Protein AF-A0A9Q5N8F8-F1 (afdb_monomer_lite)

Secondary structure (DSSP, 8-state):
-----HHHHHHHHHHHSSSS---TT---TTPPPPEEEEE--STTSSEEEEEEESS-GGGTTS-S--SSEEEEEEEEEEEEE---S----SS----TT-------EEEEEEE-TTT-TTS-HHHHHHHHHHHHHHHHHHHT-GGG--TT-EEETTTEEEEEEEEEEEEE-SS-HHHHHHHHHHHHHHH-EEPPEEEE---------------------------------S--SS--EEEESS-TTSSEEP--SSPPPEEEEEEEETTEEESS--HHHHHH--EEEEEEEEEETTEEEEEEEEEESS----HHHHHHHHHHHHHT-HHHHHHHHHHHS-SSTTEEE----TTTHHHHHHHHTHHHHHHHHHHHHHHHHHHH---HHHHHHHHHHHHHHHHHH-HHHHHHHHHHHHHHTS-HHHHHHHHTHHHHTTT-S--EEEEEEEEEE-SSTT--EEEEEEEEEEEEHHHHTT-EEEEE--TTS--EEEEE-TT-S--EEEETTSEEEEEEE--EE-B-TTSB-HHHHHHHHHT-SSHHHHHHHHHHTTSBSB-EEEEEEETTTEEEEEEE-TT--EEEPP-TTSEEEE-SS-SS--SSEEPP-SSSHHHHHHHHHHHHHHHHHTSSSS--TTT--HHHHIIIIIT--TTTTSSSS-EE---TTT---EEEEEEEEEEE-TTS--EEEEEES--STT----EEEE--

Structure (mmCIF, N/CA/C/O backbone):
data_AF-A0A9Q5N8F8-F1
#
_entry.id   AF-A0A9Q5N8F8-F1
#
loop_
_atom_site.group_PDB
_atom_site.id
_atom_site.type_symbol
_atom_site.label_atom_id
_atom_site.label_alt_id
_atom_site.label_comp_id
_atom_site.label_asym_id
_atom_site.label_entity_id
_atom_site.label_seq_id
_atom_site.pdbx_PDB_ins_code
_atom_site.Cartn_x
_atom_site.Cartn_y
_atom_site.Cartn_z
_atom_site.occupancy
_atom_site.B_iso_or_equiv
_atom_site.auth_seq_id
_atom_site.auth_comp_id
_atom_site.auth_asym_id
_atom_site.auth_atom_id
_atom_site.pdbx_PDB_model_num
ATOM 1 N N . MET A 1 1 ? -35.566 17.660 0.938 1.00 49.88 1 MET A N 1
ATOM 2 C CA . MET A 1 1 ? -35.829 16.241 0.603 1.00 49.88 1 MET A CA 1
ATOM 3 C C . MET A 1 1 ? -36.490 16.164 -0.764 1.00 49.88 1 MET A C 1
ATOM 5 O O . MET A 1 1 ? -37.463 16.876 -0.995 1.00 49.88 1 MET A O 1
ATOM 9 N N . ALA A 1 2 ? -35.960 15.333 -1.666 1.00 50.16 2 ALA A N 1
ATOM 10 C CA . ALA A 1 2 ? -36.554 15.084 -2.979 1.00 50.16 2 ALA A CA 1
ATOM 11 C C . ALA A 1 2 ? -38.008 14.598 -2.832 1.00 50.16 2 ALA A C 1
ATOM 13 O O . ALA A 1 2 ? -38.291 13.740 -1.994 1.00 50.16 2 ALA A O 1
ATOM 14 N N . SER A 1 3 ? -38.938 15.152 -3.616 1.00 57.47 3 SER A N 1
ATOM 15 C CA . SER A 1 3 ? -40.349 14.761 -3.554 1.00 57.47 3 SER A CA 1
ATOM 16 C C . SER A 1 3 ? -40.557 13.425 -4.270 1.00 57.47 3 SER A C 1
ATOM 18 O O . SER A 1 3 ? -40.936 13.389 -5.440 1.00 57.47 3 SER A O 1
ATOM 20 N N . SER A 1 4 ? -40.282 12.320 -3.586 1.00 66.88 4 SER A N 1
ATOM 21 C CA . SER A 1 4 ? -40.706 10.999 -4.046 1.00 66.88 4 SER A CA 1
ATOM 22 C C . SER A 1 4 ? -42.210 10.835 -3.829 1.00 66.88 4 SER A C 1
ATOM 24 O O . SER A 1 4 ? -42.786 11.288 -2.833 1.00 66.88 4 SER A O 1
ATOM 26 N N . SER A 1 5 ? -42.880 10.210 -4.789 1.00 82.06 5 SER A N 1
ATOM 27 C CA . SER A 1 5 ? -44.287 9.851 -4.658 1.00 82.06 5 SER A CA 1
ATOM 28 C C . SER A 1 5 ? -44.467 8.767 -3.590 1.00 82.06 5 SER A C 1
ATOM 30 O O . SER A 1 5 ? -43.581 7.947 -3.347 1.00 82.06 5 SER A O 1
ATOM 32 N N . LYS A 1 6 ? -45.657 8.698 -2.980 1.00 82.81 6 LYS A N 1
ATOM 33 C CA . LYS A 1 6 ? -45.982 7.638 -2.006 1.00 82.81 6 LYS A CA 1
ATOM 34 C C . LYS A 1 6 ? -45.779 6.230 -2.581 1.00 82.81 6 LYS A C 1
ATOM 36 O O . LYS A 1 6 ? -45.378 5.324 -1.856 1.00 82.81 6 LYS A O 1
ATOM 41 N N . SER A 1 7 ? -46.039 6.055 -3.877 1.00 84.00 7 SER A N 1
ATOM 42 C CA . SER A 1 7 ? -45.828 4.790 -4.584 1.00 84.00 7 SER A CA 1
ATOM 43 C C . SER A 1 7 ? -44.344 4.432 -4.691 1.00 84.00 7 SER A C 1
ATOM 45 O O . SER A 1 7 ? -43.988 3.280 -4.463 1.00 84.00 7 SER A O 1
ATOM 47 N N . GLU A 1 8 ? -43.472 5.403 -4.976 1.00 83.75 8 GLU A N 1
ATOM 48 C CA . GLU A 1 8 ? -42.016 5.194 -5.015 1.00 83.75 8 GLU A CA 1
ATOM 49 C C . GLU A 1 8 ? -41.456 4.876 -3.628 1.00 83.75 8 GLU A C 1
ATOM 51 O O . GLU A 1 8 ? -40.704 3.916 -3.484 1.00 83.75 8 GLU A O 1
ATOM 56 N N . GLN A 1 9 ? -41.876 5.611 -2.594 1.00 86.38 9 GLN A N 1
ATOM 57 C CA . GLN A 1 9 ? -41.484 5.328 -1.208 1.00 86.38 9 GLN A CA 1
ATOM 58 C C . GLN A 1 9 ? -41.885 3.908 -0.792 1.00 86.38 9 GLN A C 1
ATOM 60 O O . GLN A 1 9 ? -41.069 3.166 -0.249 1.00 86.38 9 GLN A O 1
ATOM 65 N N . SER A 1 10 ? -43.117 3.503 -1.121 1.00 86.00 10 SER A N 1
ATOM 66 C CA . SER A 1 10 ? -43.616 2.151 -0.840 1.00 86.00 10 SER A CA 1
ATOM 67 C C . SER A 1 10 ? -42.830 1.079 -1.601 1.00 86.00 10 SER A C 1
ATOM 69 O O . SER A 1 10 ? -42.547 0.019 -1.049 1.00 86.00 10 SER A O 1
ATOM 71 N N . TYR A 1 11 ? -42.442 1.348 -2.852 1.00 87.50 11 TYR A N 1
ATOM 72 C CA . TYR A 1 11 ? -41.628 0.434 -3.656 1.00 87.50 11 TYR A CA 1
ATOM 73 C C . TYR A 1 11 ? -40.223 0.241 -3.067 1.00 87.50 11 TYR A C 1
ATOM 75 O O . TYR A 1 11 ? -39.734 -0.887 -2.990 1.00 87.50 11 TYR A O 1
ATOM 83 N N . ILE A 1 12 ? -39.585 1.322 -2.614 1.00 87.44 12 ILE A N 1
ATOM 84 C CA . ILE A 1 12 ? -38.262 1.274 -1.976 1.00 87.44 12 ILE A CA 1
ATOM 85 C C . ILE A 1 12 ? -38.338 0.483 -0.671 1.00 87.44 12 ILE A C 1
ATOM 87 O O . ILE A 1 12 ? -37.558 -0.445 -0.478 1.00 87.44 12 ILE A O 1
ATOM 91 N N . GLN A 1 13 ? -39.315 0.784 0.188 1.00 87.44 13 GLN A N 1
ATOM 92 C CA . GLN A 1 13 ? -39.522 0.042 1.434 1.00 87.44 13 GLN A CA 1
ATOM 93 C C . GLN A 1 13 ? -39.778 -1.447 1.176 1.00 87.44 13 GLN A C 1
ATOM 95 O O . GLN A 1 13 ? -39.171 -2.288 1.832 1.00 87.44 13 GLN A O 1
ATOM 100 N N . ALA A 1 14 ? -40.616 -1.786 0.192 1.00 86.88 14 ALA A N 1
ATOM 101 C CA . ALA A 1 14 ? -40.875 -3.175 -0.181 1.00 86.88 14 ALA A CA 1
ATOM 102 C C . ALA A 1 14 ? -39.617 -3.888 -0.707 1.00 86.88 14 ALA A C 1
ATOM 104 O O . ALA A 1 14 ? -39.409 -5.059 -0.402 1.00 86.88 14 ALA A O 1
ATOM 105 N N . SER A 1 15 ? -38.764 -3.182 -1.457 1.00 86.62 15 SER A N 1
ATOM 106 C CA . SER A 1 15 ? -37.496 -3.720 -1.975 1.00 86.62 15 SER A CA 1
ATOM 107 C C . SER A 1 15 ? -36.466 -3.954 -0.866 1.00 86.62 15 SER A C 1
ATOM 109 O O . SER A 1 15 ? -35.728 -4.937 -0.906 1.00 86.62 15 SER A O 1
ATOM 111 N N . LEU A 1 16 ? -36.437 -3.079 0.144 1.00 86.62 16 LEU A N 1
ATOM 112 C CA . LEU A 1 16 ? -35.596 -3.239 1.330 1.00 86.62 16 LEU A CA 1
ATOM 113 C C . LEU A 1 16 ? -36.097 -4.383 2.229 1.00 86.62 16 LEU A C 1
ATOM 115 O O . LEU A 1 16 ? -35.285 -5.112 2.785 1.00 86.62 16 LEU A O 1
ATOM 119 N N . LEU A 1 17 ? -37.415 -4.573 2.344 1.00 87.25 17 LEU A N 1
ATOM 120 C CA . LEU A 1 17 ? -38.047 -5.600 3.187 1.00 87.25 17 LEU A CA 1
ATOM 121 C C . LEU A 1 17 ? -38.200 -6.981 2.519 1.00 87.25 17 LEU A C 1
ATOM 123 O O . LEU A 1 17 ? -38.769 -7.886 3.128 1.00 87.25 17 LEU A O 1
ATOM 127 N N . ALA A 1 18 ? -37.738 -7.153 1.280 1.00 85.06 18 ALA A N 1
ATOM 128 C CA . ALA A 1 18 ? -37.799 -8.433 0.579 1.00 85.06 18 ALA A CA 1
ATOM 129 C C . ALA A 1 18 ? -36.902 -9.503 1.238 1.00 85.06 18 ALA A C 1
ATOM 131 O O . ALA A 1 18 ? -35.929 -9.173 1.915 1.00 85.06 18 ALA A O 1
ATOM 132 N N . ASP A 1 19 ? -37.171 -10.790 0.969 1.00 78.94 19 ASP A N 1
ATOM 133 C CA . ASP A 1 19 ? -36.372 -11.925 1.482 1.00 78.94 19 ASP A CA 1
ATOM 134 C C . ASP A 1 19 ? -34.870 -11.788 1.172 1.00 78.94 19 ASP A C 1
ATOM 136 O O . ASP A 1 19 ? -34.011 -12.264 1.912 1.00 78.94 19 ASP A O 1
ATOM 140 N N . THR A 1 20 ? -34.543 -11.127 0.061 1.00 80.94 20 THR A N 1
ATOM 141 C CA . THR A 1 20 ? -33.201 -10.632 -0.248 1.00 80.94 20 THR A CA 1
ATOM 142 C C . THR A 1 20 ? -33.310 -9.128 -0.494 1.00 80.94 20 THR A C 1
ATOM 144 O O . THR A 1 20 ? -33.816 -8.747 -1.550 1.00 80.94 20 THR A O 1
ATOM 147 N N . PRO A 1 21 ? -32.881 -8.274 0.453 1.00 82.25 21 PRO A N 1
ATOM 148 C CA . PRO A 1 21 ? -32.953 -6.826 0.302 1.00 82.25 21 PRO A CA 1
ATOM 149 C C . PRO A 1 21 ? -32.165 -6.354 -0.921 1.00 82.25 21 PRO A C 1
ATOM 151 O O . PRO A 1 21 ? -30.993 -6.699 -1.079 1.00 82.25 21 PRO A O 1
ATOM 154 N N . VAL A 1 22 ? -32.795 -5.553 -1.781 1.00 77.00 22 VAL A N 1
ATOM 155 C CA . VAL A 1 22 ? -32.151 -5.002 -2.982 1.00 77.00 22 VAL A CA 1
ATOM 156 C C . VAL A 1 22 ? -32.188 -3.482 -2.929 1.00 77.00 22 VAL A C 1
ATOM 158 O O . VAL A 1 22 ? -33.258 -2.871 -2.933 1.00 77.00 22 VAL A O 1
ATOM 161 N N . ARG A 1 23 ? -31.003 -2.866 -2.918 1.00 82.81 23 ARG A N 1
ATOM 162 C CA . ARG A 1 23 ? -30.833 -1.417 -3.083 1.00 82.81 23 ARG A CA 1
ATOM 163 C C . ARG A 1 23 ? -30.705 -1.068 -4.562 1.00 82.81 23 ARG A C 1
ATOM 165 O O . ARG A 1 23 ? -30.190 -1.858 -5.352 1.00 82.81 23 ARG A O 1
ATOM 172 N N . ALA A 1 24 ? -31.153 0.128 -4.943 1.00 74.62 24 ALA A N 1
ATOM 173 C CA . ALA A 1 24 ? -31.182 0.561 -6.345 1.00 74.62 24 ALA A CA 1
ATOM 174 C C . ALA A 1 24 ? -29.787 0.632 -6.999 1.00 74.62 24 ALA A C 1
ATOM 176 O O . ALA A 1 24 ? -29.662 0.487 -8.212 1.00 74.62 24 ALA A O 1
ATOM 177 N N . ASP A 1 25 ? -28.744 0.838 -6.196 1.00 72.38 25 ASP A N 1
ATOM 178 C CA . ASP A 1 25 ? -27.340 0.878 -6.610 1.00 72.38 25 ASP A CA 1
ATOM 179 C C . ASP A 1 25 ? -26.605 -0.467 -6.429 1.00 72.38 25 ASP A C 1
ATOM 181 O O . ASP A 1 25 ? -25.417 -0.566 -6.736 1.00 72.38 25 ASP A O 1
ATOM 185 N N . GLY A 1 26 ? -27.304 -1.512 -5.968 1.00 73.50 26 GLY A N 1
ATOM 186 C CA . GLY A 1 26 ? -26.761 -2.856 -5.765 1.00 73.50 26 GLY A CA 1
ATOM 187 C C . GLY A 1 26 ? -25.930 -3.043 -4.491 1.00 73.50 26 GLY A C 1
ATOM 188 O O . GLY A 1 26 ? -25.332 -4.108 -4.331 1.00 73.50 26 GLY A O 1
ATOM 189 N N . ARG A 1 27 ? -25.874 -2.048 -3.594 1.00 78.19 27 ARG A N 1
ATOM 190 C CA . ARG A 1 27 ? -25.161 -2.160 -2.312 1.00 78.19 27 ARG A CA 1
ATOM 191 C C . ARG A 1 27 ? -25.873 -3.080 -1.321 1.00 78.19 27 ARG A C 1
ATOM 193 O O . ARG A 1 27 ? -27.097 -3.221 -1.346 1.00 78.19 27 ARG A O 1
ATOM 200 N N . ALA A 1 28 ? -25.098 -3.655 -0.403 1.00 74.31 28 ALA A N 1
ATOM 201 C CA . ALA A 1 28 ? -25.641 -4.303 0.787 1.00 74.31 28 ALA A CA 1
ATOM 202 C C . ALA A 1 28 ? -26.212 -3.258 1.771 1.00 74.31 28 ALA A C 1
ATOM 204 O O . ALA A 1 28 ? -26.013 -2.046 1.614 1.00 74.31 28 ALA A O 1
ATOM 205 N N . LEU A 1 29 ? -26.953 -3.718 2.784 1.00 75.19 29 LEU A N 1
ATOM 206 C CA . LEU A 1 29 ? -27.569 -2.833 3.781 1.00 75.19 29 LEU A CA 1
ATOM 207 C C . LEU A 1 29 ? -26.519 -2.111 4.641 1.00 75.19 29 LEU A C 1
ATOM 209 O O . LEU A 1 29 ? -26.711 -0.962 5.014 1.00 75.19 29 LEU A O 1
ATOM 213 N N . ASP A 1 30 ? -25.395 -2.754 4.916 1.00 72.44 30 ASP A N 1
ATOM 214 C CA . ASP A 1 30 ? -24.287 -2.264 5.737 1.00 72.44 30 ASP A CA 1
ATOM 215 C C . ASP A 1 30 ? -23.189 -1.543 4.933 1.00 72.44 30 ASP A C 1
ATOM 217 O O . ASP A 1 30 ? -22.213 -1.069 5.510 1.00 72.44 30 ASP A O 1
ATOM 221 N N . ASP A 1 31 ? -23.328 -1.420 3.610 1.00 66.75 31 ASP A N 1
ATOM 222 C CA . ASP A 1 31 ? -22.264 -0.900 2.745 1.00 66.75 31 ASP A CA 1
ATOM 223 C C . ASP A 1 31 ? -22.351 0.622 2.516 1.00 66.75 31 ASP A C 1
ATOM 225 O O . ASP A 1 31 ? -23.396 1.177 2.150 1.00 66.75 31 ASP A O 1
ATOM 229 N N . PHE A 1 32 ? -21.215 1.303 2.675 1.00 70.19 32 PHE A N 1
ATOM 230 C CA . PHE A 1 32 ? -21.050 2.734 2.402 1.00 70.19 32 PHE A CA 1
ATOM 231 C C . PHE A 1 32 ? -20.583 2.972 0.962 1.00 70.19 32 PHE A C 1
ATOM 233 O O . PHE A 1 32 ? -19.755 2.235 0.423 1.00 70.19 32 PHE A O 1
ATOM 240 N N . ARG A 1 33 ? -21.035 4.069 0.347 1.00 74.69 33 ARG A N 1
ATOM 241 C CA . ARG A 1 33 ? -20.400 4.592 -0.868 1.00 74.69 33 ARG A CA 1
ATOM 242 C C . ARG A 1 33 ? -18.930 4.953 -0.589 1.00 74.69 33 ARG A C 1
ATOM 244 O O . ARG A 1 33 ? -18.580 5.251 0.553 1.00 74.69 33 ARG A O 1
ATOM 251 N N . PRO A 1 34 ? -18.059 4.978 -1.619 1.00 66.75 34 PRO A N 1
ATOM 252 C CA . PRO A 1 34 ? -16.658 5.360 -1.453 1.00 66.75 34 PRO A CA 1
ATOM 253 C C . PRO A 1 34 ? -16.506 6.703 -0.731 1.00 66.75 34 PRO A C 1
ATOM 255 O O . PRO A 1 34 ? -17.128 7.685 -1.129 1.00 66.75 34 PRO A O 1
ATOM 258 N N . ILE A 1 35 ? -15.670 6.739 0.306 1.00 70.06 35 ILE A N 1
ATOM 259 C CA . ILE A 1 35 ? -15.377 7.946 1.084 1.00 70.06 35 ILE A CA 1
ATOM 260 C C . ILE A 1 35 ? -13.988 8.443 0.685 1.00 70.06 35 ILE A C 1
ATOM 262 O O . ILE A 1 35 ? -13.009 7.706 0.808 1.00 70.06 35 ILE A O 1
ATOM 266 N N . ALA A 1 36 ? -13.902 9.683 0.216 1.00 62.06 36 ALA A N 1
ATOM 267 C CA . ALA A 1 36 ? -12.653 10.395 -0.016 1.00 62.06 36 ALA A CA 1
ATOM 268 C C . ALA A 1 36 ? -12.507 11.507 1.027 1.00 62.06 36 ALA A C 1
ATOM 270 O O . ALA A 1 36 ? -13.461 12.238 1.293 1.00 62.06 36 ALA A O 1
ATOM 271 N N . LEU A 1 37 ? -11.318 11.625 1.613 1.00 68.44 37 LEU A N 1
ATOM 272 C CA . LEU A 1 37 ? -10.995 12.620 2.627 1.00 68.44 37 LEU A CA 1
ATOM 273 C C . LEU A 1 37 ? -9.625 13.216 2.313 1.00 68.44 37 LEU A C 1
ATOM 275 O O . LEU A 1 37 ? -8.655 12.482 2.136 1.00 68.44 37 LEU A O 1
ATOM 279 N N . GLU A 1 38 ? -9.558 14.538 2.260 1.00 65.69 38 GLU A N 1
ATOM 280 C CA . GLU A 1 38 ? -8.335 15.309 2.038 1.00 65.69 38 GLU A CA 1
ATOM 281 C C . GLU A 1 38 ? -8.209 16.355 3.149 1.00 65.69 38 GLU A C 1
ATOM 283 O O . GLU A 1 38 ? -9.183 17.041 3.445 1.00 65.69 38 GLU A O 1
ATOM 288 N N . THR A 1 39 ? -7.045 16.482 3.786 1.00 73.38 39 THR A N 1
ATOM 289 C CA . THR A 1 39 ? -6.767 17.551 4.763 1.00 73.38 39 THR A CA 1
ATOM 290 C C . THR A 1 39 ? -5.880 18.631 4.147 1.00 73.38 39 THR A C 1
ATOM 292 O O . THR A 1 39 ? -5.318 18.427 3.074 1.00 73.38 39 THR A O 1
ATOM 295 N N . GLN A 1 40 ? -5.750 19.786 4.808 1.00 71.06 40 GLN A N 1
ATOM 296 C CA . GLN A 1 40 ? -4.945 20.926 4.326 1.00 71.06 40 GLN A CA 1
ATOM 297 C C . GLN A 1 40 ? -5.415 21.491 2.973 1.00 71.06 40 GLN A C 1
ATOM 299 O O . GLN A 1 40 ? -4.638 21.999 2.168 1.00 71.06 40 GLN A O 1
ATOM 304 N N . VAL A 1 41 ? -6.725 21.430 2.740 1.00 69.12 41 VAL A N 1
ATOM 305 C CA . VAL A 1 41 ? -7.393 21.918 1.525 1.00 69.12 41 VAL A CA 1
ATOM 306 C C . VAL A 1 41 ? -7.575 23.438 1.495 1.00 69.12 41 VAL A C 1
ATOM 308 O O . VAL A 1 41 ? -7.703 24.014 0.415 1.00 69.12 41 VAL A O 1
ATOM 311 N N . VAL A 1 42 ? -7.583 24.100 2.659 1.00 76.19 42 VAL A N 1
ATOM 312 C CA . VAL A 1 42 ? -7.664 25.562 2.800 1.00 76.19 42 VAL A CA 1
ATOM 313 C C . VAL A 1 42 ? -6.347 26.079 3.395 1.00 76.19 42 VAL A C 1
ATOM 315 O O . VAL A 1 42 ? -6.182 26.053 4.615 1.00 76.19 42 VAL A O 1
ATOM 318 N N . PRO A 1 43 ? -5.419 26.608 2.572 1.00 69.44 43 PRO A N 1
ATOM 319 C CA . PRO A 1 43 ? -4.073 27.003 3.004 1.00 69.44 43 PRO A CA 1
ATOM 320 C C . PRO A 1 43 ? -3.982 28.222 3.927 1.00 69.44 43 PRO A C 1
ATOM 322 O O . PRO A 1 43 ? -2.897 28.747 4.092 1.00 69.44 43 PRO A O 1
ATOM 325 N N . LEU A 1 44 ? -5.085 28.768 4.433 1.00 78.12 44 LEU A N 1
ATOM 326 C CA . LEU A 1 44 ? -5.076 29.901 5.373 1.00 78.12 44 LEU A CA 1
ATOM 327 C C . LEU A 1 44 ? -5.767 29.553 6.697 1.00 78.12 44 LEU A C 1
ATOM 329 O O . LEU A 1 44 ? -5.846 30.394 7.590 1.00 78.12 44 LEU A O 1
ATOM 333 N N . ALA A 1 45 ? -6.311 28.341 6.803 1.00 79.44 45 ALA A N 1
ATOM 334 C CA . ALA A 1 45 ? -6.990 27.859 7.993 1.00 79.44 45 ALA A CA 1
ATOM 335 C C . ALA A 1 45 ? -5.989 27.143 8.911 1.00 79.44 45 ALA A C 1
ATOM 337 O O . ALA A 1 45 ? -5.071 26.478 8.435 1.00 79.44 45 ALA A O 1
ATOM 338 N N . ASN A 1 46 ? -6.193 27.228 10.227 1.00 81.44 46 ASN A N 1
ATOM 339 C CA . ASN A 1 46 ? -5.383 26.503 11.212 1.00 81.44 46 ASN A CA 1
ATOM 340 C C . ASN A 1 46 ? -5.533 24.980 11.082 1.00 81.44 46 ASN A C 1
ATOM 342 O O . ASN A 1 46 ? -4.642 24.242 11.492 1.00 81.44 46 ASN A O 1
ATOM 346 N N . GLY A 1 47 ? -6.656 24.517 10.534 1.00 81.25 47 GLY A N 1
ATOM 347 C CA . GLY A 1 47 ? -6.876 23.148 10.079 1.00 81.25 47 GLY A CA 1
ATOM 348 C C . GLY A 1 47 ? -7.956 23.140 9.008 1.00 81.25 47 GLY A C 1
ATOM 349 O O . GLY A 1 47 ? -8.827 24.010 9.000 1.00 81.25 47 GLY A O 1
ATOM 350 N N . SER A 1 48 ? -7.920 22.189 8.084 1.00 80.06 48 SER A N 1
ATOM 351 C CA . SER A 1 48 ? -8.990 22.064 7.089 1.00 80.06 48 SER A CA 1
ATOM 352 C C . SER A 1 48 ? -9.123 20.648 6.564 1.00 80.06 48 SER A C 1
ATOM 354 O O . SER A 1 48 ? -8.146 19.900 6.500 1.00 80.06 48 SER A O 1
ATOM 356 N N . ALA A 1 49 ? -10.334 20.287 6.157 1.00 78.94 49 ALA A N 1
ATOM 357 C CA . ALA A 1 49 ? -10.607 19.011 5.526 1.00 78.94 49 ALA A CA 1
ATOM 358 C C . ALA A 1 49 ? -11.710 19.121 4.474 1.00 78.94 49 ALA A C 1
ATOM 360 O O . ALA A 1 49 ? -12.633 19.920 4.591 1.00 78.94 49 ALA A O 1
ATOM 361 N N . ARG A 1 50 ? -11.642 18.279 3.450 1.00 77.94 50 ARG A N 1
ATOM 362 C CA . ARG A 1 50 ? -12.699 18.070 2.466 1.00 77.94 50 ARG A CA 1
ATOM 363 C C . ARG A 1 50 ? -13.071 16.603 2.463 1.00 77.94 50 ARG A C 1
ATOM 365 O O . ARG A 1 50 ? -12.207 15.741 2.324 1.00 77.94 50 ARG A O 1
ATOM 372 N N . VAL A 1 51 ? -14.358 16.330 2.612 1.00 79.38 51 VAL A N 1
ATOM 373 C CA . VAL A 1 51 ? -14.924 14.983 2.637 1.00 79.38 51 VAL A CA 1
ATOM 374 C C . VAL A 1 51 ? -15.912 14.844 1.493 1.00 79.38 51 VAL A C 1
ATOM 376 O O . VAL A 1 51 ? -16.734 15.729 1.261 1.00 79.38 51 VAL A O 1
ATOM 379 N N . CYS A 1 52 ? -15.841 13.719 0.789 1.00 78.75 52 CYS A N 1
ATOM 380 C CA . CYS A 1 52 ? -16.777 13.362 -0.264 1.00 78.75 52 CYS A CA 1
ATOM 381 C C . CYS A 1 52 ? -17.223 11.905 -0.104 1.00 78.75 52 CYS A C 1
ATOM 383 O O . CYS A 1 52 ? -16.392 10.997 -0.113 1.00 78.75 52 CYS A O 1
ATOM 385 N N . ILE A 1 53 ? -18.531 11.681 0.024 1.00 78.94 53 ILE A N 1
ATOM 386 C CA . ILE A 1 53 ? -19.157 10.357 0.092 1.00 78.94 53 ILE A CA 1
ATOM 387 C C . ILE A 1 53 ? -19.872 10.083 -1.237 1.00 78.94 53 ILE A C 1
ATOM 389 O O . ILE A 1 53 ? -20.803 10.788 -1.623 1.00 78.94 53 ILE A O 1
ATOM 393 N N . GLY A 1 54 ? -19.428 9.056 -1.960 1.00 69.19 54 GLY A N 1
ATOM 394 C CA . GLY A 1 54 ? -19.998 8.612 -3.236 1.00 69.19 54 GLY A CA 1
ATOM 395 C C . GLY A 1 54 ? -19.561 9.371 -4.484 1.00 69.19 54 GLY A C 1
ATOM 396 O O . GLY A 1 54 ? -19.879 8.929 -5.586 1.00 69.19 54 GLY A O 1
ATOM 397 N N . GLY A 1 55 ? -18.795 10.454 -4.347 1.00 63.78 55 GLY A N 1
ATOM 398 C CA . GLY A 1 55 ? -18.195 11.151 -5.483 1.00 63.78 55 GLY A CA 1
ATOM 399 C C . GLY A 1 55 ? -16.866 10.529 -5.919 1.00 63.78 55 GLY A C 1
ATOM 400 O O . GLY A 1 55 ? -16.143 9.915 -5.134 1.00 63.78 55 GLY A O 1
ATOM 401 N N . ALA A 1 56 ? -16.514 10.695 -7.196 1.00 50.91 56 ALA A N 1
ATOM 402 C CA . ALA A 1 56 ? -15.194 10.313 -7.685 1.00 50.91 56 ALA A CA 1
ATOM 403 C C . ALA A 1 56 ? -14.130 11.249 -7.090 1.00 50.91 56 ALA A C 1
ATOM 405 O O . ALA A 1 56 ? -14.185 12.459 -7.310 1.00 50.91 56 ALA A O 1
ATOM 406 N N . ALA A 1 57 ? -13.116 10.690 -6.423 1.00 44.50 57 ALA A N 1
ATOM 407 C CA . ALA A 1 57 ? -11.997 11.457 -5.865 1.00 44.50 57 ALA A CA 1
ATOM 408 C C . ALA A 1 57 ? -11.284 12.363 -6.898 1.00 44.50 57 ALA A C 1
ATOM 410 O O . ALA A 1 57 ? -10.680 13.360 -6.529 1.00 44.50 57 ALA A O 1
ATOM 411 N N . SER A 1 58 ? -11.405 12.079 -8.204 1.00 39.12 58 SER A N 1
ATOM 412 C CA . SER A 1 58 ? -10.826 12.889 -9.289 1.00 39.12 58 SER A CA 1
ATOM 413 C C . SER A 1 58 ? -11.524 14.220 -9.592 1.00 39.12 58 SER A C 1
ATOM 415 O O . SER A 1 58 ? -11.030 14.954 -10.445 1.00 39.12 58 SER A O 1
ATOM 417 N N . LEU A 1 59 ? -12.689 14.508 -8.999 1.00 39.59 59 LEU A N 1
ATOM 418 C CA . LEU A 1 59 ? -13.400 15.790 -9.174 1.00 39.59 59 LEU A CA 1
ATOM 419 C C . LEU A 1 59 ? -13.163 16.759 -8.007 1.00 39.59 59 LEU A C 1
ATOM 421 O O . LEU A 1 59 ? -13.629 17.899 -8.029 1.00 39.59 59 LEU A O 1
ATOM 425 N N . ILE A 1 60 ? -12.380 16.336 -7.016 1.00 41.88 60 ILE A N 1
ATOM 426 C CA . ILE A 1 60 ? -11.934 17.171 -5.910 1.00 41.88 60 ILE A CA 1
ATOM 427 C C . ILE A 1 60 ? -11.004 18.258 -6.485 1.00 41.88 60 ILE A C 1
ATOM 429 O O . ILE A 1 60 ? -9.840 18.019 -6.777 1.00 41.88 60 ILE A O 1
ATOM 433 N N . GLY A 1 61 ? -11.561 19.449 -6.739 1.00 40.19 61 GLY A N 1
ATOM 434 C CA . GLY A 1 61 ? -10.824 20.647 -7.185 1.00 40.19 61 GLY A CA 1
ATOM 435 C C . GLY A 1 61 ? -11.166 21.149 -8.592 1.00 40.19 61 GLY A C 1
ATOM 436 O O . GLY A 1 61 ? -10.739 22.237 -8.970 1.00 40.19 61 GLY A O 1
ATOM 437 N N . VAL A 1 62 ? -11.980 20.416 -9.354 1.00 35.16 62 VAL A N 1
ATOM 438 C CA . VAL A 1 62 ? -12.495 20.873 -10.653 1.00 35.16 62 VAL A CA 1
ATOM 439 C C . VAL A 1 62 ? -13.952 21.258 -10.424 1.00 35.16 62 VAL A C 1
ATOM 441 O O . VAL A 1 62 ? -14.727 20.401 -10.026 1.00 35.16 62 VAL A O 1
ATOM 444 N N . GLY A 1 63 ? -14.320 22.531 -10.602 1.00 34.91 63 GLY A N 1
ATOM 445 C CA . GLY A 1 63 ? -15.650 23.099 -10.301 1.00 34.91 63 GLY A CA 1
ATOM 446 C C . GLY A 1 63 ? -16.819 22.564 -11.147 1.00 34.91 63 GLY A C 1
ATOM 447 O O . GLY A 1 63 ? -17.623 23.339 -11.656 1.00 34.91 63 GLY A O 1
ATOM 448 N N . VAL A 1 64 ? -16.903 21.250 -11.331 1.00 33.06 64 VAL A N 1
ATOM 449 C CA . VAL A 1 64 ? -17.927 20.523 -12.075 1.00 33.06 64 VAL A CA 1
ATOM 450 C C . VAL A 1 64 ? -18.657 19.641 -11.068 1.00 33.06 64 VAL A C 1
ATOM 452 O O . VAL A 1 64 ? -18.020 18.847 -10.382 1.00 33.06 64 VAL A O 1
ATOM 455 N N . GLY A 1 65 ? -19.978 19.825 -10.967 1.00 42.22 65 GLY A N 1
ATOM 456 C CA . GLY A 1 65 ? -20.858 19.231 -9.955 1.00 42.22 65 GLY A CA 1
ATOM 457 C C . GLY A 1 65 ? -20.482 17.804 -9.553 1.00 42.22 65 GLY A C 1
ATOM 458 O O . GLY A 1 65 ? -20.524 16.880 -10.365 1.00 42.22 65 GLY A O 1
ATOM 459 N N . SER A 1 66 ? -20.093 17.656 -8.289 1.00 46.50 66 SER A N 1
ATOM 460 C CA . SER A 1 66 ? -19.755 16.382 -7.665 1.00 46.50 66 SER A CA 1
ATOM 461 C C . SER A 1 66 ? -20.974 15.456 -7.640 1.00 46.50 66 SER A C 1
ATOM 463 O O . SER A 1 66 ? -22.082 15.878 -7.325 1.00 46.50 66 SER A O 1
ATOM 465 N N . LEU A 1 67 ? -20.771 14.179 -7.977 1.00 63.91 67 LEU A N 1
ATOM 466 C CA . LEU A 1 67 ? -21.803 13.126 -7.973 1.00 63.91 67 LEU A CA 1
ATOM 467 C C . LEU A 1 67 ? -22.055 12.531 -6.567 1.00 63.91 67 LEU A C 1
ATOM 469 O O . LEU A 1 67 ? -22.705 11.493 -6.454 1.00 63.91 67 LEU A O 1
ATOM 473 N N . GLY A 1 68 ? -21.522 13.148 -5.507 1.00 76.25 68 GLY A N 1
ATOM 474 C CA . GLY A 1 68 ? -21.610 12.660 -4.129 1.00 76.25 68 GLY A CA 1
ATOM 475 C C . GLY A 1 68 ? -21.923 13.752 -3.109 1.00 76.25 68 GLY A C 1
ATOM 476 O O . GLY A 1 68 ? -22.036 14.930 -3.452 1.00 76.25 68 GLY A O 1
ATOM 477 N N . THR A 1 69 ? -22.062 13.340 -1.851 1.00 85.25 69 THR A N 1
ATOM 478 C CA . THR A 1 69 ? -22.260 14.233 -0.703 1.00 85.25 69 THR A CA 1
ATOM 479 C C . THR A 1 69 ? -20.924 14.821 -0.301 1.00 85.25 69 THR A C 1
ATOM 481 O O . THR A 1 69 ? -20.006 14.083 0.052 1.00 85.25 69 THR A O 1
ATOM 484 N N . GLU A 1 70 ? -20.801 16.139 -0.376 1.00 86.25 70 GLU A N 1
ATOM 485 C CA . GLU A 1 70 ? -19.525 16.826 -0.277 1.00 86.25 70 GLU A CA 1
ATOM 486 C C . GLU A 1 70 ? -19.564 17.962 0.742 1.00 86.25 70 GLU A C 1
ATOM 488 O O . GLU A 1 70 ? -20.395 18.872 0.658 1.00 86.25 70 GLU A O 1
ATOM 493 N N . VAL A 1 71 ? -18.612 17.915 1.671 1.00 87.44 71 VAL A N 1
ATOM 494 C CA . VAL A 1 71 ? -18.446 18.882 2.753 1.00 87.44 71 VAL A CA 1
ATOM 495 C C . VAL A 1 71 ? -17.008 19.384 2.755 1.00 87.44 71 VAL A C 1
ATOM 497 O O . VAL A 1 71 ? -16.062 18.597 2.807 1.00 87.44 71 VAL A O 1
ATOM 500 N N . LEU A 1 72 ? -16.844 20.702 2.730 1.00 85.31 72 LEU A N 1
ATOM 501 C CA . LEU A 1 72 ? -15.580 21.379 2.991 1.00 85.31 72 LEU A CA 1
ATOM 502 C C . LEU A 1 72 ? -15.619 21.957 4.406 1.00 85.31 72 LEU A C 1
ATOM 504 O O . LEU A 1 72 ? -16.610 22.560 4.792 1.00 85.31 72 LEU A O 1
ATOM 508 N N . ALA A 1 73 ? -14.554 21.788 5.169 1.00 88.06 73 ALA A N 1
ATOM 509 C CA . ALA A 1 73 ? -14.460 22.208 6.553 1.00 88.06 73 ALA A CA 1
ATOM 510 C C . ALA A 1 73 ? -13.152 22.970 6.792 1.00 88.06 73 ALA A C 1
ATOM 512 O O . ALA A 1 73 ? -12.095 22.595 6.274 1.00 88.06 73 ALA A O 1
ATOM 513 N N . ALA A 1 74 ? -13.222 24.046 7.569 1.00 87.19 74 ALA A N 1
ATOM 514 C CA . ALA A 1 74 ? -12.074 24.859 7.943 1.00 87.19 74 ALA A CA 1
ATOM 515 C C . ALA A 1 74 ? -12.172 25.267 9.413 1.00 87.19 74 ALA A C 1
ATOM 517 O O . ALA A 1 74 ? -13.240 25.616 9.903 1.00 87.19 74 ALA A O 1
ATOM 518 N N . ALA A 1 75 ? -11.045 25.227 10.113 1.00 89.00 75 ALA A N 1
ATOM 519 C CA . ALA A 1 75 ? -10.913 25.671 11.486 1.00 89.00 75 ALA A CA 1
ATOM 520 C C . ALA A 1 75 ? -10.022 26.906 11.563 1.00 89.00 75 ALA A C 1
ATOM 522 O O . ALA A 1 75 ? -8.935 26.946 10.976 1.00 89.00 75 ALA A O 1
ATOM 523 N N . LYS A 1 76 ? -10.457 27.893 12.340 1.00 88.06 76 LYS A N 1
ATOM 524 C CA . LYS A 1 76 ? -9.708 29.117 12.608 1.00 88.06 76 LYS A CA 1
ATOM 525 C C . LYS A 1 76 ? -9.676 29.402 14.103 1.00 88.06 76 LYS A C 1
ATOM 527 O O . LYS A 1 76 ? -10.677 29.244 14.798 1.00 88.06 76 LYS A O 1
ATOM 532 N N . LEU A 1 77 ? -8.513 29.822 14.584 1.00 85.31 77 LEU A N 1
ATOM 533 C CA . LEU A 1 77 ? -8.302 30.192 15.978 1.00 85.31 77 LEU A CA 1
ATOM 534 C C . LEU A 1 77 ? -8.323 31.714 16.132 1.00 85.31 77 LEU A C 1
ATOM 536 O O . LEU A 1 77 ? -7.598 32.427 15.436 1.00 85.31 77 LEU A O 1
ATOM 540 N N . GLU A 1 78 ? -9.127 32.202 17.070 1.00 84.44 78 GLU A N 1
ATOM 541 C CA . GLU A 1 78 ? -9.185 33.611 17.467 1.00 84.44 78 GLU A CA 1
ATOM 542 C C . GLU A 1 78 ? -8.911 33.751 18.969 1.00 84.44 78 GLU A C 1
ATOM 544 O O . GLU A 1 78 ? -8.981 32.785 19.725 1.00 84.44 78 GLU A O 1
ATOM 549 N N . VAL A 1 79 ? -8.515 34.941 19.414 1.00 83.06 79 VAL A N 1
ATOM 550 C CA . VAL A 1 79 ? -8.151 35.185 20.817 1.00 83.06 79 VAL A CA 1
ATOM 551 C C . VAL A 1 79 ? -9.356 35.781 21.528 1.00 83.06 79 VAL A C 1
ATOM 553 O O . VAL A 1 79 ? -9.822 36.851 21.146 1.00 83.06 79 VAL A O 1
ATOM 556 N N . GLU A 1 80 ? -9.820 35.124 22.586 1.00 79.94 80 GLU A N 1
ATOM 557 C CA . GLU A 1 80 ? -10.926 35.599 23.417 1.00 79.94 80 GLU A CA 1
ATOM 558 C C . GLU A 1 80 ? -10.439 35.946 24.831 1.00 79.94 80 GLU A C 1
ATOM 560 O O . GLU A 1 80 ? -9.608 35.244 25.423 1.00 79.94 80 GLU A O 1
ATOM 565 N N . ASP A 1 81 ? -10.969 37.040 25.381 1.00 76.56 81 ASP A N 1
ATOM 566 C CA . ASP A 1 81 ? -10.759 37.428 26.773 1.00 76.56 81 ASP A CA 1
ATOM 567 C C . ASP A 1 81 ? -11.723 36.665 27.690 1.00 76.56 81 ASP A C 1
ATOM 569 O O . ASP A 1 81 ? -12.937 36.682 27.496 1.00 76.56 81 ASP A O 1
ATOM 573 N N . ILE A 1 82 ? -11.189 36.025 28.732 1.00 69.12 82 ILE A N 1
ATOM 574 C CA . ILE A 1 82 ? -11.989 35.324 29.742 1.00 69.12 82 ILE A CA 1
ATOM 575 C C . ILE A 1 82 ? -12.531 36.381 30.720 1.00 69.12 82 ILE A C 1
ATOM 577 O O . ILE A 1 82 ? -11.737 36.998 31.441 1.00 69.12 82 ILE A O 1
ATOM 581 N N . PRO A 1 83 ? -13.854 36.630 30.777 1.00 60.09 83 PRO A N 1
ATOM 582 C CA . PRO A 1 83 ? -14.398 37.683 31.622 1.00 60.09 83 PRO A CA 1
ATOM 583 C C . PRO A 1 83 ? -14.232 37.345 33.107 1.00 60.09 83 PRO A C 1
ATOM 585 O O . PRO A 1 83 ? -14.656 36.294 33.586 1.00 60.09 83 PRO A O 1
ATOM 588 N N . ASN A 1 84 ? -13.648 38.280 33.857 1.00 47.66 84 ASN A N 1
ATOM 589 C CA . ASN A 1 84 ? -13.581 38.227 35.313 1.00 47.66 84 ASN A CA 1
ATOM 590 C C . ASN A 1 84 ? -14.865 38.831 35.915 1.00 47.66 84 ASN A C 1
ATOM 592 O O . ASN A 1 84 ? -14.899 40.022 36.214 1.00 47.66 84 ASN A O 1
ATOM 596 N N . GLY A 1 85 ? -15.899 38.008 36.124 1.00 40.47 85 GLY A N 1
ATOM 597 C CA . GLY A 1 85 ? -16.974 38.283 37.092 1.00 40.47 85 GLY A CA 1
ATOM 598 C C . GLY A 1 85 ? -18.410 38.441 36.560 1.00 40.47 85 GLY A C 1
ATOM 599 O O . GLY A 1 85 ? -18.679 39.235 35.666 1.00 40.47 85 GLY A O 1
ATOM 600 N N . ASN A 1 86 ? -19.322 37.706 37.213 1.00 36.75 86 ASN A N 1
ATOM 601 C CA . ASN A 1 86 ? -20.731 37.978 37.559 1.00 36.75 86 ASN A CA 1
ATOM 602 C C . ASN A 1 86 ? -21.658 38.675 36.536 1.00 36.75 86 ASN A C 1
ATOM 604 O O . ASN A 1 86 ? -22.483 39.506 36.924 1.00 36.75 86 ASN A O 1
ATOM 608 N N . GLY A 1 87 ? -21.590 38.314 35.256 1.00 34.94 87 GLY A N 1
ATOM 609 C CA . GLY A 1 87 ? -22.586 38.705 34.252 1.00 34.94 87 GLY A CA 1
ATOM 610 C C . GLY A 1 87 ? -23.328 37.488 33.707 1.00 34.94 87 GLY A C 1
ATOM 611 O O . GLY A 1 87 ? -22.735 36.678 32.999 1.00 34.94 87 GLY A O 1
ATOM 612 N N . VAL A 1 88 ? -24.616 37.350 34.032 1.00 43.16 88 VAL A N 1
ATOM 613 C CA . VAL A 1 88 ? -25.497 36.325 33.451 1.00 43.16 88 VAL A CA 1
ATOM 614 C C . VAL A 1 88 ? -26.044 36.848 32.125 1.00 43.16 88 VAL A C 1
ATOM 616 O O . VAL A 1 88 ? -27.078 37.505 32.099 1.00 43.16 88 VAL A O 1
ATOM 619 N N . GLU A 1 89 ? -25.370 36.526 31.025 1.00 30.25 89 GLU A N 1
ATOM 620 C CA . GLU A 1 89 ? -25.963 36.527 29.685 1.00 30.25 89 GLU A CA 1
ATOM 621 C C . GLU A 1 89 ? -25.516 35.263 28.937 1.00 30.25 89 GLU A C 1
ATOM 623 O O . GLU A 1 89 ? -24.331 34.935 28.890 1.00 30.25 89 GLU A O 1
ATOM 628 N N . GLY A 1 90 ? -26.483 34.526 28.378 1.00 36.59 90 GLY A N 1
ATOM 629 C CA . GLY A 1 90 ? -26.225 33.489 27.371 1.00 36.59 90 GLY A CA 1
ATOM 630 C C . GLY A 1 90 ? -25.883 32.073 27.856 1.00 36.59 90 GLY A C 1
ATOM 631 O O . GLY A 1 90 ? -25.074 31.409 27.223 1.00 36.59 90 GLY A O 1
ATOM 632 N N . GLY A 1 91 ? -26.484 31.571 28.943 1.00 32.28 91 GLY A N 1
ATOM 633 C CA . GLY A 1 91 ? -26.451 30.124 29.250 1.00 32.28 91 GLY A CA 1
ATOM 634 C C . GLY A 1 91 ? -25.180 29.596 29.931 1.00 32.28 91 GLY A C 1
ATOM 635 O O . GLY A 1 91 ? -24.965 28.387 29.995 1.00 32.28 91 GLY A O 1
ATOM 636 N N . ARG A 1 92 ? -24.350 30.479 30.493 1.00 38.16 92 ARG A N 1
ATOM 637 C CA . ARG A 1 92 ? -23.198 30.111 31.329 1.00 38.16 92 ARG A CA 1
ATOM 638 C C . ARG A 1 92 ? -23.675 29.706 32.730 1.00 38.16 92 ARG A C 1
ATOM 640 O O . ARG A 1 92 ? -24.095 30.558 33.508 1.00 38.16 92 ARG A O 1
ATOM 647 N N . MET A 1 93 ? -23.627 28.413 33.059 1.00 29.45 93 MET A N 1
ATOM 648 C CA . MET A 1 93 ? -23.861 27.944 34.431 1.00 29.45 93 MET A CA 1
ATOM 649 C C . MET A 1 93 ? -22.579 28.055 35.265 1.00 29.45 93 MET A C 1
ATOM 651 O O . MET A 1 93 ? -21.655 27.256 35.129 1.00 29.45 93 MET A O 1
ATOM 655 N N . GLU A 1 94 ? -22.555 29.022 36.181 1.00 34.00 94 GLU A N 1
ATOM 656 C CA . GLU A 1 94 ? -21.675 28.995 37.346 1.00 34.00 94 GLU A CA 1
ATOM 657 C C . GLU A 1 94 ? -22.266 28.044 38.398 1.00 34.00 94 GLU A C 1
ATOM 659 O O . GLU A 1 94 ? -23.204 28.386 39.117 1.00 34.00 94 GLU A O 1
ATOM 664 N N . THR A 1 95 ? -21.689 26.853 38.548 1.00 31.16 95 THR A N 1
ATOM 665 C CA . THR A 1 95 ? -21.738 26.138 39.831 1.00 31.16 95 THR A CA 1
ATOM 666 C C . THR A 1 95 ? -20.352 26.171 40.447 1.00 31.16 95 THR A C 1
ATOM 668 O O . THR A 1 95 ? -19.382 25.694 39.861 1.00 31.16 95 THR A O 1
ATOM 671 N N . GLY A 1 96 ? -20.268 26.809 41.614 1.00 30.84 96 GLY A N 1
ATOM 672 C CA . GLY A 1 96 ? -19.028 27.170 42.284 1.00 30.84 96 GLY A CA 1
ATOM 673 C C . GLY A 1 96 ? -18.021 26.028 42.462 1.00 30.84 96 GLY A C 1
ATOM 674 O O . GLY A 1 96 ? -18.373 24.861 42.614 1.00 30.84 96 GLY A O 1
ATOM 675 N N . LYS A 1 97 ? -16.750 26.441 42.539 1.00 28.44 97 LYS A N 1
ATOM 676 C CA . LYS A 1 97 ? -15.531 25.668 42.852 1.00 28.44 97 LYS A CA 1
ATOM 677 C C . LYS A 1 97 ? -14.799 24.912 41.741 1.00 28.44 97 LYS A C 1
ATOM 679 O O . LYS A 1 97 ? -13.757 24.337 42.040 1.00 28.44 97 LYS A O 1
ATOM 684 N N . PHE A 1 98 ? -15.189 25.043 40.481 1.00 29.61 98 PHE A N 1
ATOM 685 C CA . PHE A 1 98 ? -14.297 24.736 39.362 1.00 29.61 98 PHE A CA 1
ATOM 686 C C . PHE A 1 98 ? -14.356 25.897 38.377 1.00 29.61 98 PHE A C 1
ATOM 688 O O . PHE A 1 98 ? -15.423 26.208 37.860 1.00 29.61 98 PHE A O 1
ATOM 695 N N . ILE A 1 99 ? -13.222 26.557 38.128 1.00 33.84 99 ILE A N 1
ATOM 696 C CA . ILE A 1 99 ? -13.062 27.359 36.912 1.00 33.84 99 ILE A CA 1
ATOM 697 C C . ILE A 1 99 ? -13.079 26.322 35.786 1.00 33.84 99 ILE A C 1
ATOM 699 O O . ILE A 1 99 ? -12.052 25.729 35.462 1.00 33.84 99 ILE A O 1
ATOM 703 N N . LEU A 1 100 ? -14.277 25.981 35.308 1.00 36.72 100 LEU A N 1
ATOM 704 C CA . LEU A 1 100 ? -14.465 25.161 34.123 1.00 36.72 100 LEU A CA 1
ATOM 705 C C . LEU A 1 100 ? -13.804 25.938 32.989 1.00 36.72 100 LEU A C 1
ATOM 707 O O . LEU A 1 100 ? -14.228 27.047 32.673 1.00 36.72 100 LEU A O 1
ATOM 711 N N . PHE A 1 101 ? -12.724 25.390 32.435 1.00 40.22 101 PHE A N 1
ATOM 712 C CA . PHE A 1 101 ? -12.166 25.855 31.174 1.00 40.22 101 PHE A CA 1
ATOM 713 C C . PHE A 1 101 ? -13.315 25.840 30.162 1.00 40.22 101 PHE A C 1
ATOM 715 O O . PHE A 1 101 ? -13.769 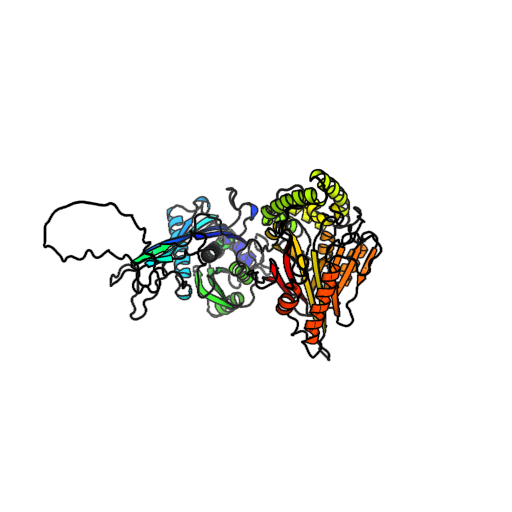24.767 29.762 1.00 40.22 101 PHE A O 1
ATOM 722 N N . ALA A 1 102 ? -13.854 27.017 29.842 1.00 41.62 102 ALA A N 1
ATOM 723 C CA . ALA A 1 102 ? -14.892 27.157 28.840 1.00 41.62 102 ALA A CA 1
ATOM 724 C C . ALA A 1 102 ? -14.254 26.785 27.500 1.00 41.62 102 ALA A C 1
ATOM 726 O O . ALA A 1 102 ? -13.429 27.519 26.962 1.00 41.62 102 ALA A O 1
ATOM 727 N N . PHE A 1 103 ? -14.547 25.580 27.023 1.00 51.12 103 PHE A N 1
ATOM 728 C CA . PHE A 1 103 ? -14.233 25.199 25.661 1.00 51.12 103 PHE A CA 1
ATOM 729 C C . PHE A 1 103 ? -15.210 25.937 24.759 1.00 51.12 103 PHE A C 1
ATOM 731 O O . PHE A 1 103 ? -16.388 25.592 24.685 1.00 51.12 103 PHE A O 1
ATOM 738 N N . ASN A 1 104 ? -14.710 26.979 24.108 1.00 60.06 104 ASN A N 1
ATOM 739 C CA . ASN A 1 104 ? -15.488 27.765 23.173 1.00 60.06 104 ASN A CA 1
ATOM 740 C C . ASN A 1 104 ? -15.138 27.263 21.767 1.00 60.06 104 ASN A C 1
ATOM 742 O O . ASN A 1 104 ? -14.175 27.703 21.140 1.00 60.06 104 ASN A O 1
ATOM 746 N N . LEU A 1 105 ? -15.886 26.257 21.318 1.00 65.06 105 LEU A N 1
ATOM 747 C CA . LEU A 1 105 ? -15.974 25.888 19.910 1.00 65.06 105 LEU A CA 1
ATOM 748 C C . LEU A 1 105 ? -17.237 26.539 19.357 1.00 65.06 105 LEU A C 1
ATOM 750 O O . LEU A 1 105 ? -18.301 26.408 19.959 1.00 65.06 105 LEU A O 1
ATOM 754 N N . HIS A 1 106 ? -17.127 27.219 18.225 1.00 75.56 106 HIS A N 1
ATOM 755 C CA . HIS A 1 106 ? -18.268 27.749 17.496 1.00 75.56 106 HIS A CA 1
ATOM 756 C C . HIS A 1 106 ? -18.295 27.131 16.101 1.00 75.56 106 HIS A C 1
ATOM 758 O O . HIS A 1 106 ? -17.529 27.530 15.221 1.00 75.56 106 HIS A O 1
ATOM 764 N N . ALA A 1 107 ? -19.168 26.149 15.908 1.00 68.94 107 ALA A N 1
ATOM 765 C CA . ALA A 1 107 ? -19.455 25.583 14.606 1.00 68.94 107 ALA A CA 1
ATOM 766 C C . ALA A 1 107 ? -20.432 26.492 13.850 1.00 68.94 107 ALA A C 1
ATOM 768 O O . ALA A 1 107 ? -21.452 26.910 14.396 1.00 68.94 107 ALA A O 1
ATOM 769 N N . SER A 1 108 ? -20.132 26.788 12.591 1.00 80.00 108 SER A N 1
ATOM 770 C CA . SER A 1 108 ? -21.056 27.434 11.666 1.00 80.00 108 SER A CA 1
ATOM 771 C C . SER A 1 108 ? -21.223 26.542 10.439 1.00 80.00 108 SER A C 1
ATOM 773 O O . SER A 1 108 ? -20.247 25.979 9.940 1.00 80.00 108 SER A O 1
ATOM 775 N N . LEU A 1 109 ? -22.458 26.356 9.972 1.00 80.69 109 LEU A N 1
ATOM 776 C CA . LEU A 1 109 ? -22.725 25.598 8.757 1.00 80.69 109 LEU A CA 1
ATOM 777 C C . LEU A 1 109 ? -23.342 26.502 7.700 1.00 80.69 109 LEU A C 1
ATOM 779 O O . LEU A 1 109 ? -24.380 27.113 7.924 1.00 80.69 109 LEU A O 1
ATOM 783 N N . THR A 1 110 ? -22.717 26.540 6.529 1.00 83.56 110 THR A N 1
ATOM 784 C CA . THR A 1 110 ? -23.246 27.196 5.335 1.00 83.56 110 THR A CA 1
ATOM 785 C C . THR A 1 110 ? -23.525 26.138 4.278 1.00 83.56 110 THR A C 1
ATOM 787 O O . THR A 1 110 ? -22.734 25.220 4.076 1.00 83.56 110 THR A O 1
ATOM 790 N N . SER A 1 111 ? -24.645 26.240 3.571 1.00 80.94 111 SER A N 1
ATOM 791 C CA . SER A 1 111 ? -24.939 25.349 2.444 1.00 80.94 111 SER A CA 1
ATOM 792 C C . SER A 1 111 ? -24.948 26.120 1.134 1.00 80.94 111 SER A C 1
ATOM 794 O O . SER A 1 111 ? -25.560 27.182 1.024 1.00 80.94 111 SER A O 1
ATOM 796 N N . SER A 1 112 ? -24.293 25.571 0.113 1.00 79.00 112 SER A N 1
ATOM 797 C CA . SER A 1 112 ? -24.388 26.105 -1.241 1.00 79.00 112 SER A CA 1
ATOM 798 C C . SER A 1 112 ? -25.832 25.981 -1.749 1.00 79.00 112 SER A C 1
ATOM 800 O O . SER A 1 112 ? -26.406 24.893 -1.652 1.00 79.00 112 SER A O 1
ATOM 802 N N . PRO A 1 113 ? -26.426 27.020 -2.371 1.00 73.81 113 PRO A N 1
ATOM 803 C CA . PRO A 1 113 ? -27.753 26.908 -2.988 1.00 73.81 113 PRO A CA 1
ATOM 804 C C . PRO A 1 113 ? -27.839 25.798 -4.046 1.00 73.81 113 PRO A C 1
ATOM 806 O O . PRO A 1 113 ? -28.911 25.259 -4.300 1.00 73.81 113 PRO A O 1
ATOM 809 N N . SER A 1 114 ? -26.698 25.425 -4.641 1.00 74.31 114 SER A N 1
ATOM 810 C CA . SER A 1 114 ? -26.604 24.301 -5.582 1.00 74.31 114 SER A CA 1
ATOM 811 C C . SER A 1 114 ? -26.687 22.916 -4.928 1.00 74.31 114 SER A C 1
ATOM 813 O O . SER A 1 114 ? -27.046 21.966 -5.618 1.00 74.31 114 SER A O 1
ATOM 815 N N . ALA A 1 115 ? -26.418 22.798 -3.621 1.00 76.25 115 ALA A N 1
ATOM 816 C CA . ALA A 1 115 ? -26.580 21.548 -2.875 1.00 76.25 115 ALA A CA 1
ATOM 817 C C . ALA A 1 115 ? -28.063 21.220 -2.641 1.00 76.25 115 ALA A C 1
ATOM 819 O O . ALA A 1 115 ? -28.464 20.061 -2.687 1.00 76.25 115 ALA A O 1
ATOM 820 N N . TYR A 1 116 ? -28.895 22.252 -2.467 1.00 81.44 116 TYR A N 1
ATOM 821 C CA . TYR A 1 116 ? -30.328 22.120 -2.204 1.00 81.44 116 TYR A CA 1
ATOM 822 C C . TYR A 1 116 ? -31.173 22.928 -3.199 1.00 81.44 116 TYR A C 1
ATOM 824 O O . TYR A 1 116 ? -31.933 23.808 -2.794 1.00 81.44 116 TYR A O 1
ATOM 832 N N . PRO A 1 117 ? -31.129 22.611 -4.508 1.00 77.44 117 PRO A N 1
ATOM 833 C CA . PRO A 1 117 ? -31.810 23.404 -5.538 1.00 77.44 117 PRO A CA 1
ATOM 834 C C . PRO A 1 117 ? -33.344 23.375 -5.421 1.00 77.44 117 PRO A C 1
ATOM 836 O O . PRO A 1 117 ? -34.038 24.150 -6.070 1.00 77.44 117 PRO A O 1
ATOM 839 N N . HIS A 1 118 ? -33.879 22.450 -4.622 1.00 77.75 118 HIS A N 1
ATOM 840 C CA . HIS A 1 118 ? -35.306 22.231 -4.406 1.00 77.75 118 HIS A CA 1
ATOM 841 C C . HIS A 1 118 ? -35.851 22.933 -3.151 1.00 77.75 118 HIS A C 1
ATOM 843 O O . HIS A 1 118 ? -37.061 22.907 -2.927 1.00 77.75 118 HIS A O 1
ATOM 849 N N . LEU A 1 119 ? -34.987 23.523 -2.319 1.00 82.25 119 LEU A N 1
ATOM 850 C CA . LEU A 1 119 ? -35.391 24.272 -1.129 1.00 82.25 119 LEU A CA 1
ATOM 851 C C . LEU A 1 119 ? -35.444 25.770 -1.440 1.00 82.25 119 LEU A C 1
ATOM 853 O O . LEU A 1 119 ? -34.658 26.289 -2.229 1.00 82.25 119 LEU A O 1
ATOM 857 N N . ASN A 1 120 ? -36.388 26.471 -0.813 1.00 86.44 120 ASN A N 1
ATOM 858 C CA . ASN A 1 120 ? -36.374 27.932 -0.797 1.00 86.44 120 ASN A CA 1
ATOM 859 C C . ASN A 1 120 ? -35.371 28.436 0.259 1.00 86.44 120 ASN A C 1
ATOM 861 O O . ASN A 1 120 ? -34.928 27.666 1.108 1.00 86.44 120 ASN A O 1
ATOM 865 N N . THR A 1 121 ? -35.024 29.724 0.215 1.00 84.56 121 THR A N 1
ATOM 866 C CA . THR A 1 121 ? -34.019 30.315 1.115 1.00 84.56 121 THR A CA 1
ATOM 867 C C . THR A 1 121 ? -34.362 30.117 2.592 1.00 84.56 121 THR A C 1
ATOM 869 O O . THR A 1 121 ? -33.520 29.638 3.332 1.00 84.56 121 THR A O 1
ATOM 872 N N . ASN A 1 122 ? -35.610 30.361 3.003 1.00 86.62 122 ASN A N 1
ATOM 873 C CA . ASN A 1 122 ? -36.006 30.218 4.410 1.00 86.62 122 ASN A CA 1
ATOM 874 C C . ASN A 1 122 ? -35.874 28.770 4.912 1.00 86.62 122 ASN A C 1
ATOM 876 O O . ASN A 1 122 ? -35.329 28.533 5.979 1.00 86.62 122 ASN A O 1
ATOM 880 N N . ALA A 1 123 ? -36.332 27.789 4.129 1.00 83.81 123 ALA A N 1
ATOM 881 C CA . ALA A 1 123 ? -36.223 26.376 4.490 1.00 83.81 123 ALA A CA 1
ATOM 882 C C . ALA A 1 123 ? -34.767 25.887 4.482 1.00 83.81 123 ALA A C 1
ATOM 884 O O . ALA A 1 123 ? -34.424 24.946 5.194 1.00 83.81 123 ALA A O 1
ATOM 885 N N . LEU A 1 124 ? -33.920 26.500 3.652 1.00 84.25 124 LEU A N 1
ATOM 886 C CA . LEU A 1 124 ? -32.489 26.243 3.655 1.00 84.25 124 LEU A CA 1
ATOM 887 C C . LEU A 1 124 ? -31.829 26.826 4.914 1.00 84.25 124 LEU A C 1
ATOM 889 O O . LEU A 1 124 ? -30.996 26.146 5.502 1.00 84.25 124 LEU A O 1
ATOM 893 N N . ASP A 1 125 ? -32.219 28.026 5.343 1.00 85.19 125 ASP A N 1
ATOM 894 C CA . ASP A 1 125 ? -31.730 28.645 6.580 1.00 85.19 125 ASP A CA 1
ATOM 895 C C . ASP A 1 125 ? -32.144 27.822 7.813 1.00 85.19 125 ASP A C 1
ATOM 897 O O . ASP A 1 125 ? -31.305 27.542 8.669 1.00 85.19 125 ASP A O 1
ATOM 901 N N . ASP A 1 126 ? -33.393 27.344 7.856 1.00 86.94 126 ASP A N 1
ATOM 902 C CA . ASP A 1 126 ? -33.884 26.447 8.912 1.00 86.94 126 ASP A CA 1
ATOM 903 C C . ASP A 1 126 ? -33.066 25.140 8.962 1.00 86.94 126 ASP A C 1
ATOM 905 O O . ASP A 1 126 ? -32.617 24.713 10.026 1.00 86.94 126 ASP A O 1
ATOM 909 N N . LEU A 1 127 ? -32.795 24.527 7.802 1.00 84.62 127 LEU A N 1
ATOM 910 C CA . LEU A 1 127 ? -31.972 23.316 7.717 1.00 84.62 127 LEU A CA 1
ATOM 911 C C . LEU A 1 127 ? -30.525 23.568 8.168 1.00 84.62 127 LEU A C 1
ATOM 913 O O . LEU A 1 127 ? -29.946 22.746 8.881 1.00 84.62 127 LEU A O 1
ATOM 917 N N . GLN A 1 128 ? -29.929 24.689 7.753 1.00 86.81 128 GLN A N 1
ATOM 918 C CA . GLN A 1 128 ? -28.578 25.067 8.172 1.00 86.81 128 GLN A CA 1
ATOM 919 C C . GLN A 1 128 ? -28.510 25.272 9.684 1.00 86.81 128 GLN A C 1
ATOM 921 O O . GLN A 1 128 ? -27.557 24.811 10.317 1.00 86.81 128 GLN A O 1
ATOM 926 N N . TYR A 1 129 ? -29.527 25.906 10.269 1.00 87.38 129 TYR A N 1
ATOM 927 C CA . TYR A 1 129 ? -29.638 26.091 11.710 1.00 87.38 129 TYR A CA 1
ATOM 928 C C . TYR A 1 129 ? -29.718 24.747 12.447 1.00 87.38 129 TYR A C 1
ATOM 930 O O . TYR A 1 129 ? -28.923 24.499 13.355 1.00 87.38 129 TYR A O 1
ATOM 938 N N . ASP A 1 130 ? -30.593 23.840 12.009 1.00 85.69 130 ASP A N 1
ATOM 939 C CA . ASP A 1 130 ? -30.762 22.519 12.626 1.00 85.69 130 ASP A CA 1
ATOM 940 C C . ASP A 1 130 ? -29.478 21.672 12.571 1.00 85.69 130 ASP A C 1
ATOM 942 O O . ASP A 1 130 ? -29.096 21.028 13.560 1.00 85.69 130 ASP A O 1
ATOM 946 N N . LEU A 1 131 ? -28.787 21.679 11.426 1.00 86.31 131 LEU A N 1
ATOM 947 C CA . LEU A 1 131 ? -27.514 20.978 11.247 1.00 86.31 131 LEU A CA 1
ATOM 948 C C . LEU A 1 131 ? -26.401 21.607 12.094 1.00 86.31 131 LEU A C 1
ATOM 950 O O . LEU A 1 131 ? -25.653 20.874 12.746 1.00 86.31 131 LEU A O 1
ATOM 954 N N . THR A 1 132 ? -26.322 22.942 12.131 1.00 86.69 132 THR A N 1
ATOM 955 C CA . THR A 1 132 ? -25.356 23.675 12.967 1.00 86.69 132 THR A CA 1
ATOM 956 C C . THR A 1 132 ? -25.545 23.315 14.432 1.00 86.69 132 THR A C 1
ATOM 958 O O . THR A 1 132 ? -24.592 22.882 15.074 1.00 86.69 132 THR A O 1
ATOM 961 N N . THR A 1 133 ? -26.773 23.413 14.948 1.00 86.81 133 THR A N 1
ATOM 962 C CA . THR A 1 133 ? -27.090 23.073 16.340 1.00 86.81 133 THR A CA 1
ATOM 963 C C . THR A 1 133 ? -26.728 21.623 16.647 1.00 86.81 133 THR A C 1
ATOM 965 O O . THR A 1 133 ? -26.104 21.349 17.668 1.00 86.81 133 THR A O 1
ATOM 968 N N . SER A 1 134 ? -27.024 20.692 15.736 1.00 84.19 134 SER A N 1
ATOM 969 C CA . SER A 1 134 ? -26.709 19.271 15.929 1.00 84.19 134 SER A CA 1
ATOM 970 C C . SER A 1 134 ? -25.204 18.994 16.035 1.00 84.19 134 SER A C 1
ATOM 972 O O . SER A 1 134 ? -24.783 18.207 16.883 1.00 84.19 134 SER A O 1
ATOM 974 N N . VAL A 1 135 ? -24.387 19.633 15.192 1.00 85.44 135 VAL A N 1
ATOM 975 C CA . VAL A 1 135 ? -22.921 19.503 15.238 1.00 85.44 135 VAL A CA 1
ATOM 976 C C . VAL A 1 135 ? -22.347 20.220 16.463 1.00 85.44 135 VAL A C 1
ATOM 978 O O . VAL A 1 135 ? -21.507 19.657 17.167 1.00 85.44 135 VAL A O 1
ATOM 981 N N . GLN A 1 136 ? -22.832 21.429 16.749 1.00 85.62 136 GLN A N 1
ATOM 982 C CA . GLN A 1 136 ? -22.410 22.254 17.880 1.00 85.62 136 GLN A CA 1
ATOM 983 C C . GLN A 1 136 ? -22.643 21.541 19.219 1.00 85.62 136 GLN A C 1
ATOM 985 O O . GLN A 1 136 ? -21.712 21.398 20.009 1.00 85.62 136 GLN A O 1
ATOM 990 N N . GLU A 1 137 ? -23.858 21.045 19.466 1.00 82.62 137 GLU A N 1
ATOM 991 C CA . GLU A 1 137 ? -24.211 20.334 20.705 1.00 82.62 137 GLU A CA 1
ATOM 992 C C . GLU A 1 137 ? -23.337 19.095 20.928 1.00 82.62 137 GLU A C 1
ATOM 994 O O . GLU A 1 137 ? -22.923 18.810 22.053 1.00 82.62 137 GLU A O 1
ATOM 999 N N . ALA A 1 138 ? -23.030 18.369 19.853 1.00 80.50 138 ALA A N 1
ATOM 1000 C CA . ALA A 1 138 ? -22.228 17.158 19.911 1.00 80.50 138 ALA A CA 1
ATOM 1001 C C . ALA A 1 138 ? -20.740 17.434 20.181 1.00 80.50 138 ALA A C 1
ATOM 1003 O O . ALA A 1 138 ? -20.121 16.733 20.984 1.00 80.50 138 ALA A O 1
ATOM 1004 N N . LEU A 1 139 ? -20.153 18.435 19.517 1.00 80.62 139 LEU A N 1
ATOM 1005 C CA . LEU A 1 139 ? -18.721 18.727 19.624 1.00 80.62 139 LEU A CA 1
ATOM 1006 C C . LEU A 1 139 ? -18.365 19.541 20.873 1.00 80.62 139 LEU A C 1
ATOM 1008 O O . LEU A 1 139 ? -17.267 19.373 21.401 1.00 80.62 139 LEU A O 1
ATOM 1012 N N . CYS A 1 140 ? -19.284 20.359 21.392 1.00 79.19 140 CYS A N 1
ATOM 1013 C CA . CYS A 1 140 ? -19.101 21.115 22.638 1.00 79.19 140 CYS A CA 1
ATOM 1014 C C . CYS A 1 140 ? -19.285 20.279 23.912 1.00 79.19 140 CYS A C 1
ATOM 1016 O O . CYS A 1 140 ? -19.342 20.831 25.012 1.00 79.19 140 CYS A O 1
ATOM 1018 N N . HIS A 1 141 ? -19.394 18.955 23.797 1.00 75.69 141 HIS A N 1
ATOM 1019 C CA . HIS A 1 141 ? -19.549 18.105 24.965 1.00 75.69 141 HIS A CA 1
ATOM 1020 C C . HIS A 1 141 ? -18.288 18.153 25.866 1.00 75.69 141 HIS A C 1
ATOM 1022 O O . HIS A 1 141 ? -17.171 18.002 25.359 1.00 75.69 141 HIS A O 1
ATOM 1028 N N . PRO A 1 142 ? -18.426 18.263 27.207 1.00 70.44 142 PRO A N 1
ATOM 1029 C CA . PRO A 1 142 ? -17.298 18.386 28.141 1.00 70.44 142 PRO A CA 1
ATOM 1030 C C . PRO A 1 142 ? -16.208 17.312 28.045 1.00 70.44 142 PRO A C 1
ATOM 1032 O O . PRO A 1 142 ? -15.056 17.569 28.389 1.00 70.44 142 PRO A O 1
ATOM 1035 N N . SER A 1 143 ? -16.545 16.107 27.577 1.00 68.38 143 SER A N 1
ATOM 1036 C CA . SER A 1 143 ? -15.570 15.020 27.380 1.00 68.38 143 SER A CA 1
ATOM 1037 C C . SER A 1 143 ? -14.570 15.278 26.246 1.00 68.38 143 SER A C 1
ATOM 1039 O O . SER A 1 143 ? -13.534 14.615 26.200 1.00 68.38 143 SER A O 1
ATOM 1041 N N . LEU A 1 144 ? -14.867 16.214 25.341 1.00 70.50 144 LEU A N 1
ATOM 1042 C CA . LEU A 1 144 ? -14.078 16.499 24.140 1.00 70.50 144 LEU A CA 1
ATOM 1043 C C . LEU A 1 144 ? -13.208 17.755 24.280 1.00 70.50 144 LEU A C 1
ATOM 1045 O O . LEU A 1 144 ? -12.493 18.108 23.345 1.00 70.50 144 LEU A O 1
ATOM 1049 N N . HIS A 1 145 ? -13.229 18.415 25.443 1.00 73.56 145 HIS A N 1
ATOM 1050 C CA . HIS A 1 145 ? -12.487 19.651 25.688 1.00 73.56 145 HIS A CA 1
ATOM 1051 C C . HIS A 1 145 ? -10.963 19.433 25.551 1.00 73.56 145 HIS A C 1
ATOM 1053 O O . HIS A 1 145 ? -10.383 18.626 26.286 1.00 73.56 145 HIS A O 1
ATOM 1059 N N . PRO A 1 146 ? -10.282 20.151 24.640 1.00 73.75 146 PRO A N 1
ATOM 1060 C CA . PRO A 1 146 ? -8.835 20.090 24.496 1.00 73.75 146 PRO A CA 1
ATOM 1061 C C . PRO A 1 146 ? -8.108 20.770 25.656 1.00 73.75 146 PRO A C 1
ATOM 1063 O O . PRO A 1 146 ? -8.495 21.837 26.132 1.00 73.75 146 PRO A O 1
ATOM 1066 N N . ASN A 1 147 ? -6.985 20.187 26.063 1.00 73.50 147 ASN A N 1
ATOM 1067 C CA . ASN A 1 147 ? -6.220 20.643 27.224 1.00 73.50 147 ASN A CA 1
ATOM 1068 C C . ASN A 1 147 ? -5.258 21.807 26.913 1.00 73.50 147 ASN A C 1
ATOM 1070 O O . ASN A 1 147 ? -4.645 22.348 27.831 1.00 73.50 147 ASN A O 1
ATOM 1074 N N . ASN A 1 148 ? -5.084 22.184 25.641 1.00 78.81 148 ASN A N 1
ATOM 1075 C CA . ASN A 1 148 ? -4.079 23.155 25.185 1.00 78.81 148 ASN A CA 1
ATOM 1076 C C . ASN A 1 148 ? -4.654 24.431 24.543 1.00 78.81 148 ASN A C 1
ATOM 1078 O O . ASN A 1 148 ? -3.959 25.086 23.776 1.00 78.81 148 ASN A O 1
ATOM 1082 N N . LEU A 1 149 ? -5.892 24.810 24.875 1.00 76.12 149 LEU A N 1
ATOM 1083 C CA . LEU A 1 149 ? -6.528 26.039 24.368 1.00 76.12 149 LEU A CA 1
ATOM 1084 C C . LEU A 1 149 ? -6.307 27.280 25.252 1.00 76.12 149 LEU A C 1
ATOM 1086 O O . LEU A 1 149 ? -6.697 28.383 24.878 1.00 76.12 149 LEU A O 1
ATOM 1090 N N . SER A 1 150 ? -5.690 27.141 26.428 1.00 73.75 150 SER A N 1
ATOM 1091 C CA . SER A 1 150 ? -5.416 28.285 27.309 1.00 73.75 150 SER A CA 1
ATOM 1092 C C . SER A 1 150 ? -4.125 29.003 26.902 1.00 73.75 150 SER A C 1
ATOM 1094 O O . SER A 1 150 ? -3.076 28.368 26.830 1.00 73.75 150 SER A O 1
ATOM 1096 N N . ILE A 1 151 ? -4.203 30.323 26.681 1.00 74.19 151 ILE A N 1
ATOM 1097 C CA . ILE A 1 151 ? -3.053 31.187 26.354 1.00 74.19 151 ILE A CA 1
ATOM 1098 C C . ILE A 1 151 ? -2.482 31.793 27.640 1.00 74.19 151 ILE A C 1
ATOM 1100 O O . ILE A 1 151 ? -1.325 31.586 28.000 1.00 74.19 151 ILE A O 1
ATOM 1104 N N . LEU A 1 152 ? -3.327 32.523 28.373 1.00 72.69 152 LEU A N 1
ATOM 1105 C CA . LEU A 1 152 ? -3.024 33.086 29.684 1.00 72.69 152 LEU A CA 1
ATOM 1106 C C . LEU A 1 152 ? -4.086 32.596 30.662 1.00 72.69 152 LEU A C 1
ATOM 1108 O O . LEU A 1 152 ? -5.257 32.961 30.548 1.00 72.69 152 LEU A O 1
ATOM 1112 N N . SER A 1 153 ? -3.668 31.791 31.638 1.00 65.44 153 SER A N 1
ATOM 1113 C CA . SER A 1 153 ? -4.571 31.196 32.627 1.00 65.44 153 SER A CA 1
ATOM 1114 C C . SER A 1 153 ? -5.463 32.256 33.288 1.00 65.44 153 SER A C 1
ATOM 1116 O O . SER A 1 153 ? -4.968 33.213 33.888 1.00 65.44 153 SER A O 1
ATOM 1118 N N . GLY A 1 154 ? -6.782 32.103 33.127 1.00 65.00 154 GLY A N 1
ATOM 1119 C CA . GLY A 1 154 ? -7.800 33.009 33.671 1.00 65.00 154 GLY A CA 1
ATOM 1120 C C . GLY A 1 154 ? -7.875 34.401 33.028 1.00 65.00 154 GLY A C 1
ATOM 1121 O O . GLY A 1 154 ? -8.517 35.278 33.599 1.00 65.00 154 GLY A O 1
ATOM 1122 N N . LYS A 1 155 ? -7.212 34.639 31.886 1.00 71.00 155 LYS A N 1
ATOM 1123 C CA . LYS A 1 155 ? -7.253 35.928 31.170 1.00 71.00 155 LYS A CA 1
ATOM 1124 C C . LYS A 1 155 ? -7.560 35.800 29.681 1.00 71.00 155 LYS A C 1
ATOM 1126 O O . LYS A 1 155 ? -8.406 36.538 29.199 1.00 71.00 155 LYS A O 1
ATOM 1131 N N . LYS A 1 156 ? -6.868 34.911 28.961 1.00 74.38 156 LYS A N 1
ATOM 1132 C CA . LYS A 1 156 ? -7.004 34.752 27.504 1.00 74.38 156 LYS A CA 1
ATOM 1133 C C . LYS A 1 156 ? -7.013 33.278 27.107 1.00 74.38 156 LYS A C 1
ATOM 1135 O O . LYS A 1 156 ? -6.194 32.496 27.607 1.00 74.38 156 LYS A O 1
ATOM 1140 N N . SER A 1 157 ? -7.889 32.914 26.183 1.00 81.00 157 SER A N 1
ATOM 1141 C CA . SER A 1 157 ? -7.979 31.574 25.593 1.00 81.00 157 SER A CA 1
ATOM 1142 C C . SER A 1 157 ? -8.170 31.648 24.085 1.00 81.00 157 SER A C 1
ATOM 1144 O O . SER A 1 157 ? -8.628 32.656 23.553 1.00 81.00 157 SER A O 1
ATOM 1146 N N . TRP A 1 158 ? -7.819 30.563 23.407 1.00 80.94 158 TRP A N 1
ATOM 1147 C CA . TRP A 1 158 ? -8.158 30.361 22.011 1.00 80.94 158 TRP A CA 1
ATOM 1148 C C . TRP A 1 158 ? -9.646 30.012 21.871 1.00 80.94 158 TRP A C 1
ATOM 1150 O O . TRP A 1 158 ? -10.121 29.057 22.488 1.00 80.94 158 TRP A O 1
ATOM 1160 N N . LEU A 1 159 ? -10.352 30.778 21.046 1.00 82.81 159 LEU A N 1
ATOM 1161 C CA . LEU A 1 159 ? -11.693 30.512 20.538 1.00 82.81 159 LEU A CA 1
ATOM 1162 C C . LEU A 1 159 ? -11.557 29.781 19.200 1.00 82.81 159 LEU A C 1
ATOM 1164 O O . LEU A 1 159 ? -10.883 30.267 18.290 1.00 82.81 159 LEU A O 1
ATOM 1168 N N . LEU A 1 160 ? -12.161 28.599 19.089 1.00 83.94 160 LEU A N 1
ATOM 1169 C CA . LEU A 1 160 ? -12.066 27.762 17.895 1.00 83.94 160 LEU A CA 1
ATOM 1170 C C . LEU A 1 160 ? -13.334 27.913 17.052 1.00 83.94 160 LEU A C 1
ATOM 1172 O O . LEU A 1 160 ? -14.404 27.451 17.442 1.00 83.94 160 LEU A O 1
ATOM 1176 N N . HIS A 1 161 ? -13.208 28.529 15.883 1.00 88.06 161 HIS A N 1
ATOM 1177 C CA . HIS A 1 161 ? -14.271 28.589 14.886 1.00 88.06 161 HIS A CA 1
ATOM 1178 C C . HIS A 1 161 ? -14.128 27.420 13.920 1.00 88.06 161 HIS A C 1
ATOM 1180 O O . HIS A 1 161 ? -13.056 27.231 13.347 1.00 88.06 161 HIS A O 1
ATOM 1186 N N . LEU A 1 162 ? -15.192 26.639 13.753 1.00 89.50 162 LEU A N 1
ATOM 1187 C CA . LEU A 1 162 ? -15.268 25.550 12.786 1.00 89.50 162 LEU A CA 1
ATOM 1188 C C . LEU A 1 162 ? -16.333 25.892 11.745 1.00 89.50 162 LEU A C 1
ATOM 1190 O O . LEU A 1 162 ? -17.524 25.843 12.034 1.00 89.50 162 LEU A O 1
ATOM 1194 N N . ASP A 1 163 ? -15.908 26.187 10.527 1.00 90.38 163 ASP A N 1
ATOM 1195 C CA . ASP A 1 163 ? -16.802 26.495 9.419 1.00 90.38 163 ASP A CA 1
ATOM 1196 C C . ASP A 1 163 ? -16.977 25.255 8.540 1.00 90.38 163 ASP A C 1
ATOM 1198 O O . ASP A 1 163 ? -16.005 24.696 8.026 1.00 90.38 163 ASP A O 1
ATOM 1202 N N . LEU A 1 164 ? -18.224 24.819 8.369 1.00 89.75 164 LEU A N 1
ATOM 1203 C CA . LEU A 1 164 ? -18.623 23.684 7.543 1.00 89.75 164 LEU A CA 1
ATOM 1204 C C . LEU A 1 164 ? -19.428 24.191 6.344 1.00 89.75 164 LEU A C 1
ATOM 1206 O O . LEU A 1 164 ? -20.465 24.829 6.493 1.00 89.75 164 LEU A O 1
ATOM 1210 N N . LEU A 1 165 ? -18.974 23.878 5.137 1.00 89.75 165 LEU A N 1
ATOM 1211 C CA . LEU A 1 165 ? -19.612 24.243 3.881 1.00 89.75 165 LEU A CA 1
ATOM 1212 C C . LEU A 1 165 ? -20.104 22.991 3.155 1.00 89.75 165 LEU A C 1
ATOM 1214 O O . LEU A 1 165 ? -19.303 22.188 2.672 1.00 89.75 165 LEU A O 1
ATOM 1218 N N . VAL A 1 166 ? -21.422 22.849 3.020 1.00 89.31 166 VAL A N 1
ATOM 1219 C CA . VAL A 1 166 ? -22.035 21.785 2.211 1.00 89.31 166 VAL A CA 1
ATOM 1220 C C . VAL A 1 166 ? -22.041 22.217 0.748 1.00 89.31 166 VAL A C 1
ATOM 1222 O O . VAL A 1 166 ? -22.731 23.167 0.366 1.00 89.31 166 VAL A O 1
ATOM 1225 N N . LEU A 1 167 ? -21.262 21.522 -0.078 1.00 85.06 167 LEU A N 1
ATOM 1226 C CA . LEU A 1 167 ? -21.134 21.799 -1.510 1.00 85.06 167 LEU A CA 1
ATOM 1227 C C . LEU A 1 167 ? -22.148 21.008 -2.339 1.00 85.06 167 LEU A C 1
ATOM 1229 O O . LEU A 1 167 ? -22.645 21.513 -3.343 1.00 85.06 167 LEU A O 1
ATOM 1233 N N . SER A 1 168 ? -22.470 19.792 -1.902 1.00 86.19 168 SER A N 1
ATOM 1234 C CA . SER A 1 168 ? -23.427 18.896 -2.550 1.00 86.19 168 SER A CA 1
ATOM 1235 C C . SER A 1 168 ? -24.031 17.957 -1.509 1.00 86.19 168 SER A C 1
ATOM 1237 O O . SER A 1 168 ? -23.303 17.450 -0.656 1.00 86.19 168 SER A O 1
ATOM 1239 N N . ASP A 1 169 ? -25.338 17.709 -1.583 1.00 87.62 169 ASP A N 1
ATOM 1240 C CA . ASP A 1 169 ? -26.022 16.720 -0.749 1.00 87.62 169 ASP A CA 1
ATOM 1241 C C . ASP A 1 169 ? -26.668 15.639 -1.622 1.00 87.62 169 ASP A C 1
ATOM 1243 O O . ASP A 1 169 ? -27.656 15.867 -2.324 1.00 87.62 169 ASP A O 1
ATOM 1247 N N . VAL A 1 170 ? -26.088 14.440 -1.572 1.00 86.19 170 VAL A N 1
ATOM 1248 C CA . VAL A 1 170 ? -26.613 13.228 -2.209 1.00 86.19 170 VAL A CA 1
ATOM 1249 C C . VAL A 1 170 ? -26.892 12.180 -1.121 1.00 86.19 170 VAL A C 1
ATOM 1251 O O . VAL A 1 170 ? -26.679 10.985 -1.328 1.00 86.19 170 VAL A O 1
ATOM 1254 N N . GLY A 1 171 ? -27.362 12.616 0.050 1.00 87.31 171 GLY A N 1
ATOM 1255 C CA . GLY A 1 171 ? -27.752 11.773 1.180 1.00 87.31 171 GLY A CA 1
ATOM 1256 C C . GLY A 1 171 ? -26.598 11.458 2.133 1.00 87.31 171 GLY A C 1
ATOM 1257 O O . GLY A 1 171 ? -25.421 11.563 1.778 1.00 87.31 171 GLY A O 1
ATOM 1258 N N . ASN A 1 172 ? -26.939 11.052 3.352 1.00 87.50 172 ASN A N 1
ATOM 1259 C CA . ASN A 1 172 ? -26.023 10.786 4.460 1.00 87.50 172 ASN A CA 1
ATOM 1260 C C . ASN A 1 172 ? -25.183 12.000 4.908 1.00 87.50 172 ASN A C 1
ATOM 1262 O O . ASN A 1 172 ? -24.000 11.888 5.238 1.00 87.50 172 ASN A O 1
ATOM 1266 N N . ILE A 1 173 ? -25.800 13.184 4.909 1.00 90.38 173 ILE A N 1
ATOM 1267 C CA . ILE A 1 173 ? -25.121 14.455 5.189 1.00 90.38 173 ILE A CA 1
ATOM 1268 C C . ILE A 1 173 ? -24.534 14.543 6.606 1.00 90.38 173 ILE A C 1
ATOM 1270 O O . ILE A 1 173 ? -23.435 15.064 6.773 1.00 90.38 173 ILE A O 1
ATOM 1274 N N . LEU A 1 174 ? -25.213 14.009 7.628 1.00 88.38 174 LEU A N 1
ATOM 1275 C CA . LEU A 1 174 ? -24.735 14.076 9.017 1.00 88.38 174 LEU A CA 1
ATOM 1276 C C . LEU A 1 174 ? -23.402 13.342 9.192 1.00 88.38 174 LEU A C 1
ATOM 1278 O O . LEU A 1 174 ? -22.469 13.891 9.776 1.00 88.38 174 LEU A O 1
ATOM 1282 N N . ASP A 1 175 ? -23.277 12.144 8.626 1.00 87.75 175 ASP A N 1
ATOM 1283 C CA . ASP A 1 175 ? -22.039 11.365 8.672 1.00 87.75 175 ASP A CA 1
ATOM 1284 C C . ASP A 1 175 ? -20.892 12.126 7.988 1.00 87.75 175 ASP A C 1
ATOM 1286 O O . ASP A 1 175 ? -19.796 12.223 8.544 1.00 87.75 175 ASP A O 1
ATOM 1290 N N . ALA A 1 176 ? -21.158 12.745 6.830 1.00 86.12 176 ALA A N 1
ATOM 1291 C CA . ALA A 1 176 ? -20.181 13.570 6.119 1.00 86.12 176 ALA A CA 1
ATOM 1292 C C . ALA A 1 176 ? -19.744 14.803 6.933 1.00 86.12 176 ALA A C 1
ATOM 1294 O O . ALA A 1 176 ? -18.552 15.110 6.986 1.00 86.12 176 ALA A O 1
ATOM 1295 N N . LEU A 1 177 ? -20.685 15.487 7.596 1.00 88.88 177 LEU A N 1
ATOM 1296 C CA . LEU A 1 177 ? -20.415 16.665 8.426 1.00 88.88 177 LEU A CA 1
ATOM 1297 C C . LEU A 1 177 ? -19.541 16.331 9.632 1.00 88.88 177 LEU A C 1
ATOM 1299 O O . LEU A 1 177 ? -18.529 16.993 9.859 1.00 88.88 177 LEU A O 1
ATOM 1303 N N . PHE A 1 178 ? -19.897 15.289 10.384 1.00 87.31 178 PHE A N 1
ATOM 1304 C CA . PHE A 1 178 ? -19.117 14.871 11.548 1.00 87.31 178 PHE A CA 1
ATOM 1305 C C . PHE A 1 178 ? -17.744 14.328 11.153 1.00 87.31 178 PHE A C 1
ATOM 1307 O O . PHE A 1 178 ? -16.766 14.595 11.850 1.00 87.31 178 PHE A O 1
ATOM 1314 N N . LEU A 1 179 ? -17.636 13.630 10.019 1.00 83.00 179 LEU A N 1
ATOM 1315 C CA . LEU A 1 179 ? -16.346 13.181 9.502 1.00 83.00 179 LEU A CA 1
ATOM 1316 C C . LEU A 1 179 ? -1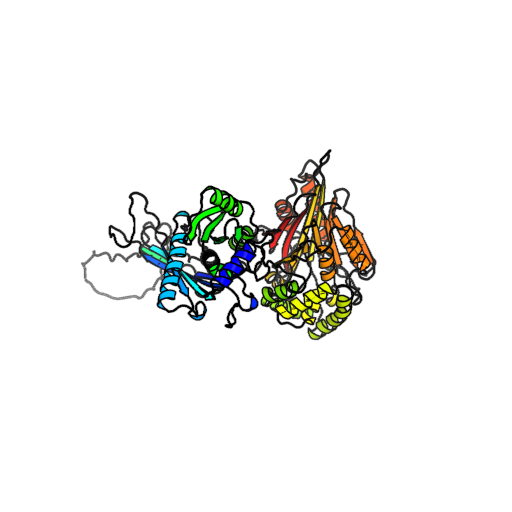5.455 14.367 9.093 1.00 83.00 179 LEU A C 1
ATOM 1318 O O . LEU A 1 179 ? -14.278 14.394 9.452 1.00 83.00 179 LEU A O 1
ATOM 1322 N N . ALA A 1 180 ? -16.008 15.368 8.400 1.00 83.44 180 ALA A N 1
ATOM 1323 C CA . ALA A 1 180 ? -15.274 16.570 7.997 1.00 83.44 180 ALA A CA 1
ATOM 1324 C C . ALA A 1 180 ? -14.852 17.425 9.203 1.00 83.44 180 ALA A C 1
ATOM 1326 O O . ALA A 1 180 ? -13.718 17.914 9.250 1.00 83.44 180 ALA A O 1
ATOM 1327 N N . ALA A 1 181 ? -15.730 17.553 10.202 1.00 87.44 181 ALA A N 1
ATOM 1328 C CA . ALA A 1 181 ? -15.442 18.230 11.460 1.00 87.44 181 ALA A CA 1
ATOM 1329 C C . ALA A 1 181 ? -14.317 17.525 12.230 1.00 87.44 181 ALA A C 1
ATOM 1331 O O . ALA A 1 181 ? -13.320 18.157 12.576 1.00 87.44 181 ALA A O 1
ATOM 1332 N N . ALA A 1 182 ? -14.429 16.210 12.441 1.00 84.56 182 ALA A N 1
ATOM 1333 C CA . ALA A 1 182 ? -13.418 15.425 13.145 1.00 84.56 182 ALA A CA 1
ATOM 1334 C C . ALA A 1 182 ? -12.046 15.496 12.456 1.00 84.56 182 ALA A C 1
ATOM 1336 O O . ALA A 1 182 ? -11.029 15.694 13.124 1.00 84.56 182 ALA A O 1
ATOM 1337 N N . ALA A 1 183 ? -12.015 15.394 11.124 1.00 78.50 183 ALA A N 1
ATOM 1338 C CA . ALA A 1 183 ? -10.791 15.499 10.334 1.00 78.50 183 ALA A CA 1
ATOM 1339 C C . ALA A 1 183 ? -10.147 16.888 10.437 1.00 78.50 183 ALA A C 1
ATOM 1341 O O . ALA A 1 183 ? -8.946 16.998 10.674 1.00 78.50 183 ALA A O 1
ATOM 1342 N N . THR A 1 184 ? -10.952 17.948 10.337 1.00 84.00 184 THR A N 1
ATOM 1343 C CA . THR A 1 184 ? -10.490 19.338 10.477 1.00 84.00 184 THR A CA 1
ATOM 1344 C C . THR A 1 184 ? -9.921 19.609 11.866 1.00 84.00 184 THR A C 1
ATOM 1346 O O . THR A 1 184 ? -8.841 20.184 11.996 1.00 84.00 184 THR A O 1
ATOM 1349 N N . LEU A 1 185 ? -10.608 19.159 12.918 1.00 85.44 185 LEU A N 1
ATOM 1350 C CA . LEU A 1 185 ? -10.159 19.328 14.301 1.00 85.44 185 LEU A CA 1
ATOM 1351 C C . LEU A 1 185 ? -8.877 18.536 14.596 1.00 85.44 185 LEU A C 1
ATOM 1353 O O . LEU A 1 185 ? -8.048 18.979 15.389 1.00 85.44 185 LEU A O 1
ATOM 1357 N N . HIS A 1 186 ? -8.679 17.394 13.933 1.00 80.19 186 HIS A N 1
ATOM 1358 C CA . HIS A 1 186 ? -7.431 16.635 14.005 1.00 80.19 186 HIS A CA 1
ATOM 1359 C C . HIS A 1 186 ? -6.280 17.312 13.226 1.00 80.19 186 HIS A C 1
ATOM 1361 O O . HIS A 1 186 ? -5.115 17.278 13.641 1.00 80.19 186 HIS A O 1
ATOM 1367 N N . ASP A 1 187 ? -6.582 17.940 12.091 1.00 77.69 187 ASP A N 1
ATOM 1368 C CA . ASP A 1 187 ? -5.615 18.708 11.299 1.00 77.69 187 ASP A CA 1
ATOM 1369 C C . ASP A 1 187 ? -5.243 20.050 11.960 1.00 77.69 187 ASP A C 1
ATOM 1371 O O . ASP A 1 187 ? -4.142 20.550 11.753 1.00 77.69 187 ASP A O 1
ATOM 1375 N N . THR A 1 188 ? -6.102 20.586 12.834 1.00 83.50 188 THR A N 1
ATOM 1376 C CA . THR A 1 188 ? -5.923 21.904 13.465 1.00 83.50 188 THR A CA 1
ATOM 1377 C C . THR A 1 188 ? -4.609 22.018 14.250 1.00 83.50 188 THR A C 1
ATOM 1379 O O . THR A 1 188 ? -4.290 21.184 15.110 1.00 83.50 188 THR A O 1
ATOM 1382 N N . ARG A 1 189 ? -3.847 23.082 13.972 1.00 81.38 189 ARG A N 1
ATOM 1383 C CA . ARG A 1 189 ? -2.614 23.474 14.672 1.00 81.38 189 ARG A CA 1
ATOM 1384 C C . ARG A 1 189 ? -2.833 24.744 15.490 1.00 81.38 189 ARG A C 1
ATOM 1386 O O . ARG A 1 189 ? -3.288 25.762 14.973 1.00 81.38 189 ARG A O 1
ATOM 1393 N N . ILE A 1 190 ? -2.491 24.675 16.774 1.00 82.12 190 ILE A N 1
ATOM 1394 C CA . ILE A 1 190 ? -2.523 25.793 17.717 1.00 82.12 190 ILE A CA 1
ATOM 1395 C C . ILE A 1 190 ? -1.136 26.443 17.777 1.00 82.12 190 ILE A C 1
ATOM 1397 O O . ILE A 1 190 ? -0.178 25.765 18.160 1.00 82.12 190 ILE A O 1
ATOM 1401 N N . PRO A 1 191 ? -1.006 27.742 17.465 1.00 80.50 191 PRO A N 1
ATOM 1402 C CA . PRO A 1 191 ? 0.258 28.462 17.587 1.00 80.50 191 PRO A CA 1
ATOM 1403 C C . PRO A 1 191 ? 0.823 28.427 19.012 1.00 80.50 191 PRO A C 1
ATOM 1405 O O . PRO A 1 191 ? 0.078 28.568 19.989 1.00 80.50 191 PRO A O 1
ATOM 1408 N N . ARG A 1 192 ? 2.147 28.299 19.151 1.00 77.50 192 ARG A N 1
ATOM 1409 C CA . ARG A 1 192 ? 2.797 28.438 20.459 1.00 77.50 192 ARG A CA 1
ATOM 1410 C C . ARG A 1 192 ? 2.829 29.896 20.897 1.00 77.50 192 ARG A C 1
ATOM 1412 O O . ARG A 1 192 ? 3.082 30.800 20.101 1.00 77.50 192 ARG A O 1
ATOM 1419 N N . THR A 1 193 ? 2.585 30.115 22.185 1.00 76.69 193 THR A N 1
ATOM 1420 C CA . THR A 1 193 ? 2.507 31.449 22.787 1.00 76.69 193 THR A CA 1
ATOM 1421 C C . THR A 1 193 ? 3.557 31.616 23.879 1.00 76.69 193 THR A C 1
ATOM 1423 O O . THR A 1 193 ? 3.643 30.775 24.777 1.00 76.69 193 THR A O 1
ATOM 1426 N N . ARG A 1 194 ? 4.287 32.736 23.869 1.00 72.31 194 ARG A N 1
ATOM 1427 C CA . ARG A 1 194 ? 5.197 33.157 24.944 1.00 72.31 194 ARG A CA 1
ATOM 1428 C C . ARG A 1 194 ? 4.595 34.293 25.761 1.00 72.31 194 ARG A C 1
ATOM 1430 O O . ARG A 1 194 ? 4.044 35.232 25.202 1.00 72.31 194 ARG A O 1
ATOM 1437 N N . SER A 1 195 ? 4.709 34.239 27.085 1.00 70.62 195 SER A N 1
ATOM 1438 C CA . SER A 1 195 ? 4.207 35.301 27.967 1.00 70.62 195 SER A CA 1
ATOM 1439 C C . SER A 1 195 ? 5.168 36.490 28.055 1.00 70.62 195 SER A C 1
ATOM 1441 O O . SER A 1 195 ? 6.360 36.286 28.297 1.00 70.62 195 SER A O 1
ATOM 1443 N N . VAL A 1 196 ? 4.643 37.715 27.983 1.00 68.69 196 VAL A N 1
ATOM 1444 C CA . VAL A 1 196 ? 5.399 38.975 28.078 1.00 68.69 196 VAL A CA 1
ATOM 1445 C C . VAL A 1 196 ? 4.947 39.787 29.303 1.00 68.69 196 VAL A C 1
ATOM 1447 O O . VAL A 1 196 ? 3.766 39.812 29.666 1.00 68.69 196 VAL A O 1
ATOM 1450 N N . GLU A 1 197 ? 5.892 40.452 29.975 1.00 68.50 197 GLU A N 1
ATOM 1451 C CA . GLU A 1 197 ? 5.630 41.408 31.061 1.00 68.50 197 GLU A CA 1
ATOM 1452 C C . GLU A 1 197 ? 6.094 42.808 30.640 1.00 68.50 197 GLU A C 1
ATOM 1454 O O . GLU A 1 197 ? 7.240 42.994 30.231 1.00 68.50 197 GLU A O 1
ATOM 1459 N N . TYR A 1 198 ? 5.223 43.811 30.776 1.00 52.81 198 TYR A N 1
ATOM 1460 C CA . TYR A 1 198 ? 5.587 45.205 30.528 1.00 52.81 198 TYR A CA 1
ATOM 1461 C C . TYR A 1 198 ? 6.201 45.805 31.801 1.00 52.81 198 TYR A C 1
ATOM 1463 O O . TYR A 1 198 ? 5.489 46.135 32.752 1.00 52.81 198 TYR A O 1
ATOM 1471 N N . ARG A 1 199 ? 7.530 45.954 31.852 1.00 50.06 199 ARG A N 1
ATOM 1472 C CA . ARG A 1 199 ? 8.190 46.727 32.918 1.00 50.06 199 ARG A CA 1
ATOM 1473 C C . ARG A 1 199 ? 8.246 48.197 32.518 1.00 50.06 199 ARG A C 1
ATOM 1475 O O . ARG A 1 199 ? 9.092 48.594 31.724 1.00 50.06 199 ARG A O 1
ATOM 1482 N N . ALA A 1 200 ? 7.373 49.016 33.099 1.00 41.59 200 ALA A N 1
ATOM 1483 C CA . ALA A 1 200 ? 7.533 50.465 33.035 1.00 41.59 200 ALA A CA 1
ATOM 1484 C C . ALA A 1 200 ? 8.848 50.867 33.728 1.00 41.59 200 ALA A C 1
ATOM 1486 O O . ALA A 1 200 ? 9.122 50.437 34.854 1.00 41.59 200 ALA A O 1
ATOM 1487 N N . ARG A 1 201 ? 9.672 51.682 33.060 1.00 41.84 201 ARG A N 1
ATOM 1488 C CA . ARG A 1 201 ? 10.875 52.277 33.656 1.00 41.84 201 ARG A CA 1
ATOM 1489 C C . ARG A 1 201 ? 10.403 53.211 34.776 1.00 41.84 201 ARG A C 1
ATOM 1491 O O . ARG A 1 201 ? 9.701 54.178 34.503 1.00 41.84 201 ARG A O 1
ATOM 1498 N N . LYS A 1 202 ? 10.722 52.902 36.036 1.00 39.72 202 LYS A N 1
ATOM 1499 C CA . LYS A 1 202 ? 10.522 53.853 37.138 1.00 39.72 202 LYS A CA 1
ATOM 1500 C C . LYS A 1 202 ? 11.491 55.015 36.924 1.00 39.72 202 LYS A C 1
ATOM 1502 O O . LYS A 1 202 ? 12.694 54.824 37.065 1.00 39.72 202 LYS A O 1
ATOM 1507 N N . GLU A 1 203 ? 10.981 56.185 36.561 1.00 38.78 203 GLU A N 1
ATOM 1508 C CA . GLU A 1 203 ? 11.703 57.437 36.777 1.00 38.78 203 GLU A CA 1
ATOM 1509 C C . GLU A 1 203 ? 11.597 57.769 38.268 1.00 38.78 203 GLU A C 1
ATOM 1511 O O . GLU A 1 203 ? 10.504 57.990 38.795 1.00 38.78 203 GLU A O 1
ATOM 1516 N N . ASP A 1 204 ? 12.730 57.714 38.969 1.00 36.28 204 ASP A N 1
ATOM 1517 C CA . ASP A 1 204 ? 12.816 58.056 40.385 1.00 36.28 204 ASP A CA 1
ATOM 1518 C C . ASP A 1 204 ? 12.582 59.562 40.569 1.00 36.28 204 ASP A C 1
ATOM 1520 O O . ASP A 1 204 ? 13.443 60.403 40.312 1.00 36.28 204 ASP A O 1
ATOM 1524 N N . ALA A 1 205 ? 11.391 59.904 41.055 1.00 43.12 205 ALA A N 1
ATOM 1525 C CA . ALA A 1 205 ? 11.053 61.233 41.539 1.00 43.12 205 ALA A CA 1
ATOM 1526 C C . ALA A 1 205 ? 11.705 61.487 42.910 1.00 43.12 205 ALA A C 1
ATOM 1528 O O . ALA A 1 205 ? 11.036 61.491 43.941 1.00 43.12 205 ALA A O 1
ATOM 1529 N N . SER A 1 206 ? 13.018 61.710 42.927 1.00 36.50 206 SER A N 1
ATOM 1530 C CA . SER A 1 206 ? 13.700 62.397 44.028 1.00 36.50 206 SER A CA 1
ATOM 1531 C C . SER A 1 206 ? 15.099 62.826 43.596 1.00 36.50 206 SER A C 1
ATOM 1533 O O . SER A 1 206 ? 16.025 62.027 43.667 1.00 36.50 206 SER A O 1
ATOM 1535 N N . THR A 1 207 ? 15.245 64.068 43.129 1.00 35.44 207 THR A N 1
ATOM 1536 C CA . THR A 1 207 ? 16.265 65.057 43.549 1.00 35.44 207 THR A CA 1
ATOM 1537 C C . THR A 1 207 ? 16.031 66.329 42.725 1.00 35.44 207 THR A C 1
ATOM 1539 O O . THR A 1 207 ? 16.697 66.588 41.730 1.00 35.44 207 THR A O 1
ATOM 1542 N N . ILE A 1 208 ? 15.038 67.127 43.126 1.00 39.28 208 ILE A N 1
ATOM 1543 C CA . ILE A 1 208 ? 15.056 68.568 42.854 1.00 39.28 208 ILE A CA 1
ATOM 1544 C C . ILE A 1 208 ? 15.912 69.157 43.972 1.00 39.28 208 ILE A C 1
ATOM 1546 O O . ILE A 1 208 ? 15.389 69.351 45.062 1.00 39.28 208 ILE A O 1
ATOM 1550 N N . ASP A 1 209 ? 17.211 69.347 43.739 1.00 33.78 209 ASP A N 1
ATOM 1551 C CA . ASP A 1 209 ? 17.921 70.562 44.154 1.00 33.78 209 ASP A CA 1
ATOM 1552 C C . ASP A 1 209 ? 19.356 70.589 43.591 1.00 33.78 209 ASP A C 1
ATOM 1554 O O . ASP A 1 209 ? 20.043 69.568 43.601 1.00 33.78 209 ASP A O 1
ATOM 1558 N N . ARG A 1 210 ? 19.809 71.798 43.230 1.00 34.38 210 ARG A N 1
ATOM 1559 C CA . ARG A 1 210 ? 21.155 72.239 42.783 1.00 34.38 210 ARG A CA 1
ATOM 1560 C C . ARG A 1 210 ? 21.375 72.440 41.279 1.00 34.38 210 ARG A C 1
ATOM 1562 O O . ARG A 1 210 ? 21.826 71.573 40.542 1.00 34.38 210 ARG A O 1
ATOM 1569 N N . MET A 1 211 ? 21.154 73.696 40.889 1.00 34.84 211 MET A N 1
ATOM 1570 C CA . MET A 1 211 ? 21.755 74.372 39.738 1.00 34.84 211 MET A CA 1
ATOM 1571 C C . MET A 1 211 ? 23.280 74.522 39.913 1.00 34.84 211 MET A C 1
ATOM 1573 O O . MET A 1 211 ? 23.698 75.015 40.959 1.00 34.84 211 MET A O 1
ATOM 1577 N N . ALA A 1 212 ? 24.076 74.202 38.882 1.00 31.83 212 ALA A N 1
ATOM 1578 C CA . ALA A 1 212 ? 25.190 75.026 38.374 1.00 31.83 212 ALA A CA 1
ATOM 1579 C C . ALA A 1 212 ? 25.927 74.340 37.196 1.00 31.83 212 ALA A C 1
ATOM 1581 O O . ALA A 1 212 ? 26.532 73.295 37.381 1.00 31.83 212 ALA A O 1
ATOM 1582 N N . VAL A 1 213 ? 25.813 74.971 36.020 1.00 34.81 213 VAL A N 1
ATOM 1583 C CA . VAL A 1 213 ? 26.817 75.298 34.976 1.00 34.81 213 VAL A CA 1
ATOM 1584 C C . VAL A 1 213 ? 27.950 74.305 34.600 1.00 34.81 213 VAL A C 1
ATOM 1586 O O . VAL A 1 213 ? 28.677 73.817 35.453 1.00 34.81 213 VAL A O 1
ATOM 1589 N N . ASP A 1 214 ? 28.147 74.214 33.274 1.00 29.23 214 ASP A N 1
ATOM 1590 C CA . ASP A 1 214 ? 29.321 73.800 32.472 1.00 29.23 214 ASP A CA 1
ATOM 1591 C C . ASP A 1 214 ? 29.435 72.346 31.961 1.00 29.23 214 ASP A C 1
ATOM 1593 O O . ASP A 1 214 ? 29.781 71.418 32.678 1.00 29.23 214 ASP A O 1
ATOM 1597 N N . ASP A 1 215 ? 29.140 72.237 30.657 1.00 29.58 215 ASP A N 1
ATOM 1598 C CA . ASP A 1 215 ? 29.938 71.684 29.546 1.00 29.58 215 ASP A CA 1
ATOM 1599 C C . ASP A 1 215 ? 30.576 70.269 29.610 1.00 29.58 215 ASP A C 1
ATOM 1601 O O . ASP A 1 215 ? 31.141 69.819 30.601 1.00 29.58 215 ASP A O 1
ATOM 1605 N N . VAL A 1 216 ? 30.620 69.676 28.409 1.00 29.62 216 VAL A N 1
ATOM 1606 C CA . VAL A 1 216 ? 31.467 68.573 27.911 1.00 29.62 216 VAL A CA 1
ATOM 1607 C C . VAL A 1 216 ? 30.931 67.119 27.922 1.00 29.62 216 VAL A C 1
ATOM 1609 O O . VAL A 1 216 ? 30.642 66.505 28.943 1.00 29.62 216 VAL A O 1
ATOM 1612 N N . SER A 1 217 ? 31.018 66.546 26.709 1.00 27.70 217 SER A N 1
ATOM 1613 C CA . SER A 1 217 ? 31.239 65.145 26.277 1.00 27.70 217 SER A CA 1
ATOM 1614 C C . SER A 1 217 ? 30.062 64.217 25.940 1.00 27.70 217 SER A C 1
ATOM 1616 O O . SER A 1 217 ? 29.264 63.809 26.774 1.00 27.70 217 SER A O 1
ATOM 1618 N N . MET A 1 218 ? 30.050 63.830 24.656 1.00 37.94 218 MET A N 1
ATOM 1619 C CA . MET A 1 218 ? 29.403 62.642 24.101 1.00 37.94 218 MET A CA 1
ATOM 1620 C C . MET A 1 218 ? 30.112 61.379 24.601 1.00 37.94 218 MET A C 1
ATOM 1622 O O . MET A 1 218 ? 31.309 61.272 24.353 1.00 37.94 218 MET A O 1
ATOM 1626 N N . GLU A 1 219 ? 29.383 60.400 25.146 1.00 30.09 219 GLU A N 1
ATOM 1627 C CA . GLU A 1 219 ? 29.797 58.987 25.142 1.00 30.09 219 GLU A CA 1
ATOM 1628 C C . GLU A 1 219 ? 28.589 58.038 24.961 1.00 30.09 219 GLU A C 1
ATOM 1630 O O . GLU A 1 219 ? 27.614 58.065 25.708 1.00 30.09 219 GLU A O 1
ATOM 1635 N N . GLU A 1 220 ? 28.690 57.266 23.876 1.00 29.88 220 GLU A N 1
ATOM 1636 C CA . GLU A 1 220 ? 28.144 55.947 23.513 1.00 29.88 220 GLU A CA 1
ATOM 1637 C C . GLU A 1 220 ? 26.792 55.433 24.066 1.00 29.88 220 GLU A C 1
ATOM 1639 O O . GLU A 1 220 ? 26.643 54.997 25.207 1.00 29.88 220 GLU A O 1
ATOM 1644 N N . GLU A 1 221 ? 25.828 55.292 23.142 1.00 29.11 221 GLU A N 1
ATOM 1645 C CA . GLU A 1 221 ? 24.641 54.440 23.274 1.00 29.11 221 GLU A CA 1
ATOM 1646 C C . GLU A 1 221 ? 25.017 52.947 23.379 1.00 29.11 221 GLU A C 1
ATOM 1648 O O . GLU A 1 221 ? 25.140 52.222 22.387 1.00 29.11 221 GLU A O 1
ATOM 1653 N N . GLY A 1 222 ? 25.122 52.447 24.608 1.00 28.64 222 GLY A N 1
ATOM 1654 C CA . GLY A 1 222 ? 25.115 51.016 24.901 1.00 28.64 222 GLY A CA 1
ATOM 1655 C C . GLY A 1 222 ? 23.703 50.424 24.816 1.00 28.64 222 GLY A C 1
ATOM 1656 O O . GLY A 1 222 ? 22.917 50.530 25.760 1.00 28.64 222 GLY A O 1
ATOM 1657 N N . LYS A 1 223 ? 23.390 49.738 23.707 1.00 33.09 223 LYS A N 1
ATOM 1658 C CA . LYS A 1 223 ? 22.247 48.812 23.587 1.00 33.09 223 LYS A CA 1
ATOM 1659 C C . LYS A 1 223 ? 22.327 47.736 24.676 1.00 33.09 223 LYS A C 1
ATOM 1661 O O . LYS A 1 223 ? 23.032 46.743 24.527 1.00 33.09 223 LYS A O 1
ATOM 1666 N N . THR A 1 224 ? 21.556 47.895 25.744 1.00 30.73 224 THR A N 1
ATOM 1667 C CA . THR A 1 224 ? 21.264 46.817 26.695 1.00 30.73 224 THR A CA 1
ATOM 1668 C C . THR A 1 224 ? 19.922 46.193 26.317 1.00 30.73 224 THR A C 1
ATOM 1670 O O . THR A 1 224 ? 18.858 46.768 26.529 1.00 30.73 224 THR A O 1
ATOM 1673 N N . SER A 1 225 ? 19.966 45.015 25.687 1.00 34.41 225 SER A N 1
ATOM 1674 C CA . SER A 1 225 ? 18.781 44.201 25.412 1.00 34.41 225 SER A CA 1
ATOM 1675 C C . SER A 1 225 ? 18.198 43.694 26.734 1.00 34.41 225 SER A C 1
ATOM 1677 O O . SER A 1 225 ? 18.785 42.828 27.383 1.00 34.41 225 SER A O 1
ATOM 1679 N N . GLY A 1 226 ? 17.050 44.231 27.142 1.00 34.97 226 GLY A N 1
ATOM 1680 C CA . GLY A 1 226 ? 16.303 43.803 28.327 1.00 34.97 226 GLY A CA 1
ATOM 1681 C C . GLY A 1 226 ? 15.582 42.467 28.130 1.00 34.97 226 GLY A C 1
ATOM 1682 O O . GLY A 1 226 ? 14.358 42.423 28.170 1.00 34.97 226 GLY A O 1
ATOM 1683 N N . LEU A 1 227 ? 16.331 41.387 27.909 1.00 43.41 227 LEU A N 1
ATOM 1684 C CA . LEU A 1 227 ? 15.829 40.016 27.797 1.00 43.41 227 LEU A CA 1
ATOM 1685 C C . LEU A 1 227 ? 16.528 39.149 28.847 1.00 43.41 227 LEU A C 1
ATOM 1687 O O . LEU A 1 227 ? 17.528 38.498 28.563 1.00 43.41 227 LEU A O 1
ATOM 1691 N N . ASP A 1 228 ? 15.994 39.144 30.068 1.00 34.91 228 ASP A N 1
ATOM 1692 C CA . ASP A 1 228 ? 16.290 38.090 31.039 1.00 34.91 228 ASP A CA 1
ATOM 1693 C C . ASP A 1 228 ? 14.967 37.525 31.579 1.00 34.91 228 ASP A C 1
ATOM 1695 O O . ASP A 1 228 ? 14.207 38.196 32.282 1.00 34.91 228 ASP A O 1
ATOM 1699 N N . THR A 1 229 ? 14.650 36.306 31.139 1.00 49.28 229 THR A N 1
ATOM 1700 C CA . THR A 1 229 ? 13.326 35.656 31.169 1.00 49.28 229 THR A CA 1
ATOM 1701 C C . THR A 1 229 ? 13.283 34.425 32.075 1.00 49.28 229 THR A C 1
ATOM 1703 O O . THR A 1 229 ? 12.501 33.499 31.859 1.00 49.28 229 THR A O 1
ATOM 1706 N N . ARG A 1 230 ? 14.090 34.374 33.137 1.00 42.84 230 ARG A N 1
ATOM 1707 C CA . ARG A 1 230 ? 13.993 33.284 34.121 1.00 42.84 230 ARG A CA 1
ATOM 1708 C C . ARG A 1 230 ? 13.180 33.723 35.340 1.00 42.84 230 ARG A C 1
ATOM 1710 O O . ARG A 1 230 ? 13.676 34.413 36.222 1.00 42.84 230 ARG A O 1
ATOM 1717 N N . SER A 1 231 ? 11.932 33.235 35.387 1.00 44.78 231 SER A N 1
ATOM 1718 C CA . SER A 1 231 ? 10.921 33.312 36.467 1.00 44.78 231 SER A CA 1
ATOM 1719 C C . SER A 1 231 ? 9.973 34.531 36.477 1.00 44.78 231 SER A C 1
ATOM 1721 O O . SER A 1 231 ? 10.041 35.408 37.333 1.00 44.78 231 SER A O 1
ATOM 1723 N N . ILE A 1 232 ? 9.003 34.546 35.556 1.00 45.62 232 ILE A N 1
ATOM 1724 C CA . ILE A 1 232 ? 7.923 35.552 35.520 1.00 45.62 232 ILE A CA 1
ATOM 1725 C C . ILE A 1 232 ? 6.700 35.023 36.297 1.00 45.62 232 ILE A C 1
ATOM 1727 O O . ILE A 1 232 ? 6.172 33.962 35.975 1.00 45.62 232 ILE A O 1
ATOM 1731 N N . LYS A 1 233 ? 6.238 35.749 37.332 1.00 47.53 233 LYS A N 1
ATOM 1732 C CA . LYS A 1 233 ? 5.076 35.367 38.179 1.00 47.53 233 LYS A CA 1
ATOM 1733 C C . LYS A 1 233 ? 3.743 36.037 37.795 1.00 47.53 233 LYS A C 1
ATOM 1735 O O . LYS A 1 233 ? 2.706 35.615 38.301 1.00 47.53 233 LYS A O 1
ATOM 1740 N N . LYS A 1 234 ? 3.732 37.056 36.926 1.00 48.59 234 LYS A N 1
ATOM 1741 C CA . LYS A 1 234 ? 2.508 37.708 36.414 1.00 48.59 234 LYS A CA 1
ATOM 1742 C C . LYS A 1 234 ? 2.700 38.142 34.957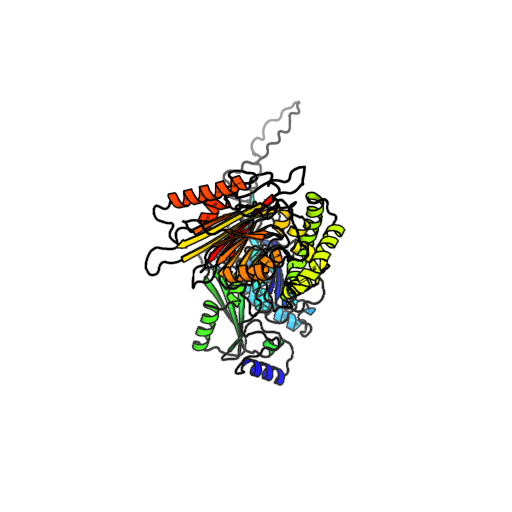 1.00 48.59 234 LYS A C 1
ATOM 1744 O O . LYS A 1 234 ? 3.200 39.226 34.696 1.00 48.59 234 LYS A O 1
ATOM 1749 N N . ALA A 1 235 ? 2.275 37.303 34.015 1.00 53.91 235 ALA A N 1
ATOM 1750 C CA . ALA A 1 235 ? 2.212 37.667 32.601 1.00 53.91 235 ALA A CA 1
ATOM 1751 C C . ALA A 1 235 ? 1.153 38.764 32.359 1.00 53.91 235 ALA A C 1
ATOM 1753 O O . ALA A 1 235 ? 0.023 38.674 32.874 1.00 53.91 235 ALA A O 1
ATOM 1754 N N . ALA A 1 236 ? 1.529 39.799 31.605 1.00 58.25 236 ALA A N 1
ATOM 1755 C CA . ALA A 1 236 ? 0.653 40.906 31.221 1.00 58.25 236 ALA A CA 1
ATOM 1756 C C . ALA A 1 236 ? 0.052 40.690 29.825 1.00 58.25 236 ALA A C 1
ATOM 1758 O O . ALA A 1 236 ? -1.126 40.988 29.646 1.00 58.25 236 ALA A O 1
ATOM 1759 N N . ASP A 1 237 ? 0.829 40.119 28.899 1.00 63.09 237 ASP A N 1
ATOM 1760 C CA . ASP A 1 237 ? 0.433 39.862 27.510 1.00 63.09 237 ASP A CA 1
ATOM 1761 C C . ASP A 1 237 ? 1.129 38.605 26.941 1.00 63.09 237 ASP A C 1
ATOM 1763 O O . ASP A 1 237 ? 1.860 37.925 27.674 1.00 63.09 237 ASP A O 1
ATOM 1767 N N . PHE A 1 238 ? 0.906 38.271 25.668 1.00 72.69 238 PHE A N 1
ATOM 1768 C CA . PHE A 1 238 ? 1.556 37.146 24.987 1.00 72.69 238 PHE A CA 1
ATOM 1769 C C . PHE A 1 238 ? 2.010 37.491 23.559 1.00 72.69 238 PHE A C 1
ATOM 1771 O O . PHE A 1 238 ? 1.460 38.373 22.911 1.00 72.69 238 PHE A O 1
ATOM 1778 N N . GLU A 1 239 ? 3.004 36.764 23.057 1.00 72.25 239 GLU A N 1
ATOM 1779 C CA . GLU A 1 239 ? 3.471 36.830 21.669 1.00 72.25 239 GLU A CA 1
ATOM 1780 C C . GLU A 1 239 ? 3.446 35.429 21.046 1.00 72.25 239 GLU A C 1
ATOM 1782 O O . GLU A 1 239 ? 3.576 34.428 21.753 1.00 72.25 239 GLU A O 1
ATOM 1787 N N . LEU A 1 240 ? 3.269 35.353 19.728 1.00 75.00 240 LEU A N 1
ATOM 1788 C CA . LEU A 1 240 ? 3.305 34.095 18.980 1.00 75.00 240 LEU A CA 1
ATOM 1789 C C . LEU A 1 240 ? 4.757 33.744 18.643 1.00 75.00 240 LEU A C 1
ATOM 1791 O O . LEU A 1 240 ? 5.504 34.602 18.174 1.00 75.00 240 LEU A O 1
ATOM 1795 N N . GLU A 1 241 ? 5.164 32.504 18.909 1.00 60.06 241 GLU A N 1
ATOM 1796 C CA . GLU A 1 241 ? 6.503 32.009 18.547 1.00 60.06 241 GLU A CA 1
ATOM 1797 C C . GLU A 1 241 ? 6.559 31.486 17.106 1.00 60.06 241 GLU A C 1
ATOM 1799 O O . GLU A 1 241 ? 7.608 31.568 16.471 1.00 60.06 241 GLU A O 1
ATOM 1804 N N . ASP A 1 242 ? 5.419 31.017 16.597 1.00 62.81 242 ASP A N 1
ATOM 1805 C CA . ASP A 1 242 ? 5.286 30.252 15.359 1.00 62.81 242 ASP A CA 1
ATOM 1806 C C . ASP A 1 242 ? 4.289 30.936 14.395 1.00 62.81 242 ASP A C 1
ATOM 1808 O O . ASP A 1 242 ? 3.394 31.678 14.826 1.00 62.81 242 ASP A O 1
ATOM 1812 N N . TYR A 1 243 ? 4.405 30.663 13.089 1.00 55.75 243 TYR A N 1
ATOM 1813 C CA . TYR A 1 243 ? 3.342 30.970 12.118 1.00 55.75 243 TYR A CA 1
ATOM 1814 C C . TYR A 1 243 ? 2.168 29.975 12.254 1.00 55.75 243 TYR A C 1
ATOM 1816 O O . TYR A 1 243 ? 2.245 28.975 12.968 1.00 55.75 243 TYR A O 1
ATOM 1824 N N . TRP A 1 244 ? 1.030 30.276 11.618 1.00 54.31 244 TRP A N 1
ATOM 1825 C CA . TRP A 1 244 ? -0.254 29.585 11.828 1.00 54.31 244 TRP A CA 1
ATOM 1826 C C . TRP A 1 244 ? -0.249 28.072 11.498 1.00 54.31 244 TRP A C 1
ATOM 1828 O O . TRP A 1 244 ? -1.126 27.361 11.991 1.00 54.31 244 TRP A O 1
ATOM 1838 N N . ASP A 1 245 ? 0.730 27.575 10.734 1.00 54.72 245 ASP A N 1
ATOM 1839 C CA . ASP A 1 245 ? 0.924 26.178 10.308 1.00 54.72 245 ASP A CA 1
ATOM 1840 C C . ASP A 1 245 ? 1.998 25.400 11.105 1.00 54.72 245 ASP A C 1
ATOM 1842 O O . ASP A 1 245 ? 2.033 24.168 11.061 1.00 54.72 245 ASP A O 1
ATOM 1846 N N . GLU A 1 246 ? 2.838 26.086 11.887 1.00 62.03 246 GLU A N 1
ATOM 1847 C CA . GLU A 1 246 ? 3.954 25.502 12.659 1.00 62.03 246 GLU A CA 1
ATOM 1848 C C . GLU A 1 246 ? 3.578 25.130 14.113 1.00 62.03 246 GLU A C 1
ATOM 1850 O O . GLU A 1 246 ? 4.407 24.643 14.888 1.00 62.03 246 GLU A O 1
ATOM 1855 N N . GLY A 1 247 ? 2.308 25.326 14.478 1.00 65.69 247 GLY A N 1
ATOM 1856 C CA . GLY A 1 247 ? 1.778 25.114 15.823 1.00 65.69 247 GLY A CA 1
ATOM 1857 C C . GLY A 1 247 ? 1.677 23.651 16.286 1.00 65.69 247 GLY A C 1
ATOM 1858 O O . GLY A 1 247 ? 1.905 22.689 15.552 1.00 65.69 247 GLY A O 1
ATOM 1859 N N . GLU A 1 248 ? 1.281 23.458 17.543 1.00 77.62 248 GLU A N 1
ATOM 1860 C CA . GLU A 1 248 ? 1.042 22.131 18.117 1.00 77.62 248 GLU A CA 1
ATOM 1861 C C . GLU A 1 248 ? -0.349 21.595 17.754 1.00 77.62 248 GLU A C 1
ATOM 1863 O O . GLU A 1 248 ? -1.310 22.361 17.715 1.00 77.62 248 GLU A O 1
ATOM 1868 N N . PRO A 1 249 ? -0.518 20.278 17.542 1.00 78.75 249 PRO A N 1
ATOM 1869 C CA . PRO A 1 249 ? -1.840 19.703 17.322 1.00 78.75 249 PRO A CA 1
ATOM 1870 C C . PRO A 1 249 ? -2.756 19.909 18.538 1.00 78.75 249 PRO A C 1
ATOM 1872 O O . PRO A 1 249 ? -2.303 19.981 19.687 1.00 78.75 249 PRO A O 1
ATOM 1875 N N . LEU A 1 250 ? -4.062 19.966 18.287 1.00 77.06 250 LEU A N 1
ATOM 1876 C CA . LEU A 1 250 ? -5.090 20.051 19.322 1.00 77.06 250 LEU A CA 1
ATOM 1877 C C . LEU A 1 250 ? -5.032 18.814 20.244 1.00 77.06 250 LEU A C 1
ATOM 1879 O O . LEU A 1 250 ? -5.227 17.682 19.806 1.00 77.06 250 LEU A O 1
ATOM 1883 N N . LYS A 1 251 ? -4.723 19.013 21.532 1.00 66.25 251 LYS A N 1
ATOM 1884 C CA . LYS A 1 251 ? -4.530 17.941 22.526 1.00 66.25 251 LYS A CA 1
ATOM 1885 C C . LYS A 1 251 ? -5.864 17.610 23.195 1.00 66.25 251 LYS A C 1
ATOM 1887 O O . LYS A 1 251 ? -6.147 18.095 24.291 1.00 66.25 251 LYS A O 1
ATOM 1892 N N . CYS A 1 252 ? -6.686 16.795 22.545 1.00 63.00 252 CYS A N 1
ATOM 1893 C CA . CYS A 1 252 ? -7.911 16.236 23.122 1.00 63.00 252 CYS A CA 1
ATOM 1894 C C . CYS A 1 252 ? -7.615 14.977 23.965 1.00 63.00 252 CYS A C 1
ATOM 1896 O O . CYS A 1 252 ? -6.705 14.207 23.665 1.00 63.00 252 CYS A O 1
ATOM 1898 N N . GLY A 1 253 ? -8.375 14.766 25.048 1.00 51.06 253 GLY A N 1
ATOM 1899 C CA . GLY A 1 253 ? -8.231 13.599 25.938 1.00 51.06 253 GLY A CA 1
ATOM 1900 C C . GLY A 1 253 ? -8.698 12.258 25.338 1.00 51.06 253 GLY A C 1
ATOM 1901 O O . GLY A 1 253 ? -8.482 11.215 25.952 1.00 51.06 253 GLY A O 1
ATOM 1902 N N . GLY A 1 254 ? -9.310 12.285 24.147 1.00 58.88 254 GLY A N 1
ATOM 1903 C CA . GLY A 1 254 ? -9.775 11.144 23.345 1.00 58.88 254 GLY A CA 1
ATOM 1904 C C . GLY A 1 254 ? -9.854 11.525 21.857 1.00 58.88 254 GLY A C 1
ATOM 1905 O O . GLY A 1 254 ? -9.468 12.631 21.506 1.00 58.88 254 GLY A O 1
ATOM 1906 N N . SER A 1 255 ? -10.323 10.646 20.965 1.00 66.88 255 SER A N 1
ATOM 1907 C CA . SER A 1 255 ? -10.524 10.995 19.542 1.00 66.88 255 SER A CA 1
ATOM 1908 C C . SER A 1 255 ? -11.797 11.821 19.317 1.00 66.88 255 SER A C 1
ATOM 1910 O O . SER A 1 255 ? -12.767 11.689 20.065 1.00 66.88 255 SER A O 1
ATOM 1912 N N . TRP A 1 256 ? -11.794 12.667 18.281 1.00 79.00 256 TRP A N 1
ATOM 1913 C CA . TRP A 1 256 ? -12.982 13.410 17.850 1.00 79.00 256 TRP A CA 1
ATOM 1914 C C . TRP A 1 256 ? -14.085 12.447 17.394 1.00 79.00 256 TRP A C 1
ATOM 1916 O O . TRP A 1 256 ? -13.775 11.452 16.729 1.00 79.00 256 TRP A O 1
ATOM 1926 N N . PRO A 1 257 ? -15.355 12.690 17.766 1.00 77.44 257 PRO A N 1
ATOM 1927 C CA . PRO A 1 257 ? -16.429 11.768 17.454 1.00 77.44 257 PRO A CA 1
ATOM 1928 C C . PRO A 1 257 ? -16.763 11.800 15.960 1.00 77.44 257 PRO A C 1
ATOM 1930 O O . PRO A 1 257 ? -16.798 12.861 15.341 1.00 77.44 257 PRO A O 1
ATOM 1933 N N . VAL A 1 258 ? -17.075 10.635 15.406 1.00 80.56 258 VAL A N 1
ATOM 1934 C CA . VAL A 1 258 ? -17.690 10.484 14.086 1.00 80.56 258 VAL A CA 1
ATOM 1935 C C . VAL A 1 258 ? -19.135 10.027 14.243 1.00 80.56 258 VAL A C 1
ATOM 1937 O O . VAL A 1 258 ? -19.500 9.371 15.224 1.00 80.56 258 VAL A O 1
ATOM 1940 N N . CYS A 1 259 ? -19.959 10.389 13.268 1.00 83.81 259 CYS A N 1
ATOM 1941 C CA . CYS A 1 259 ? -21.367 10.030 13.223 1.00 83.81 259 CYS A CA 1
ATOM 1942 C C . CYS A 1 259 ? -21.577 8.782 12.366 1.00 83.81 259 CYS A C 1
ATOM 1944 O O . CYS A 1 259 ? -20.942 8.627 11.324 1.00 83.81 259 CYS A O 1
ATOM 1946 N N . VAL A 1 260 ? -22.475 7.912 12.823 1.00 83.00 260 VAL A N 1
ATOM 1947 C CA . VAL A 1 260 ? -23.004 6.779 12.064 1.00 83.00 260 VAL A CA 1
ATOM 1948 C C . VAL A 1 260 ? -24.524 6.875 12.077 1.00 83.00 260 VAL A C 1
ATOM 1950 O O . VAL A 1 260 ? -25.149 6.779 13.140 1.00 83.00 260 VAL A O 1
ATOM 1953 N N . THR A 1 261 ? -25.119 7.048 10.900 1.00 85.19 261 THR A N 1
ATOM 1954 C CA . THR A 1 261 ? -26.575 7.122 10.745 1.00 85.19 261 THR A CA 1
ATOM 1955 C C . THR A 1 261 ? -27.150 5.763 10.349 1.00 85.19 261 THR A C 1
ATOM 1957 O O . THR A 1 261 ? -26.949 5.280 9.235 1.00 85.19 261 THR A O 1
ATOM 1960 N N . LEU A 1 262 ? -27.929 5.156 11.249 1.00 84.50 262 LEU A N 1
ATOM 1961 C CA . LEU A 1 262 ? -28.717 3.956 10.961 1.00 84.50 262 LEU A CA 1
ATOM 1962 C C . LEU A 1 262 ? -30.092 4.361 10.426 1.00 84.50 262 LEU A C 1
ATOM 1964 O O . LEU A 1 262 ? -30.907 4.933 11.153 1.00 84.50 262 LEU A O 1
ATOM 1968 N N . ASN A 1 263 ? -30.377 4.036 9.171 1.00 86.88 263 ASN A N 1
ATOM 1969 C CA . ASN A 1 263 ? -31.685 4.247 8.558 1.00 86.88 263 ASN A CA 1
ATOM 1970 C C . ASN A 1 263 ? -32.572 3.044 8.883 1.00 86.88 263 ASN A C 1
ATOM 1972 O O . ASN A 1 263 ? -32.230 1.915 8.533 1.00 86.88 263 ASN A O 1
ATOM 1976 N N . LEU A 1 264 ? -33.677 3.265 9.596 1.00 84.94 264 LEU A N 1
ATOM 1977 C CA . LEU A 1 264 ? -34.478 2.197 10.188 1.00 84.94 264 LEU A CA 1
ATOM 1978 C C . LEU A 1 264 ? -35.759 1.953 9.391 1.00 84.94 264 LEU A C 1
ATOM 1980 O O . LEU A 1 264 ? -36.633 2.818 9.305 1.00 84.94 264 LEU A O 1
ATOM 1984 N N . VAL A 1 265 ? -35.898 0.725 8.895 1.00 84.50 265 VAL A N 1
ATOM 1985 C CA . VAL A 1 265 ? -37.133 0.189 8.310 1.00 84.50 265 VAL A CA 1
ATOM 1986 C C . VAL A 1 265 ? -37.405 -1.138 9.023 1.00 84.50 265 VAL A C 1
ATOM 1988 O O . VAL A 1 265 ? -36.983 -2.186 8.544 1.00 84.50 265 VAL A O 1
ATOM 1991 N N . PRO A 1 266 ? -38.020 -1.120 10.222 1.00 76.00 266 PRO A N 1
ATOM 1992 C CA . PRO A 1 266 ? -38.132 -2.307 11.067 1.00 76.00 266 PRO A CA 1
ATOM 1993 C C . PRO A 1 266 ? -38.636 -3.551 10.310 1.00 76.00 266 PRO A C 1
ATOM 1995 O O . PRO A 1 266 ? -39.626 -3.446 9.585 1.00 76.00 266 PRO A O 1
ATOM 1998 N N . PRO A 1 267 ? -37.993 -4.727 10.482 1.00 74.81 267 PRO A N 1
ATOM 1999 C CA . PRO A 1 267 ? -36.944 -5.044 11.463 1.00 74.81 267 PRO A CA 1
ATOM 2000 C C . PRO A 1 267 ? -35.502 -4.751 11.003 1.00 74.81 267 PRO A C 1
ATOM 2002 O O . PRO A 1 267 ? -34.567 -5.058 11.743 1.00 74.81 267 PRO A O 1
ATOM 2005 N N . ILE A 1 268 ? -35.297 -4.198 9.807 1.00 80.12 268 ILE A N 1
ATOM 2006 C CA . ILE A 1 268 ? -33.965 -3.988 9.226 1.00 80.12 268 ILE A CA 1
ATOM 2007 C C . ILE A 1 268 ? -33.445 -2.564 9.454 1.00 80.12 268 ILE A C 1
ATOM 2009 O O . ILE A 1 268 ? -34.196 -1.626 9.737 1.00 80.12 268 ILE A O 1
ATOM 2013 N N . HIS A 1 269 ? -32.133 -2.407 9.305 1.00 82.25 269 HIS A N 1
ATOM 2014 C CA . HIS A 1 269 ? -31.464 -1.114 9.242 1.00 82.25 269 HIS A CA 1
ATOM 2015 C C . HIS A 1 269 ? -30.444 -1.111 8.106 1.00 82.25 269 HIS A C 1
ATOM 2017 O O . HIS A 1 269 ? -29.987 -2.176 7.691 1.00 82.25 269 HIS A O 1
ATOM 2023 N N . TYR A 1 270 ? -30.101 0.075 7.611 1.00 79.56 270 TYR A N 1
ATOM 2024 C CA . TYR A 1 270 ? -29.086 0.234 6.577 1.00 79.56 270 TYR A CA 1
ATOM 2025 C C . TYR A 1 270 ? -28.321 1.559 6.694 1.00 79.56 270 TYR A C 1
ATOM 2027 O O . TYR A 1 270 ? -28.782 2.522 7.318 1.00 79.56 270 TYR A O 1
ATOM 2035 N N . LEU A 1 271 ? -27.136 1.589 6.095 1.00 83.62 271 LEU A N 1
ATOM 2036 C CA . LEU A 1 271 ? -26.168 2.677 6.152 1.00 83.62 271 LEU A CA 1
ATOM 2037 C C . LEU A 1 271 ? -26.127 3.467 4.838 1.00 83.62 271 LEU A C 1
ATOM 2039 O O . LEU A 1 271 ? -26.473 2.956 3.767 1.00 83.62 271 LEU A O 1
ATOM 2043 N N . ASP A 1 272 ? -25.675 4.720 4.938 1.00 81.56 272 ASP A N 1
ATOM 2044 C CA . ASP A 1 272 ? -25.408 5.609 3.803 1.00 81.56 272 ASP A CA 1
ATOM 2045 C C . ASP A 1 272 ? -26.547 5.649 2.772 1.00 81.56 272 ASP A C 1
ATOM 2047 O O . ASP A 1 272 ? -26.426 5.206 1.619 1.00 81.56 272 ASP A O 1
ATOM 2051 N N . ALA A 1 273 ? -27.697 6.133 3.239 1.00 87.19 273 ALA A N 1
ATOM 2052 C CA . ALA A 1 273 ? -28.890 6.286 2.429 1.00 87.19 273 ALA A CA 1
ATOM 2053 C C . ALA A 1 273 ? -28.693 7.357 1.346 1.00 87.19 273 ALA A C 1
ATOM 2055 O O . ALA A 1 273 ? -28.209 8.456 1.601 1.00 87.19 273 ALA A O 1
ATOM 2056 N N . THR A 1 274 ? -29.116 7.039 0.126 1.00 87.44 274 THR A N 1
ATOM 2057 C CA . THR A 1 274 ? -29.285 8.014 -0.960 1.00 87.44 274 THR A CA 1
ATOM 2058 C C . THR A 1 274 ? -30.471 8.948 -0.667 1.00 87.44 274 THR A C 1
ATOM 2060 O O . THR A 1 274 ? -31.333 8.590 0.135 1.00 87.44 274 THR A O 1
ATOM 2063 N N . PRO A 1 275 ? -30.628 10.100 -1.350 1.00 86.62 275 PRO A N 1
ATOM 2064 C CA . PRO A 1 275 ? -31.726 11.035 -1.067 1.00 86.62 275 PRO A CA 1
ATOM 2065 C C . PRO A 1 275 ? -33.113 10.407 -1.260 1.00 86.62 275 PRO A C 1
ATOM 2067 O O . PRO A 1 275 ? -34.086 10.759 -0.595 1.00 86.62 275 PRO A O 1
ATOM 2070 N N . ILE A 1 276 ? -33.202 9.454 -2.191 1.00 84.62 276 ILE A N 1
ATOM 2071 C CA . ILE A 1 276 ? -34.422 8.706 -2.486 1.00 84.62 276 ILE A CA 1
ATOM 2072 C C . ILE A 1 276 ? -34.722 7.720 -1.349 1.00 84.62 276 ILE A C 1
ATOM 2074 O O . ILE A 1 276 ? -35.849 7.674 -0.859 1.00 84.62 276 ILE A O 1
ATOM 2078 N N . GLU A 1 277 ? -33.717 6.990 -0.868 1.00 88.44 277 GLU A N 1
ATOM 2079 C CA . GLU A 1 277 ? -33.850 6.107 0.296 1.00 88.44 277 GLU A CA 1
ATOM 2080 C C . GLU A 1 277 ? -34.167 6.895 1.576 1.00 88.44 277 GLU A C 1
ATOM 2082 O O . GLU A 1 277 ? -35.021 6.489 2.357 1.00 88.44 277 GLU A O 1
ATOM 2087 N N . GLU A 1 278 ? -33.551 8.060 1.769 1.00 87.94 278 GLU A N 1
ATOM 2088 C CA . GLU A 1 278 ? -33.858 8.970 2.872 1.00 87.94 278 GLU A CA 1
ATOM 2089 C C . GLU A 1 278 ? -35.317 9.435 2.839 1.00 87.94 278 GLU A C 1
ATOM 2091 O O . GLU A 1 278 ? -35.983 9.471 3.873 1.00 87.94 278 GLU A O 1
ATOM 2096 N N . SER A 1 279 ? -35.848 9.751 1.659 1.00 85.19 279 SER A N 1
ATOM 2097 C CA . SER A 1 279 ? -37.259 10.123 1.528 1.00 85.19 279 SER A CA 1
ATOM 2098 C C . SER A 1 279 ? -38.217 8.966 1.850 1.00 85.19 279 SER A C 1
ATOM 2100 O O . SER A 1 279 ? -39.347 9.206 2.270 1.00 85.19 279 SER A O 1
ATOM 2102 N N . ALA A 1 280 ? -37.769 7.719 1.672 1.00 86.00 280 ALA A N 1
ATOM 2103 C CA . ALA A 1 280 ? -38.538 6.514 1.966 1.00 86.00 280 ALA A CA 1
ATOM 2104 C C . ALA A 1 280 ? -38.380 6.037 3.420 1.00 86.00 280 ALA A C 1
ATOM 2106 O O . ALA A 1 280 ? -39.179 5.221 3.878 1.00 86.00 280 ALA A O 1
ATOM 2107 N N . THR A 1 281 ? -37.399 6.553 4.163 1.00 86.06 281 THR A N 1
ATOM 2108 C CA . THR A 1 281 ? -37.129 6.144 5.544 1.00 86.06 281 THR A CA 1
ATOM 2109 C C . THR A 1 281 ? -37.515 7.235 6.530 1.00 86.06 281 THR A C 1
ATOM 2111 O O . THR A 1 281 ? -36.898 8.299 6.624 1.00 86.06 281 THR A O 1
ATOM 2114 N N . SER A 1 282 ? -38.556 6.950 7.309 1.00 79.88 282 SER A N 1
ATOM 2115 C CA . SER A 1 282 ? -39.109 7.893 8.277 1.00 79.88 282 SER A CA 1
ATOM 2116 C C . SER A 1 282 ? -38.310 7.969 9.574 1.00 79.88 282 SER A C 1
ATOM 2118 O O . SER A 1 282 ? -38.396 8.991 10.241 1.00 79.88 282 SER A O 1
ATOM 2120 N N . LEU A 1 283 ? -37.556 6.928 9.940 1.00 86.25 283 LEU A N 1
ATOM 2121 C CA . LEU A 1 283 ? -36.882 6.816 11.234 1.00 86.25 283 LEU A CA 1
ATOM 2122 C C . LEU A 1 283 ? -35.372 6.613 11.055 1.00 86.25 283 LEU A C 1
ATOM 2124 O O . LEU A 1 283 ? -34.947 5.728 10.316 1.00 86.25 283 LEU A O 1
ATOM 2128 N N . ARG A 1 284 ? -34.552 7.416 11.737 1.00 87.62 284 ARG A N 1
ATOM 2129 C CA . ARG A 1 284 ? -33.085 7.316 11.708 1.00 87.62 284 ARG A CA 1
ATOM 2130 C C . ARG A 1 284 ? -32.515 7.392 13.111 1.00 87.62 284 ARG A C 1
ATOM 2132 O O . ARG A 1 284 ? -32.886 8.278 13.878 1.00 87.62 284 ARG A O 1
ATOM 2139 N N . LEU A 1 285 ? -31.582 6.505 13.422 1.00 83.00 285 LEU A N 1
ATOM 2140 C CA . LEU A 1 285 ? -30.820 6.546 14.660 1.00 83.00 285 LEU A CA 1
ATOM 2141 C C . LEU A 1 285 ? -29.410 7.050 14.363 1.00 83.00 285 LEU A C 1
ATOM 2143 O O . LEU A 1 285 ? -28.628 6.377 13.699 1.00 83.00 285 LEU A O 1
ATOM 2147 N N . VAL A 1 286 ? -29.105 8.238 14.863 1.00 84.75 286 VAL A N 1
ATOM 2148 C CA . VAL A 1 286 ? -27.801 8.884 14.759 1.00 84.75 286 VAL A CA 1
ATOM 2149 C C . VAL A 1 286 ? -26.981 8.510 15.985 1.00 84.75 286 VAL A C 1
ATOM 2151 O O . VAL A 1 286 ? -27.415 8.742 17.116 1.00 84.75 286 VAL A O 1
ATOM 2154 N N . LEU A 1 287 ? -25.807 7.928 15.769 1.00 81.56 287 LEU A N 1
ATOM 2155 C CA . LEU A 1 287 ? -24.902 7.486 16.825 1.00 81.56 287 LEU A CA 1
ATOM 2156 C C . LEU A 1 287 ? -23.561 8.205 16.696 1.00 81.56 287 LEU A C 1
ATOM 2158 O O . LEU A 1 287 ? -22.962 8.220 15.624 1.00 81.56 287 LEU A O 1
ATOM 2162 N N . LEU A 1 288 ? -23.083 8.781 17.796 1.00 79.44 288 LEU A N 1
ATOM 2163 C CA . LEU A 1 288 ? -21.817 9.506 17.856 1.00 79.44 288 LEU A CA 1
ATOM 2164 C C . LEU A 1 288 ? -20.788 8.670 18.601 1.00 79.44 288 LEU A C 1
ATOM 2166 O O . LEU A 1 288 ? -20.909 8.468 19.811 1.00 79.44 288 LEU A O 1
ATOM 2170 N N . PHE A 1 289 ? -19.763 8.215 17.894 1.00 76.00 289 PHE A N 1
ATOM 2171 C CA . PHE A 1 289 ? -18.712 7.377 18.456 1.00 76.00 289 PHE A CA 1
ATOM 2172 C C . PHE A 1 289 ? -17.367 8.081 18.415 1.00 76.00 289 PHE A C 1
ATOM 2174 O O . PHE A 1 289 ? -17.008 8.657 17.396 1.00 76.00 289 PHE A O 1
ATOM 2181 N N . SER A 1 290 ? -16.576 7.952 19.476 1.00 71.19 290 SER A N 1
ATOM 2182 C CA . SER A 1 290 ? -15.125 8.072 19.360 1.00 71.19 290 SER A CA 1
ATOM 2183 C C . SER A 1 290 ? -14.468 6.713 19.535 1.00 71.19 290 SER A C 1
ATOM 2185 O O . SER A 1 290 ? -15.059 5.766 20.057 1.00 71.19 290 SER A O 1
ATOM 2187 N N . PHE A 1 291 ? -13.227 6.604 19.085 1.00 66.31 291 PHE A N 1
ATOM 2188 C CA . PHE A 1 291 ? -12.477 5.360 19.120 1.00 66.31 291 PHE A CA 1
ATOM 2189 C C . PHE A 1 291 ? -11.150 5.560 19.843 1.00 66.31 291 PHE A C 1
ATOM 2191 O O . PHE A 1 291 ? -10.269 6.268 19.352 1.00 66.31 291 PHE A O 1
ATOM 2198 N N . GLN A 1 292 ? -10.970 4.884 20.973 1.00 58.66 292 GLN A N 1
ATOM 2199 C CA . GLN A 1 292 ? -9.749 4.936 21.778 1.00 58.66 292 GLN A CA 1
ATOM 2200 C C . GLN A 1 292 ? -9.234 3.511 21.993 1.00 58.66 292 GLN A C 1
ATOM 2202 O O . GLN A 1 292 ? -10.012 2.634 22.351 1.00 58.66 292 GLN A O 1
ATOM 2207 N N . ASP A 1 293 ? -7.954 3.246 21.708 1.00 51.97 293 ASP A N 1
ATOM 2208 C CA . ASP A 1 293 ? -7.287 1.959 21.997 1.00 51.97 293 ASP A CA 1
ATOM 2209 C C . ASP A 1 293 ? -8.079 0.706 21.562 1.00 51.97 293 ASP A C 1
ATOM 2211 O O . ASP A 1 293 ? -8.184 -0.290 22.274 1.00 51.97 293 ASP A O 1
ATOM 2215 N N . SER A 1 294 ? -8.660 0.768 20.358 1.00 49.03 294 SER A N 1
ATOM 2216 C CA . SER A 1 294 ? -9.500 -0.286 19.745 1.00 49.03 294 SER A CA 1
ATOM 2217 C C . SER A 1 294 ? -10.860 -0.540 20.416 1.00 49.03 294 SER A C 1
ATOM 2219 O O . SER A 1 294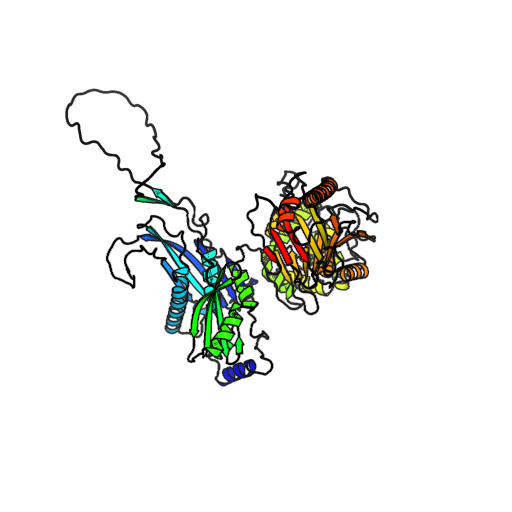 ? -11.510 -1.539 20.120 1.00 49.03 294 SER A O 1
ATOM 2221 N N . ARG A 1 295 ? -11.324 0.372 21.276 1.00 55.09 295 ARG A N 1
ATOM 2222 C CA . ARG A 1 295 ? -12.684 0.398 21.833 1.00 55.09 295 ARG A CA 1
ATOM 2223 C C . ARG A 1 295 ? -13.483 1.553 21.230 1.00 55.09 295 ARG A C 1
ATOM 2225 O O . ARG A 1 295 ? -12.952 2.655 21.081 1.00 55.09 295 ARG A O 1
ATOM 2232 N N . SER A 1 296 ? -14.745 1.300 20.897 1.00 64.00 296 SER A N 1
ATOM 2233 C CA . SER A 1 296 ? -15.727 2.324 20.535 1.00 64.00 296 SER A CA 1
ATOM 2234 C C . SER A 1 296 ? -16.372 2.892 21.803 1.00 64.00 296 SER A C 1
ATOM 2236 O O . SER A 1 296 ? -16.766 2.160 22.712 1.00 64.00 296 SER A O 1
ATOM 2238 N N . LEU A 1 297 ? -16.442 4.215 21.888 1.00 70.00 297 LEU A N 1
ATOM 2239 C CA . LEU A 1 297 ? -17.082 4.963 22.963 1.00 70.00 297 LEU A CA 1
ATOM 2240 C C . LEU A 1 297 ? -18.234 5.756 22.357 1.00 70.00 297 LEU A C 1
ATOM 2242 O O . LEU A 1 297 ? -18.004 6.672 21.576 1.00 70.00 297 LEU A O 1
ATOM 2246 N N . LEU A 1 298 ? -19.467 5.396 22.705 1.00 74.56 298 LEU A N 1
ATOM 2247 C CA . LEU A 1 298 ? -20.652 6.158 22.328 1.00 74.56 298 LEU A CA 1
ATOM 2248 C C . LEU A 1 298 ? -20.734 7.421 23.200 1.00 74.56 298 LEU A C 1
ATOM 2250 O O . LEU A 1 298 ? -20.900 7.315 24.415 1.00 74.56 298 LEU A O 1
ATOM 2254 N N . HIS A 1 299 ? -20.622 8.598 22.587 1.00 72.75 299 HIS A N 1
ATOM 2255 C CA . HIS A 1 299 ? -20.775 9.902 23.256 1.00 72.75 299 HIS A CA 1
ATOM 2256 C C . HIS A 1 299 ? -22.213 10.393 23.245 1.00 72.75 299 HIS A C 1
ATOM 2258 O O . HIS A 1 299 ? -22.626 11.114 24.147 1.00 72.75 299 HIS A O 1
ATOM 2264 N N . GLY A 1 300 ? -22.979 10.006 22.229 1.00 76.06 300 GLY A N 1
ATOM 2265 C CA . GLY A 1 300 ? -24.332 10.497 22.053 1.00 76.06 300 GLY A CA 1
ATOM 2266 C C . GLY A 1 300 ? -25.134 9.645 21.090 1.00 76.06 300 GLY A C 1
ATOM 2267 O O . GLY A 1 300 ? -24.594 8.939 20.239 1.00 76.06 300 GLY A O 1
ATOM 2268 N N . MET A 1 301 ? -26.447 9.719 21.246 1.00 82.31 301 MET A N 1
ATOM 2269 C CA . MET A 1 301 ? -27.412 9.044 20.398 1.00 82.31 301 MET A CA 1
ATOM 2270 C C . MET A 1 301 ? -28.610 9.966 20.212 1.00 82.31 301 MET A C 1
ATOM 2272 O O . MET A 1 301 ? -29.116 10.524 21.187 1.00 82.31 301 MET A O 1
ATOM 2276 N N . ARG A 1 302 ? -29.081 10.102 18.974 1.00 82.56 302 ARG A N 1
ATOM 2277 C CA . ARG A 1 302 ? -30.245 10.919 18.632 1.00 82.56 302 ARG A CA 1
ATOM 2278 C C . ARG A 1 302 ? -31.161 10.157 17.689 1.00 82.56 302 ARG A C 1
ATOM 2280 O O . ARG A 1 302 ? -30.718 9.604 16.690 1.00 82.56 302 ARG A O 1
ATOM 2287 N N . LEU A 1 303 ? -32.448 10.139 18.011 1.00 83.00 303 LEU A N 1
ATOM 2288 C CA . LEU A 1 303 ? -33.482 9.588 17.145 1.00 83.00 303 LEU A CA 1
ATOM 2289 C C . LEU A 1 303 ? -34.089 10.720 16.315 1.00 83.00 303 LEU A C 1
ATOM 2291 O O . LEU A 1 303 ? -34.487 11.745 16.867 1.00 83.00 303 LEU A O 1
ATOM 2295 N N . LEU A 1 304 ? -34.151 10.537 15.001 1.00 83.88 304 LEU A N 1
ATOM 2296 C CA . LEU A 1 304 ? -34.788 11.458 14.065 1.00 83.88 304 LEU A CA 1
ATOM 2297 C C . LEU A 1 304 ? -35.975 10.753 13.405 1.00 83.88 304 LEU A C 1
ATOM 2299 O O . LEU A 1 304 ? -35.825 9.641 12.900 1.00 83.88 304 LEU A O 1
ATOM 2303 N N . GLY A 1 305 ? -37.137 11.406 13.376 1.00 82.56 305 GLY A N 1
ATOM 2304 C CA . GLY A 1 305 ? -38.345 10.875 12.743 1.00 82.56 305 GLY A CA 1
ATOM 2305 C C . GLY A 1 305 ? -39.546 10.713 13.681 1.00 82.56 305 GLY A C 1
ATOM 2306 O O . GLY A 1 305 ? -39.390 10.783 14.897 1.00 82.56 305 GLY A O 1
ATOM 2307 N N . PRO A 1 306 ? -40.757 10.487 13.136 1.00 71.94 306 PRO A N 1
ATOM 2308 C CA . PRO A 1 306 ? -42.010 10.469 13.899 1.00 71.94 306 PRO A CA 1
ATOM 2309 C C . PRO A 1 306 ? -42.324 9.120 14.588 1.00 71.94 306 PRO A C 1
ATOM 2311 O O . PRO A 1 306 ? -43.492 8.770 14.728 1.00 71.94 306 PRO A O 1
ATOM 2314 N N . GLY A 1 307 ? -41.318 8.338 14.992 1.00 67.81 307 GLY A N 1
ATOM 2315 C CA . GLY A 1 307 ? -41.507 7.000 15.573 1.00 67.81 307 GLY A CA 1
ATOM 2316 C C . GLY A 1 307 ? -40.766 6.799 16.894 1.00 67.81 307 GLY A C 1
ATOM 2317 O O . GLY A 1 307 ? -39.799 7.498 17.182 1.00 67.81 307 GLY A O 1
ATOM 2318 N N . GLU A 1 308 ? -41.207 5.816 17.677 1.00 66.25 308 GLU A N 1
ATOM 2319 C CA . GLU A 1 308 ? -40.539 5.375 18.906 1.00 66.25 308 GLU A CA 1
ATOM 2320 C C . GLU A 1 308 ? -39.762 4.074 18.646 1.00 66.25 308 GLU A C 1
ATOM 2322 O O . GLU A 1 308 ? -40.183 3.235 17.848 1.00 66.25 308 GLU A O 1
ATOM 2327 N N . ILE A 1 309 ? -38.610 3.909 19.303 1.00 67.88 309 ILE A N 1
ATOM 2328 C CA . ILE A 1 309 ? -37.840 2.657 19.291 1.00 67.88 309 ILE A CA 1
ATOM 2329 C C . ILE A 1 309 ? -37.984 1.996 20.657 1.00 67.88 309 ILE A C 1
ATOM 2331 O O . ILE A 1 309 ? -37.554 2.555 21.667 1.00 67.88 309 ILE A O 1
ATOM 2335 N N . ASP A 1 310 ? -38.500 0.769 20.682 1.00 65.88 310 ASP A N 1
ATOM 2336 C CA . ASP A 1 310 ? -38.570 -0.010 21.914 1.00 65.88 310 ASP A CA 1
ATOM 2337 C C . ASP A 1 310 ? -37.171 -0.464 22.378 1.00 65.88 310 ASP A C 1
ATOM 2339 O O . ASP A 1 310 ? -36.315 -0.881 21.589 1.00 65.88 310 ASP A O 1
ATOM 2343 N N . ALA A 1 311 ? -36.941 -0.472 23.696 1.00 58.78 311 ALA A N 1
ATOM 2344 C CA . ALA A 1 311 ? -35.668 -0.882 24.303 1.00 58.78 311 ALA A CA 1
ATOM 2345 C C . ALA A 1 311 ? -35.134 -2.276 23.864 1.00 58.78 311 ALA A C 1
ATOM 2347 O O . ALA A 1 311 ? -33.910 -2.434 23.774 1.00 58.78 311 ALA A O 1
ATOM 2348 N N . PRO A 1 312 ? -35.977 -3.293 23.570 1.00 61.59 312 PRO A N 1
ATOM 2349 C CA . PRO A 1 312 ? -35.534 -4.571 23.006 1.00 61.59 312 PRO A CA 1
ATOM 2350 C C . PRO A 1 312 ? -34.972 -4.473 21.583 1.00 61.59 312 PRO A C 1
ATOM 2352 O O . PRO A 1 312 ? -34.109 -5.276 21.245 1.00 61.59 312 PRO A O 1
ATOM 2355 N N . MET A 1 313 ? -35.413 -3.506 20.768 1.00 61.47 313 MET A N 1
ATOM 2356 C CA . MET A 1 313 ? -34.870 -3.265 19.422 1.00 61.47 313 MET A CA 1
ATOM 2357 C C . MET A 1 313 ? -33.575 -2.450 19.463 1.00 61.47 313 MET A C 1
ATOM 2359 O O . MET A 1 313 ? -32.682 -2.657 18.645 1.00 61.47 313 MET A O 1
ATOM 2363 N N . LEU A 1 314 ? -33.437 -1.563 20.451 1.00 65.75 314 LEU A N 1
ATOM 2364 C CA . LEU A 1 314 ? -32.260 -0.711 20.594 1.00 65.75 314 LEU A CA 1
ATOM 2365 C C . LEU A 1 314 ? -30.997 -1.497 20.985 1.00 65.75 314 LEU A C 1
ATOM 2367 O O . LEU A 1 314 ? -29.910 -1.217 20.486 1.00 65.75 314 LEU A O 1
ATOM 2371 N N . LYS A 1 315 ? -31.121 -2.502 21.862 1.00 66.31 315 LYS A N 1
ATOM 2372 C CA . LYS A 1 315 ? -29.970 -3.289 22.347 1.00 66.31 315 LYS A CA 1
ATOM 2373 C C . LYS A 1 315 ? -29.218 -4.032 21.227 1.00 66.31 315 LYS A C 1
ATOM 2375 O O . LYS A 1 315 ? -27.996 -3.909 21.196 1.00 66.31 315 LYS A O 1
ATOM 2380 N N . PRO A 1 316 ? -29.882 -4.767 20.312 1.00 63.34 316 PRO A N 1
ATOM 2381 C CA . PRO A 1 316 ? -29.224 -5.379 19.160 1.00 63.34 316 PRO A CA 1
ATOM 2382 C C . PRO A 1 316 ? -28.573 -4.364 18.219 1.00 63.34 316 PRO A C 1
ATOM 2384 O O . PRO A 1 316 ? -27.467 -4.626 17.767 1.00 63.34 316 PRO A O 1
ATOM 2387 N N . LEU A 1 317 ? -29.215 -3.215 17.970 1.00 63.78 317 LEU A N 1
ATOM 2388 C CA . LEU A 1 317 ? -28.688 -2.155 17.095 1.00 63.78 317 LEU A CA 1
ATOM 2389 C C . LEU A 1 317 ? -27.435 -1.491 17.679 1.00 63.78 317 LEU A C 1
ATOM 2391 O O . LEU A 1 317 ? -26.456 -1.252 16.979 1.00 63.78 317 LEU A O 1
ATOM 2395 N N . LEU A 1 318 ? -27.436 -1.233 18.987 1.00 63.47 318 LEU A N 1
ATOM 2396 C CA . LEU A 1 318 ? -26.244 -0.752 19.676 1.00 63.47 318 LEU A CA 1
ATOM 2397 C C . LEU A 1 318 ? -25.163 -1.833 19.686 1.00 63.47 318 LEU A C 1
ATOM 2399 O O . LEU A 1 318 ? -24.007 -1.524 19.448 1.00 63.47 318 LEU A O 1
ATOM 2403 N N . HIS A 1 319 ? -25.516 -3.101 19.902 1.00 62.19 319 HIS A N 1
ATOM 2404 C CA . HIS A 1 319 ? -24.555 -4.201 19.879 1.00 62.19 319 HIS A CA 1
ATOM 2405 C C . HIS A 1 319 ? -23.952 -4.437 18.480 1.00 62.19 319 HIS A C 1
ATOM 2407 O O . HIS A 1 319 ? -22.754 -4.702 18.392 1.00 62.19 319 HIS A O 1
ATOM 2413 N N . SER A 1 320 ? -24.724 -4.319 17.392 1.00 55.22 320 SER A N 1
ATOM 2414 C CA . SER A 1 320 ? -24.198 -4.397 16.019 1.00 55.22 320 SER A CA 1
ATOM 2415 C C . SER A 1 320 ? -23.251 -3.232 15.725 1.00 55.22 320 SER A C 1
ATOM 2417 O O . SER A 1 320 ? -22.132 -3.475 15.274 1.00 55.22 320 SER A O 1
ATOM 2419 N N . ALA A 1 321 ? -23.626 -2.009 16.113 1.00 53.72 321 ALA A N 1
ATOM 2420 C CA . ALA A 1 321 ? -22.768 -0.829 16.006 1.00 53.72 321 ALA A CA 1
ATOM 2421 C C . ALA A 1 321 ? -21.500 -0.914 16.887 1.00 53.72 321 ALA A C 1
ATOM 2423 O O . ALA A 1 321 ? -20.448 -0.399 16.513 1.00 53.72 321 ALA A O 1
ATOM 2424 N N . TYR A 1 322 ? -21.571 -1.577 18.049 1.00 51.84 322 TYR A N 1
ATOM 2425 C CA . TYR A 1 322 ? -20.455 -1.690 18.995 1.00 51.84 322 TYR A CA 1
ATOM 2426 C C . TYR A 1 322 ? -19.443 -2.788 18.655 1.00 51.84 322 TYR A C 1
ATOM 2428 O O . TYR A 1 322 ? -18.262 -2.608 18.951 1.00 51.84 322 TYR A O 1
ATOM 2436 N N . LEU A 1 323 ? -19.879 -3.947 18.141 1.00 41.62 323 LEU A N 1
ATOM 2437 C CA . LEU A 1 323 ? -19.081 -5.174 18.264 1.00 41.62 323 LEU A CA 1
ATOM 2438 C C . LEU A 1 323 ? -18.604 -5.844 16.984 1.00 41.62 323 LEU A C 1
ATOM 2440 O O . LEU A 1 323 ? -17.879 -6.830 17.141 1.00 41.62 323 LEU A O 1
ATOM 2444 N N . ARG A 1 324 ? -18.974 -5.416 15.768 1.00 43.59 324 ARG A N 1
ATOM 2445 C CA . ARG A 1 324 ? -18.516 -6.143 14.564 1.00 43.59 324 ARG A CA 1
ATOM 2446 C C . ARG A 1 324 ? -18.852 -5.541 13.199 1.00 43.59 324 ARG A C 1
ATOM 2448 O O . ARG A 1 324 ? -18.753 -6.274 12.225 1.00 43.59 324 ARG A O 1
ATOM 2455 N N . ASP A 1 325 ? -19.243 -4.274 13.098 1.00 44.75 325 ASP A N 1
ATOM 2456 C CA . ASP A 1 325 ? -19.590 -3.708 11.792 1.00 44.75 325 ASP A CA 1
ATOM 2457 C C . ASP A 1 325 ? -18.326 -3.227 11.029 1.00 44.75 325 ASP A C 1
ATOM 2459 O O . ASP A 1 325 ? -17.651 -2.294 11.492 1.00 44.75 325 ASP A O 1
ATOM 2463 N N . PRO A 1 326 ? -17.966 -3.843 9.882 1.00 38.97 326 PRO A N 1
ATOM 2464 C CA . PRO A 1 326 ? -16.797 -3.466 9.078 1.00 38.97 326 PRO A CA 1
ATOM 2465 C C . PRO A 1 326 ? -16.835 -2.009 8.592 1.00 38.97 326 PRO A C 1
ATOM 2467 O O . PRO A 1 326 ? -15.789 -1.423 8.299 1.00 38.97 326 PRO A O 1
ATOM 2470 N N . SER A 1 327 ? -18.022 -1.405 8.522 1.00 41.62 327 SER A N 1
ATOM 2471 C CA . SER A 1 327 ? -18.228 -0.027 8.067 1.00 41.62 327 SER A CA 1
ATOM 2472 C C . SER A 1 327 ? -17.941 1.002 9.167 1.00 41.62 327 SER A C 1
ATOM 2474 O O . SER A 1 327 ? -17.378 2.066 8.900 1.00 41.62 327 SER A O 1
ATOM 2476 N N . VAL A 1 328 ? -18.195 0.652 10.433 1.00 41.00 328 VAL A N 1
ATOM 2477 C CA . VAL A 1 328 ? -17.768 1.447 11.602 1.00 41.00 328 VAL A CA 1
ATOM 2478 C C . VAL A 1 328 ? -16.247 1.346 11.790 1.00 41.00 328 VAL A C 1
ATOM 2480 O O . VAL A 1 328 ? -15.595 2.336 12.124 1.00 41.00 328 VAL A O 1
ATOM 2483 N N . GLN A 1 329 ? -15.651 0.189 11.475 1.00 43.56 329 GLN A N 1
ATOM 2484 C CA . GLN A 1 329 ? -14.192 0.035 11.395 1.00 43.56 329 GLN A CA 1
ATOM 2485 C C . GLN A 1 329 ? -13.575 0.863 10.255 1.00 43.56 329 GLN A C 1
ATOM 2487 O O . GLN A 1 329 ? -12.502 1.432 10.428 1.00 43.56 329 GLN A O 1
ATOM 2492 N N . GLN A 1 330 ? -14.259 1.013 9.117 1.00 41.59 330 GLN A N 1
ATOM 2493 C CA . GLN A 1 330 ? -13.804 1.868 8.015 1.00 41.59 330 GLN A CA 1
ATOM 2494 C C . GLN A 1 330 ? -13.742 3.353 8.421 1.00 41.59 330 GLN A C 1
ATOM 2496 O O . GLN A 1 330 ? -12.763 4.030 8.103 1.00 41.59 330 GLN A O 1
ATOM 2501 N N . LEU A 1 331 ? -14.719 3.844 9.193 1.00 42.16 331 LEU A N 1
ATOM 2502 C CA . LEU A 1 331 ? -14.684 5.190 9.786 1.00 42.16 331 LEU A CA 1
ATOM 2503 C C . LEU A 1 331 ? -13.629 5.310 10.902 1.00 42.16 331 LEU A C 1
ATOM 2505 O O . LEU A 1 331 ? -12.956 6.335 10.997 1.00 42.16 331 LEU A O 1
ATOM 2509 N N . GLN A 1 332 ? -13.409 4.251 11.689 1.00 39.94 332 GLN A N 1
ATOM 2510 C CA . GLN A 1 332 ? -12.335 4.165 12.689 1.00 39.94 332 GLN A CA 1
ATOM 2511 C C . GLN A 1 332 ? -10.932 4.232 12.058 1.00 39.94 332 GLN A C 1
ATOM 2513 O O . GLN A 1 332 ? -10.022 4.820 12.645 1.00 39.94 332 GLN A O 1
ATOM 2518 N N . VAL A 1 333 ? -10.737 3.631 10.883 1.00 37.50 333 VAL A N 1
ATOM 2519 C CA . VAL A 1 333 ? -9.474 3.677 10.130 1.00 37.50 333 VAL A CA 1
ATOM 2520 C C . VAL A 1 333 ? -9.234 5.087 9.595 1.00 37.50 333 VAL A C 1
ATOM 2522 O O . VAL A 1 333 ? -8.126 5.596 9.721 1.00 37.50 333 VAL A O 1
ATOM 2525 N N . LEU A 1 334 ? -10.276 5.758 9.096 1.00 37.94 334 LEU A N 1
ATOM 2526 C CA . LEU A 1 334 ? -10.194 7.146 8.629 1.00 37.94 334 LEU A CA 1
ATOM 2527 C C . LEU A 1 334 ? -9.987 8.156 9.774 1.00 37.94 334 LEU A C 1
ATOM 2529 O O . LEU A 1 334 ? -9.322 9.165 9.565 1.00 37.94 334 LEU A O 1
ATOM 2533 N N . SER A 1 335 ? -10.497 7.885 10.983 1.00 33.97 335 SER A N 1
ATOM 2534 C CA . SER A 1 335 ? -10.334 8.770 12.150 1.00 33.97 335 SER A CA 1
ATOM 2535 C C . SER A 1 335 ? -9.029 8.548 12.931 1.00 33.97 335 SER A C 1
ATOM 2537 O O . SER A 1 335 ? -8.626 9.421 13.698 1.00 33.97 335 SER A O 1
ATOM 2539 N N . LYS A 1 336 ? -8.400 7.367 12.809 1.00 32.69 336 LYS A N 1
ATOM 2540 C CA . LYS A 1 336 ? -7.126 7.006 13.471 1.00 32.69 336 LYS A CA 1
ATOM 2541 C C . LYS A 1 336 ? -5.921 7.018 12.539 1.00 32.69 336 LYS A C 1
ATOM 2543 O O . LYS A 1 336 ? -4.795 6.935 13.033 1.00 32.69 336 LYS A O 1
ATOM 2548 N N . ALA A 1 337 ? -6.123 7.069 11.223 1.00 30.14 337 ALA A N 1
ATOM 2549 C CA . ALA A 1 337 ? -5.025 7.224 10.286 1.00 30.14 337 ALA A CA 1
ATOM 2550 C C . ALA A 1 337 ? -4.316 8.532 10.622 1.00 30.14 337 ALA A C 1
ATOM 2552 O O . ALA A 1 337 ? -4.866 9.613 10.460 1.00 30.14 337 ALA A O 1
ATOM 2553 N N . SER A 1 338 ? -3.090 8.425 11.126 1.00 26.77 338 SER A N 1
ATOM 2554 C CA . SER A 1 338 ? -2.172 9.548 11.193 1.00 26.77 338 SER A CA 1
ATOM 2555 C C . SER A 1 338 ? -2.145 10.177 9.801 1.00 26.77 338 SER A C 1
ATOM 2557 O O . SER A 1 338 ? -1.693 9.550 8.846 1.00 26.77 338 SER A O 1
ATOM 2559 N N . PHE A 1 339 ? -2.738 11.365 9.693 1.00 36.19 339 PHE A N 1
ATOM 2560 C CA . PHE A 1 339 ? -3.126 12.004 8.443 1.00 36.19 339 PHE A CA 1
ATOM 2561 C C . PHE A 1 339 ? -1.887 12.377 7.625 1.00 36.19 339 PHE A C 1
ATOM 2563 O O . PHE A 1 339 ? -1.288 13.442 7.777 1.00 36.19 339 PHE A O 1
ATOM 2570 N N . ARG A 1 340 ? -1.494 11.444 6.765 1.00 31.27 340 ARG A N 1
ATOM 2571 C CA . ARG A 1 340 ? -0.733 11.651 5.541 1.00 31.27 340 ARG A CA 1
ATOM 2572 C C . ARG A 1 340 ? -1.421 10.865 4.434 1.00 31.27 340 ARG A C 1
ATOM 2574 O O . ARG A 1 340 ? -2.125 9.893 4.696 1.00 31.27 340 ARG A O 1
ATOM 2581 N N . SER A 1 341 ? -1.171 11.288 3.206 1.00 34.16 341 SER A N 1
ATOM 2582 C CA . SER A 1 341 ? -1.545 10.717 1.903 1.00 34.16 341 SER A CA 1
ATOM 2583 C C . SER A 1 341 ? -1.216 9.221 1.665 1.00 34.16 341 SER A C 1
ATOM 2585 O O . SER A 1 341 ? -1.200 8.783 0.517 1.00 34.16 341 SER A O 1
ATOM 2587 N N . ASP A 1 342 ? -0.961 8.431 2.712 1.00 37.97 342 ASP A N 1
ATOM 2588 C CA . ASP A 1 342 ? -0.220 7.165 2.663 1.00 37.97 342 ASP A CA 1
ATOM 2589 C C . ASP A 1 342 ? -1.126 5.909 2.745 1.00 37.97 342 ASP A C 1
ATOM 2591 O O . ASP A 1 342 ? -0.669 4.794 2.470 1.00 37.97 342 ASP A O 1
ATOM 2595 N N . LEU A 1 343 ? -2.418 6.057 3.085 1.00 39.81 343 LEU A N 1
ATOM 2596 C CA . LEU A 1 343 ? -3.379 4.946 3.201 1.00 39.81 343 LEU A CA 1
ATOM 2597 C C . LEU A 1 343 ? -4.526 5.091 2.192 1.00 39.81 343 LEU A C 1
ATOM 2599 O O . LEU A 1 343 ? -5.429 5.902 2.388 1.00 39.81 343 LEU A O 1
ATOM 2603 N N . ILE A 1 344 ? -4.512 4.285 1.123 1.00 44.81 344 ILE A N 1
ATOM 2604 C CA . ILE A 1 344 ? -5.556 4.301 0.090 1.00 44.81 344 ILE A CA 1
ATOM 2605 C C . ILE A 1 344 ? -6.176 2.909 -0.044 1.00 44.81 344 ILE A C 1
ATOM 2607 O O . ILE A 1 344 ? -5.555 1.935 -0.462 1.00 44.81 344 ILE A O 1
ATOM 2611 N N . ILE A 1 345 ? -7.449 2.816 0.332 1.00 41.41 345 ILE A N 1
ATOM 2612 C CA . ILE A 1 345 ? -8.224 1.575 0.318 1.00 41.41 345 ILE A CA 1
ATOM 2613 C C . ILE A 1 345 ? -8.940 1.457 -1.032 1.00 41.41 345 ILE A C 1
ATOM 2615 O O . ILE A 1 345 ? -9.828 2.258 -1.317 1.00 41.41 345 ILE A O 1
ATOM 2619 N N . PHE A 1 346 ? -8.614 0.444 -1.846 1.00 40.31 346 PHE A N 1
ATOM 2620 C CA . PHE A 1 346 ? -9.407 0.111 -3.035 1.00 40.31 346 PHE A CA 1
ATOM 2621 C C . PHE A 1 346 ? -10.471 -0.936 -2.694 1.00 40.31 346 PHE A C 1
ATOM 2623 O O . PHE A 1 346 ? -10.200 -1.935 -2.027 1.00 40.31 346 PHE A O 1
ATOM 2630 N N . ARG A 1 347 ? -11.695 -0.728 -3.183 1.00 37.28 347 ARG A N 1
ATOM 2631 C CA . ARG A 1 347 ? -12.756 -1.746 -3.212 1.00 37.28 347 ARG A CA 1
ATOM 2632 C C . ARG A 1 347 ? -13.397 -1.700 -4.594 1.00 37.28 347 ARG A C 1
ATOM 2634 O O . ARG A 1 347 ? -14.104 -0.735 -4.894 1.00 37.28 347 ARG A O 1
ATOM 2641 N N . SER A 1 348 ? -13.145 -2.696 -5.455 1.00 35.25 348 SER A N 1
ATOM 2642 C CA . SER A 1 348 ? -13.925 -2.823 -6.692 1.00 35.25 348 SER A CA 1
ATOM 2643 C C . SER A 1 348 ? -13.746 -4.095 -7.514 1.00 35.25 348 SER A C 1
ATOM 2645 O O . SER A 1 348 ? -12.723 -4.762 -7.462 1.00 35.25 348 SER A O 1
ATOM 2647 N N . PHE A 1 349 ? -14.721 -4.341 -8.392 1.00 38.66 349 PHE A N 1
ATOM 2648 C CA . PHE A 1 349 ? -14.742 -5.408 -9.390 1.00 38.66 349 PHE A CA 1
ATOM 2649 C C . PHE A 1 349 ? -13.734 -5.185 -10.539 1.00 38.66 349 PHE A C 1
ATOM 2651 O O . PHE A 1 349 ? -13.415 -4.057 -10.908 1.00 38.66 349 PHE A O 1
ATOM 2658 N N . LEU A 1 350 ? -13.294 -6.288 -11.159 1.00 44.53 350 LEU A N 1
ATOM 2659 C CA . LEU A 1 350 ? -12.273 -6.454 -12.220 1.00 44.53 350 LEU A CA 1
ATOM 2660 C C . LEU A 1 350 ? -11.958 -5.257 -13.150 1.00 44.53 350 LEU A C 1
ATOM 2662 O O . LEU A 1 350 ? -10.790 -4.970 -13.391 1.00 44.53 350 LEU A O 1
ATOM 2666 N N . LYS A 1 351 ? -12.961 -4.560 -13.706 1.00 48.06 351 LYS A N 1
ATOM 2667 C CA . LYS A 1 351 ? -12.743 -3.427 -14.640 1.00 48.06 351 LYS A CA 1
ATOM 2668 C C . LYS A 1 351 ? -12.553 -2.071 -13.952 1.00 48.06 351 LYS A C 1
ATOM 2670 O O . LYS A 1 351 ? -12.106 -1.121 -14.591 1.00 48.06 351 LYS A O 1
ATOM 2675 N N . GLN A 1 352 ? -12.900 -1.974 -12.676 1.00 66.75 352 GLN A N 1
ATOM 2676 C CA . GLN A 1 352 ? -12.862 -0.750 -11.888 1.00 66.75 352 GLN A CA 1
ATOM 2677 C C . GLN A 1 352 ? -11.624 -0.663 -10.985 1.00 66.75 352 GLN A C 1
ATOM 2679 O O . GLN A 1 352 ? -11.241 0.458 -10.682 1.00 66.75 352 GLN A O 1
ATOM 2684 N N . ILE A 1 353 ? -10.951 -1.772 -10.630 1.00 78.12 353 ILE A N 1
ATOM 2685 C CA . ILE A 1 353 ? -9.712 -1.748 -9.811 1.00 78.12 353 ILE A CA 1
ATOM 2686 C C . ILE A 1 353 ? -8.686 -0.798 -10.428 1.00 78.12 353 ILE A C 1
ATOM 2688 O O . ILE A 1 353 ? -8.230 0.143 -9.786 1.00 78.12 353 ILE A O 1
ATOM 2692 N N . GLY A 1 354 ? -8.384 -1.003 -11.712 1.00 83.25 354 GLY A N 1
ATOM 2693 C CA . GLY A 1 354 ? -7.431 -0.166 -12.424 1.00 83.25 354 GLY A CA 1
ATOM 2694 C C . GLY A 1 354 ? -7.879 1.291 -12.501 1.00 83.25 354 GLY A C 1
ATOM 2695 O O . GLY A 1 354 ? -7.090 2.188 -12.237 1.00 83.25 354 GLY A O 1
ATOM 2696 N N . VAL A 1 355 ? -9.152 1.544 -12.828 1.00 80.62 355 VAL A N 1
ATOM 2697 C CA . VAL A 1 355 ? -9.678 2.917 -12.916 1.00 80.62 355 VAL A CA 1
ATOM 2698 C C . VAL A 1 355 ? -9.609 3.607 -11.560 1.00 80.62 355 VAL A C 1
ATOM 2700 O O . VAL A 1 355 ? -9.106 4.717 -11.495 1.00 80.62 355 VAL A O 1
ATOM 2703 N N . GLN A 1 356 ? -10.030 2.951 -10.480 1.00 75.81 356 GLN A N 1
ATOM 2704 C CA . GLN A 1 356 ? -9.938 3.490 -9.126 1.00 75.81 356 GLN A CA 1
ATOM 2705 C C . GLN A 1 356 ? -8.492 3.765 -8.726 1.00 75.81 356 GLN A C 1
ATOM 2707 O O . GLN A 1 356 ? -8.217 4.854 -8.239 1.00 75.81 356 GLN A O 1
ATOM 2712 N N . HIS A 1 357 ? -7.572 2.834 -8.988 1.00 82.69 357 HIS A N 1
ATOM 2713 C CA . HIS A 1 357 ? -6.137 3.040 -8.804 1.00 82.69 357 HIS A CA 1
ATOM 2714 C C . HIS A 1 357 ? -5.679 4.300 -9.536 1.00 82.69 357 HIS A C 1
ATOM 2716 O O . HIS A 1 357 ? -5.178 5.225 -8.900 1.00 82.69 357 HIS A O 1
ATOM 2722 N N . GLY A 1 358 ? -5.917 4.388 -10.842 1.00 84.38 358 GLY A N 1
ATOM 2723 C CA . GLY A 1 358 ? -5.548 5.559 -11.630 1.00 84.38 358 GLY A CA 1
ATOM 2724 C C . GLY A 1 358 ? -6.177 6.862 -11.127 1.00 84.38 358 GLY A C 1
ATOM 2725 O O . GLY A 1 358 ? -5.514 7.889 -11.083 1.00 84.38 358 GLY A O 1
ATOM 2726 N N . THR A 1 359 ? -7.457 6.829 -10.760 1.00 77.38 359 THR A N 1
ATOM 2727 C CA . THR A 1 359 ? -8.253 7.995 -10.356 1.00 77.38 359 THR A CA 1
ATOM 2728 C C . THR A 1 359 ? -7.851 8.506 -8.976 1.00 77.38 359 THR A C 1
ATOM 2730 O O . THR A 1 359 ? -7.638 9.705 -8.828 1.00 77.38 359 THR A O 1
ATOM 2733 N N . LEU A 1 360 ? -7.737 7.620 -7.982 1.00 70.94 360 LEU A N 1
ATOM 2734 C CA . LEU A 1 360 ? -7.384 7.971 -6.601 1.00 70.94 360 LEU A CA 1
ATOM 2735 C C . LEU A 1 360 ? -5.919 8.390 -6.478 1.00 70.94 360 LEU A C 1
ATOM 2737 O O . LEU A 1 360 ? -5.603 9.272 -5.690 1.00 70.94 360 LEU A O 1
ATOM 2741 N N . LEU A 1 361 ? -5.035 7.774 -7.269 1.00 80.38 361 LEU A N 1
ATOM 2742 C CA . LEU A 1 361 ? -3.595 8.021 -7.225 1.00 80.38 361 LEU A CA 1
ATOM 2743 C C . LEU A 1 361 ? -3.092 8.863 -8.398 1.00 80.38 361 LEU A C 1
ATOM 2745 O O . LEU A 1 361 ? -1.905 8.817 -8.710 1.00 80.38 361 LEU A O 1
ATOM 2749 N N . ARG A 1 362 ? -3.966 9.612 -9.083 1.00 85.62 362 ARG A N 1
ATOM 2750 C CA . ARG A 1 362 ? -3.611 10.354 -10.305 1.00 85.62 362 ARG A CA 1
ATOM 2751 C C . ARG A 1 362 ? -2.362 11.212 -10.112 1.00 85.62 362 ARG A C 1
ATOM 2753 O O . ARG A 1 362 ? -1.404 11.080 -10.872 1.00 85.62 362 ARG A O 1
ATOM 2760 N N . THR A 1 363 ? -2.365 12.060 -9.087 1.00 81.88 363 THR A N 1
ATOM 2761 C CA . THR A 1 363 ? -1.265 12.990 -8.794 1.00 81.88 363 THR A CA 1
ATOM 2762 C C . THR A 1 363 ? 0.028 12.240 -8.488 1.00 81.88 363 THR A C 1
ATOM 2764 O O . THR A 1 363 ? 1.091 12.583 -9.010 1.00 81.88 363 THR A O 1
ATOM 2767 N N . GLN A 1 364 ? -0.056 11.171 -7.697 1.00 85.62 364 GLN A N 1
ATOM 2768 C CA . GLN A 1 364 ? 1.089 10.347 -7.335 1.00 85.62 364 GLN A CA 1
ATOM 2769 C C . GLN A 1 364 ? 1.629 9.580 -8.544 1.00 85.62 364 GLN A C 1
ATOM 2771 O O . GLN A 1 364 ? 2.837 9.537 -8.718 1.00 85.62 364 GLN A O 1
ATOM 2776 N N . ILE A 1 365 ? 0.776 9.038 -9.420 1.00 91.50 365 ILE A N 1
ATOM 2777 C CA . ILE A 1 365 ? 1.182 8.359 -10.664 1.00 91.50 365 ILE A CA 1
ATOM 2778 C C . ILE A 1 365 ? 1.897 9.338 -11.595 1.00 91.50 365 ILE A C 1
ATOM 2780 O O . ILE A 1 365 ? 2.969 9.028 -12.114 1.00 91.50 365 ILE A O 1
ATOM 2784 N N . GLN A 1 366 ? 1.347 10.537 -11.787 1.00 91.75 366 GLN A N 1
ATOM 2785 C CA . GLN A 1 366 ? 1.976 11.567 -12.616 1.00 91.75 366 GLN A CA 1
ATOM 2786 C C . GLN A 1 366 ? 3.333 12.001 -12.035 1.00 91.75 366 GLN A C 1
ATOM 2788 O O . GLN A 1 366 ? 4.323 12.074 -12.767 1.00 91.75 366 GLN A O 1
ATOM 2793 N N . SER A 1 367 ? 3.414 12.196 -10.714 1.00 89.38 367 SER A N 1
ATOM 2794 C CA . SER A 1 367 ? 4.672 12.422 -9.988 1.00 89.38 367 SER A CA 1
ATOM 2795 C C . SER A 1 367 ? 5.664 11.268 -10.201 1.00 89.38 367 SER A C 1
ATOM 2797 O O . SER A 1 367 ? 6.818 11.492 -10.575 1.00 89.38 367 SER A O 1
ATOM 2799 N N . GLN A 1 368 ? 5.202 10.024 -10.064 1.00 90.81 368 GLN A N 1
ATOM 2800 C CA . GLN A 1 368 ? 5.994 8.806 -10.233 1.00 90.81 368 GLN A CA 1
ATOM 2801 C C . GLN A 1 368 ? 6.611 8.723 -11.634 1.00 90.81 368 GLN A C 1
ATOM 2803 O O . GLN A 1 368 ? 7.801 8.434 -11.777 1.00 90.81 368 GLN A O 1
ATOM 2808 N N . LEU A 1 369 ? 5.832 9.036 -12.671 1.00 95.25 369 LEU A N 1
ATOM 2809 C CA . LEU A 1 369 ? 6.287 9.070 -14.062 1.00 95.25 369 LEU A CA 1
ATOM 2810 C C . LEU A 1 369 ? 7.362 10.138 -14.290 1.00 95.25 369 LEU A C 1
ATOM 2812 O O . LEU A 1 369 ? 8.374 9.865 -14.940 1.00 95.25 369 LEU A O 1
ATOM 2816 N N . LEU A 1 370 ? 7.192 11.337 -13.725 1.00 93.94 370 LEU A N 1
ATOM 2817 C CA . LEU A 1 370 ? 8.200 12.400 -13.803 1.00 93.94 370 LEU A CA 1
ATOM 2818 C C . LEU A 1 370 ? 9.513 12.001 -13.122 1.00 93.94 370 LEU A C 1
ATOM 2820 O O . LEU A 1 370 ? 10.589 12.281 -13.658 1.00 93.94 370 LEU A O 1
ATOM 2824 N N . ILE A 1 371 ? 9.437 11.324 -11.977 1.00 90.81 371 ILE A N 1
ATOM 2825 C CA . ILE A 1 371 ? 10.610 10.809 -11.265 1.00 90.81 371 ILE A CA 1
ATOM 2826 C C . ILE A 1 371 ? 11.311 9.741 -12.116 1.00 90.81 371 ILE A C 1
ATOM 2828 O O . ILE A 1 371 ? 12.511 9.850 -12.381 1.00 90.81 371 ILE A O 1
ATOM 2832 N N . TYR A 1 372 ? 10.578 8.752 -12.637 1.00 92.25 372 TYR A N 1
ATOM 2833 C CA . TYR A 1 372 ? 11.178 7.686 -13.444 1.00 92.25 372 TYR A CA 1
ATOM 2834 C C . TYR A 1 372 ? 11.790 8.185 -14.755 1.00 92.25 372 TYR A C 1
ATOM 2836 O O . TYR A 1 372 ? 12.862 7.708 -15.133 1.00 92.25 372 TYR A O 1
ATOM 2844 N N . ARG A 1 373 ? 11.202 9.199 -15.404 1.00 93.31 373 ARG A N 1
ATOM 2845 C CA . ARG A 1 373 ? 11.812 9.880 -16.563 1.00 93.31 373 ARG A CA 1
ATOM 2846 C C . ARG A 1 373 ? 13.231 10.369 -16.259 1.00 93.31 373 ARG A C 1
ATOM 2848 O O . ARG A 1 373 ? 14.131 10.176 -17.077 1.00 93.31 373 ARG A O 1
ATOM 2855 N N . LYS A 1 374 ? 13.440 10.969 -15.081 1.00 90.06 374 LYS A N 1
ATOM 2856 C CA . LYS A 1 374 ? 14.762 11.431 -14.630 1.00 90.06 374 LYS A CA 1
ATOM 2857 C C . LYS A 1 374 ? 15.682 10.255 -14.303 1.00 90.06 374 LYS A C 1
ATOM 2859 O O . LYS A 1 374 ? 16.825 10.249 -14.749 1.00 90.06 374 LYS A O 1
ATOM 2864 N N . ILE A 1 375 ? 15.179 9.247 -13.584 1.00 88.19 375 ILE A N 1
ATOM 2865 C CA . ILE A 1 375 ? 15.964 8.074 -13.165 1.00 88.19 375 ILE A CA 1
ATOM 2866 C C . ILE A 1 375 ? 16.498 7.295 -14.370 1.00 88.19 375 ILE A C 1
ATOM 2868 O O . ILE A 1 375 ? 17.695 7.023 -14.421 1.00 88.19 375 ILE A O 1
ATOM 2872 N N . PHE A 1 376 ? 15.657 6.972 -15.359 1.00 90.12 376 PHE A N 1
ATOM 2873 C CA . PHE A 1 376 ? 16.105 6.254 -16.560 1.00 90.12 376 PHE A CA 1
ATOM 2874 C C . PHE A 1 376 ? 17.174 7.031 -17.324 1.00 90.12 376 PHE A C 1
ATOM 2876 O O . PHE A 1 376 ? 18.145 6.442 -17.808 1.00 90.12 376 PHE A O 1
ATOM 2883 N N . LYS A 1 377 ? 17.025 8.359 -17.395 1.00 89.44 377 LYS A N 1
ATOM 2884 C CA . LYS A 1 377 ? 18.007 9.204 -18.063 1.00 89.44 377 LYS A CA 1
ATOM 2885 C C . LYS A 1 377 ? 19.333 9.242 -17.311 1.00 89.44 377 LYS A C 1
ATOM 2887 O O . LYS A 1 377 ? 20.374 9.137 -17.954 1.00 89.44 377 LYS A O 1
ATOM 2892 N N . ALA A 1 378 ? 19.286 9.378 -15.988 1.00 84.00 378 ALA A N 1
ATOM 2893 C CA . ALA A 1 378 ? 20.467 9.480 -15.139 1.00 84.00 378 ALA A CA 1
ATOM 2894 C C . ALA A 1 378 ? 21.230 8.150 -15.018 1.00 84.00 378 ALA A C 1
ATOM 2896 O O . ALA A 1 378 ? 22.453 8.148 -15.105 1.00 84.00 378 ALA A O 1
ATOM 2897 N N . LEU A 1 379 ? 20.526 7.026 -14.844 1.00 80.81 379 LEU A N 1
ATOM 2898 C CA . LEU A 1 379 ? 21.153 5.736 -14.529 1.00 80.81 379 LEU A CA 1
ATOM 2899 C C . LEU A 1 379 ? 21.388 4.828 -15.732 1.00 80.81 379 LEU A C 1
ATOM 2901 O O . LEU A 1 379 ? 22.371 4.094 -15.760 1.00 80.81 379 LEU A O 1
ATOM 2905 N N . SER A 1 380 ? 20.492 4.854 -16.717 1.00 83.00 380 SER A N 1
ATOM 2906 C CA . SER A 1 380 ? 20.574 3.982 -17.897 1.00 83.00 380 SER A CA 1
ATOM 2907 C C . SER A 1 380 ? 20.941 4.756 -19.167 1.00 83.00 380 SER A C 1
ATOM 2909 O O . SER A 1 380 ? 21.077 4.163 -20.234 1.00 83.00 380 SER A O 1
ATOM 2911 N N . GLY A 1 381 ? 21.040 6.090 -19.097 1.00 87.44 381 GLY A N 1
ATOM 2912 C CA . GLY A 1 381 ? 21.247 6.966 -20.257 1.00 87.44 381 GLY A CA 1
ATOM 2913 C C . GLY A 1 381 ? 20.039 7.069 -21.203 1.00 87.44 381 GLY A C 1
ATOM 2914 O O . GLY A 1 381 ? 20.071 7.854 -22.162 1.00 87.44 381 GLY A O 1
ATOM 2915 N N . LEU A 1 382 ? 18.965 6.320 -20.933 1.00 90.38 382 LEU A N 1
ATOM 2916 C CA . LEU A 1 382 ? 17.804 6.173 -21.804 1.00 90.38 382 LEU A CA 1
ATOM 2917 C C . LEU A 1 382 ? 16.922 7.422 -21.758 1.00 90.38 382 LEU A C 1
ATOM 2919 O O . LEU A 1 382 ? 16.567 7.929 -20.697 1.00 90.38 382 LEU A O 1
ATOM 2923 N N . THR A 1 383 ? 16.549 7.931 -22.929 1.00 94.56 383 THR A N 1
ATOM 2924 C CA . THR A 1 383 ? 15.527 8.977 -23.038 1.00 94.56 383 THR A CA 1
ATOM 2925 C C . THR A 1 383 ? 14.139 8.367 -22.860 1.00 94.56 383 THR A C 1
ATOM 2927 O O . THR A 1 383 ? 13.934 7.194 -23.166 1.00 94.56 383 THR A O 1
ATOM 2930 N N . TRP A 1 384 ? 13.164 9.164 -22.414 1.00 95.00 384 TRP A N 1
ATOM 2931 C CA . TRP A 1 384 ? 11.799 8.667 -22.218 1.00 95.00 384 TRP A CA 1
ATOM 2932 C C . TRP A 1 384 ? 11.195 8.008 -23.470 1.00 95.00 384 TRP A C 1
ATOM 2934 O O . TRP A 1 384 ? 10.709 6.891 -23.345 1.00 95.00 384 TRP A O 1
ATOM 2944 N N . PRO A 1 385 ? 11.318 8.568 -24.693 1.00 96.75 385 PRO A N 1
ATOM 2945 C CA . PRO A 1 385 ? 10.840 7.879 -25.895 1.00 96.75 385 PRO A CA 1
ATOM 2946 C C . PRO A 1 385 ? 11.472 6.497 -26.099 1.00 96.75 385 PRO A C 1
ATOM 2948 O O . PRO A 1 385 ? 10.792 5.566 -26.518 1.00 96.75 385 PRO A O 1
ATOM 2951 N N . LYS A 1 386 ? 12.758 6.330 -25.754 1.00 95.12 386 LYS A N 1
ATOM 2952 C CA . LYS A 1 386 ? 13.429 5.031 -25.862 1.00 95.12 386 LYS A CA 1
ATOM 2953 C C . LYS A 1 386 ? 12.944 4.039 -24.803 1.00 95.12 386 LYS A C 1
ATOM 2955 O O . LYS A 1 386 ? 12.834 2.854 -25.097 1.00 95.12 386 LYS A O 1
ATOM 2960 N N . VAL A 1 387 ? 12.642 4.514 -23.593 1.00 95.19 387 VAL A N 1
ATOM 2961 C CA . VAL A 1 387 ? 11.998 3.714 -22.535 1.00 95.19 387 VAL A CA 1
ATOM 2962 C C . VAL A 1 387 ? 10.639 3.201 -23.013 1.00 95.19 387 VAL A C 1
ATOM 2964 O O . VAL A 1 387 ? 10.364 2.011 -22.875 1.00 95.19 387 VAL A O 1
ATOM 2967 N N . LEU A 1 388 ? 9.827 4.062 -23.633 1.00 96.56 388 LEU A N 1
ATOM 2968 C CA . LEU A 1 388 ? 8.526 3.668 -24.177 1.00 96.56 388 LEU A CA 1
ATOM 2969 C C . LEU A 1 388 ? 8.663 2.640 -25.311 1.00 96.56 388 LEU A C 1
ATOM 2971 O O . LEU A 1 388 ? 7.956 1.641 -25.286 1.00 96.56 388 LEU A O 1
ATOM 2975 N N . GLU A 1 389 ? 9.639 2.789 -26.215 1.00 95.56 389 GLU A N 1
ATOM 2976 C CA . GLU A 1 389 ? 9.921 1.784 -27.261 1.00 95.56 389 GLU A CA 1
ATOM 2977 C C . GLU A 1 389 ? 10.264 0.398 -26.671 1.00 95.56 389 GLU A C 1
ATOM 2979 O O . GLU A 1 389 ? 9.937 -0.639 -27.247 1.00 95.56 389 GLU A O 1
ATOM 2984 N N . TYR A 1 390 ? 10.938 0.342 -25.515 1.00 93.88 390 TYR A N 1
ATOM 2985 C CA . TYR A 1 390 ? 11.156 -0.930 -24.817 1.00 93.88 390 TYR A CA 1
ATOM 2986 C C . TYR A 1 390 ? 9.880 -1.454 -24.156 1.00 93.88 390 TYR A C 1
ATOM 2988 O O . TYR A 1 390 ? 9.613 -2.653 -24.243 1.00 93.88 390 TYR A O 1
ATOM 2996 N N . ALA A 1 391 ? 9.084 -0.581 -23.535 1.00 96.38 391 ALA A N 1
ATOM 2997 C CA . ALA A 1 391 ? 7.800 -0.949 -22.945 1.00 96.38 391 ALA A CA 1
ATOM 2998 C C . ALA A 1 391 ? 6.835 -1.542 -23.992 1.00 96.38 391 ALA A C 1
ATOM 3000 O O . ALA A 1 391 ? 6.154 -2.528 -23.707 1.00 96.38 391 ALA A O 1
ATOM 3001 N N . GLU A 1 392 ? 6.844 -1.022 -25.224 1.00 97.06 392 GLU A N 1
ATOM 3002 C CA . GLU A 1 392 ? 5.984 -1.490 -26.328 1.00 97.06 392 GLU A CA 1
ATOM 3003 C C . GLU A 1 392 ? 6.260 -2.954 -26.679 1.00 97.06 392 GLU A C 1
ATOM 3005 O O . GLU A 1 392 ? 5.357 -3.695 -27.061 1.00 97.06 392 GLU A O 1
ATOM 3010 N N . LYS A 1 393 ? 7.497 -3.422 -26.476 1.00 97.00 393 LYS A N 1
ATOM 3011 C CA . LYS A 1 393 ? 7.879 -4.818 -26.735 1.00 97.00 393 LYS A CA 1
ATOM 3012 C C . LYS A 1 393 ? 7.290 -5.791 -25.714 1.00 97.00 393 LYS A C 1
ATOM 3014 O O . LYS A 1 393 ? 7.146 -6.970 -26.031 1.00 97.00 393 LYS A O 1
ATOM 3019 N N . PHE A 1 394 ? 6.953 -5.324 -24.511 1.00 97.00 394 PHE A N 1
ATOM 3020 C CA . PHE A 1 394 ? 6.326 -6.146 -23.473 1.00 97.00 394 PHE A CA 1
ATOM 3021 C C . PHE A 1 394 ? 4.808 -6.224 -23.613 1.00 97.00 394 PHE A C 1
ATOM 3023 O O . PHE A 1 394 ? 4.211 -7.216 -23.194 1.00 97.00 394 PHE A O 1
ATOM 3030 N N . GLU A 1 395 ? 4.176 -5.215 -24.210 1.00 95.88 395 GLU A N 1
ATOM 3031 C CA . GLU A 1 395 ? 2.718 -5.115 -24.293 1.00 95.88 395 GLU A CA 1
ATOM 3032 C C . GLU A 1 395 ? 2.043 -6.360 -24.914 1.00 95.88 395 GLU A C 1
ATOM 3034 O O . GLU A 1 395 ? 1.138 -6.903 -24.270 1.00 95.88 395 GLU A O 1
ATOM 3039 N N . PRO A 1 396 ? 2.497 -6.916 -26.062 1.00 97.62 396 PRO A N 1
ATOM 3040 C CA . PRO A 1 396 ? 1.894 -8.125 -26.634 1.00 97.62 396 PRO A CA 1
ATOM 3041 C C . PRO A 1 396 ? 2.005 -9.347 -25.715 1.00 97.62 396 PRO A C 1
ATOM 3043 O O . PRO A 1 396 ? 1.093 -10.174 -25.640 1.00 97.62 396 PRO A O 1
ATOM 3046 N N . THR A 1 397 ? 3.123 -9.469 -24.998 1.00 97.88 397 THR A N 1
ATOM 3047 C CA . THR A 1 397 ? 3.361 -10.564 -24.053 1.00 97.88 397 THR A CA 1
ATOM 3048 C C . THR A 1 397 ? 2.462 -10.437 -22.833 1.00 97.88 397 THR A C 1
ATOM 3050 O O . THR A 1 397 ? 1.829 -11.420 -22.448 1.00 97.88 397 THR A O 1
ATOM 3053 N N . ILE A 1 398 ? 2.347 -9.234 -22.268 1.00 98.25 398 ILE A N 1
ATOM 3054 C CA . ILE A 1 398 ? 1.467 -8.947 -21.131 1.00 98.25 398 ILE A CA 1
ATOM 3055 C C . ILE A 1 398 ? 0.008 -9.222 -21.512 1.00 98.25 398 ILE A C 1
ATOM 3057 O O . ILE A 1 398 ? -0.689 -9.933 -20.792 1.00 98.25 398 ILE A O 1
ATOM 3061 N N . GLN A 1 399 ? -0.438 -8.748 -22.678 1.00 97.06 399 GLN A N 1
ATOM 3062 C CA . GLN A 1 399 ? -1.798 -8.981 -23.162 1.00 97.06 399 GLN A CA 1
ATOM 3063 C C . GLN A 1 399 ? -2.110 -10.475 -23.350 1.00 97.06 399 GLN A C 1
ATOM 3065 O O . GLN A 1 399 ? -3.237 -10.901 -23.100 1.00 97.06 399 GLN A O 1
ATOM 3070 N N . ARG A 1 400 ? -1.127 -11.272 -23.783 1.00 97.75 400 ARG A N 1
ATOM 3071 C CA . ARG A 1 400 ? -1.287 -12.713 -24.016 1.00 97.75 400 ARG A CA 1
ATOM 3072 C C . ARG A 1 400 ? -1.232 -13.539 -22.731 1.00 97.75 400 ARG A C 1
ATOM 3074 O O . ARG A 1 400 ? -2.025 -14.462 -22.581 1.00 97.75 400 ARG A O 1
ATOM 3081 N N . LEU A 1 401 ? -0.275 -13.257 -21.848 1.00 97.75 401 LEU A N 1
ATOM 3082 C CA . LEU A 1 401 ? 0.010 -14.085 -20.671 1.00 97.75 401 LEU A CA 1
ATOM 3083 C C . LEU A 1 401 ? -0.719 -13.619 -19.403 1.00 97.75 401 LEU A C 1
ATOM 3085 O O . LEU A 1 401 ? -0.991 -14.441 -18.534 1.00 97.75 401 LEU A O 1
ATOM 3089 N N . ALA A 1 402 ? -1.061 -12.333 -19.305 1.00 96.81 402 ALA A N 1
ATOM 3090 C CA . ALA A 1 402 ? -1.750 -11.740 -18.160 1.00 96.81 402 ALA A CA 1
ATOM 3091 C C . ALA A 1 402 ? -2.829 -10.719 -18.604 1.00 96.81 402 ALA A C 1
ATOM 3093 O O . ALA A 1 402 ? -2.758 -9.540 -18.238 1.00 96.81 402 ALA A O 1
ATOM 3094 N N . PRO A 1 403 ? -3.847 -11.143 -19.384 1.00 96.00 403 PRO A N 1
ATOM 3095 C CA . PRO A 1 403 ? -4.856 -10.243 -19.957 1.00 96.00 403 PRO A CA 1
ATOM 3096 C C . PRO A 1 403 ? -5.635 -9.437 -18.905 1.00 96.00 403 PRO A C 1
ATOM 3098 O O . PRO A 1 403 ? -5.949 -8.268 -19.138 1.00 96.00 403 PRO A O 1
ATOM 3101 N N . ASP A 1 404 ? -5.906 -10.024 -17.737 1.00 92.50 404 ASP A N 1
ATOM 3102 C CA . ASP A 1 404 ? -6.572 -9.338 -16.623 1.00 92.50 404 ASP A CA 1
ATOM 3103 C C . ASP A 1 404 ? -5.742 -8.158 -16.104 1.00 92.50 404 ASP A C 1
ATOM 3105 O O . ASP A 1 404 ? -6.262 -7.055 -15.939 1.00 92.50 404 ASP A O 1
ATOM 3109 N N . LEU A 1 405 ? -4.439 -8.371 -15.886 1.00 95.44 405 LEU A N 1
ATOM 3110 C CA . LEU A 1 405 ? -3.530 -7.330 -15.399 1.00 95.44 405 LEU A CA 1
ATOM 3111 C C . LEU A 1 405 ? -3.299 -6.258 -16.463 1.00 95.44 405 LEU A C 1
ATOM 3113 O O . LEU A 1 405 ? -3.245 -5.074 -16.142 1.00 95.44 405 LEU A O 1
ATOM 3117 N N . TYR A 1 406 ? -3.264 -6.641 -17.740 1.00 97.19 406 TYR A N 1
ATOM 3118 C CA . TYR A 1 406 ? -3.252 -5.680 -18.839 1.00 97.19 406 TYR A CA 1
ATOM 3119 C C . TYR A 1 406 ? -4.507 -4.790 -18.840 1.00 97.19 406 TYR A C 1
ATOM 3121 O O . TYR A 1 406 ? -4.422 -3.575 -19.038 1.00 97.19 406 TYR A O 1
ATOM 3129 N N . SER A 1 407 ? -5.684 -5.373 -18.581 1.00 94.62 407 SER A N 1
ATOM 3130 C CA . SER A 1 407 ? -6.930 -4.613 -18.427 1.00 94.62 407 SER A CA 1
ATOM 3131 C C . SER A 1 407 ? -6.894 -3.693 -17.203 1.00 94.62 407 SER A C 1
ATOM 3133 O O . SER A 1 407 ? -7.402 -2.572 -17.274 1.00 94.62 407 SER A O 1
ATOM 3135 N N . GLU A 1 408 ? -6.291 -4.128 -16.097 1.00 93.38 408 GLU A N 1
ATOM 3136 C CA . GLU A 1 408 ? -6.084 -3.285 -14.918 1.00 93.38 408 GLU A CA 1
ATOM 3137 C C . GLU A 1 408 ? -5.181 -2.089 -15.250 1.00 93.38 408 GLU A C 1
ATOM 3139 O O . GLU A 1 408 ? -5.556 -0.951 -14.982 1.00 93.38 408 GLU A O 1
ATOM 3144 N N . MET A 1 409 ? -4.064 -2.307 -15.947 1.00 97.06 409 MET A N 1
ATOM 3145 C CA . MET A 1 409 ? -3.155 -1.242 -16.393 1.00 97.06 409 MET A CA 1
ATOM 3146 C C . MET A 1 409 ? -3.835 -0.239 -17.335 1.00 97.06 409 MET A C 1
ATOM 3148 O O . MET A 1 409 ? -3.599 0.965 -17.224 1.00 97.06 409 MET A O 1
ATOM 3152 N N . LYS A 1 410 ? -4.741 -0.698 -18.210 1.00 96.69 410 LYS A N 1
ATOM 3153 C CA . LYS A 1 410 ? -5.619 0.187 -19.004 1.00 96.69 410 LYS A CA 1
ATOM 3154 C C . LYS A 1 410 ? -6.518 1.047 -18.130 1.00 96.69 410 LYS A C 1
ATOM 3156 O O . LYS A 1 410 ? -6.686 2.234 -18.409 1.00 96.69 410 LYS A O 1
ATOM 3161 N N . GLY A 1 411 ? -7.083 0.457 -17.081 1.00 92.88 411 GLY A N 1
ATOM 3162 C CA . GLY A 1 411 ? -7.841 1.190 -16.078 1.00 92.88 411 GLY A CA 1
ATOM 3163 C C . GLY A 1 411 ? -6.987 2.259 -15.397 1.00 92.88 411 GLY A C 1
ATOM 3164 O O . GLY A 1 411 ? -7.415 3.408 -15.344 1.00 92.88 411 GLY A O 1
ATOM 3165 N N . ILE A 1 412 ? -5.775 1.904 -14.957 1.00 94.00 412 ILE A N 1
ATOM 3166 C CA . ILE A 1 412 ? -4.837 2.822 -14.288 1.00 94.00 412 ILE A CA 1
ATOM 3167 C C . ILE A 1 412 ? -4.521 4.003 -15.198 1.00 94.00 412 ILE A C 1
ATOM 3169 O O . ILE A 1 412 ? -4.680 5.151 -14.792 1.00 94.00 412 ILE A O 1
ATOM 3173 N N . ALA A 1 413 ? -4.149 3.729 -16.448 1.00 96.75 413 ALA A N 1
ATOM 3174 C CA . ALA A 1 413 ? -3.842 4.755 -17.437 1.00 96.75 413 ALA A CA 1
ATOM 3175 C C . ALA A 1 413 ? -5.022 5.714 -17.653 1.00 96.75 413 ALA A C 1
ATOM 3177 O O . ALA A 1 413 ? -4.859 6.932 -17.604 1.00 96.75 413 ALA A O 1
ATOM 3178 N N . LYS A 1 414 ? -6.235 5.164 -17.800 1.00 92.50 414 LYS A N 1
ATOM 3179 C CA . LYS A 1 414 ? -7.465 5.951 -17.941 1.00 92.50 414 LYS A CA 1
ATOM 3180 C C . LYS A 1 414 ? -7.763 6.792 -16.696 1.00 92.50 414 LYS A C 1
ATOM 3182 O O . LYS A 1 414 ? -8.136 7.953 -16.826 1.00 92.50 414 LYS A O 1
ATOM 3187 N N . GLY A 1 415 ? -7.642 6.218 -15.501 1.00 84.62 415 GLY A N 1
ATOM 3188 C CA . GLY A 1 415 ? -7.926 6.919 -14.250 1.00 84.62 415 GLY A CA 1
ATOM 3189 C C . GLY A 1 415 ? -6.923 8.042 -13.973 1.00 84.62 415 GLY A C 1
ATOM 3190 O O . GLY A 1 415 ? -7.321 9.134 -13.559 1.00 84.62 415 GLY A O 1
ATOM 3191 N N . ALA A 1 416 ? -5.645 7.799 -14.267 1.00 88.38 416 ALA A N 1
ATOM 3192 C CA . ALA A 1 416 ? -4.552 8.744 -14.053 1.00 88.38 416 ALA A CA 1
ATOM 3193 C C . ALA A 1 416 ? -4.398 9.780 -15.179 1.00 88.38 416 ALA A C 1
ATOM 3195 O O . ALA A 1 416 ? -3.595 10.702 -15.044 1.00 88.38 416 ALA A O 1
ATOM 3196 N N . ASP A 1 417 ? -5.173 9.647 -16.260 1.00 93.00 417 ASP A N 1
ATOM 3197 C CA . ASP A 1 417 ? -5.092 10.498 -17.451 1.00 93.00 417 ASP A CA 1
ATOM 3198 C C . ASP A 1 417 ? -3.673 10.538 -18.049 1.00 93.00 417 ASP A C 1
ATOM 3200 O O . ASP A 1 417 ? -3.067 11.588 -18.256 1.00 93.00 417 ASP A O 1
ATOM 3204 N N . VAL A 1 418 ? -3.105 9.349 -18.271 1.00 96.88 418 VAL A N 1
ATOM 3205 C CA . VAL A 1 418 ? -1.771 9.167 -18.861 1.00 96.88 418 VAL A CA 1
ATOM 3206 C C . VAL A 1 418 ? -1.802 8.091 -19.950 1.00 96.88 418 VAL A C 1
ATOM 3208 O O . VAL A 1 418 ? -2.682 7.223 -19.938 1.00 96.88 418 VAL A O 1
ATOM 3211 N N . PRO A 1 419 ? -0.849 8.085 -20.899 1.00 98.06 419 PRO A N 1
ATOM 3212 C CA . PRO A 1 419 ? -0.790 7.037 -21.910 1.00 98.06 419 PRO A CA 1
ATOM 3213 C C . PRO A 1 419 ? -0.552 5.656 -21.281 1.00 98.06 419 PRO A C 1
ATOM 3215 O O . PRO A 1 419 ? 0.310 5.501 -20.416 1.00 98.06 419 PRO A O 1
ATOM 3218 N N . LEU A 1 420 ? -1.263 4.628 -21.764 1.00 98.25 420 LEU A N 1
ATOM 3219 C CA . LEU A 1 420 ? -1.113 3.238 -21.299 1.00 98.25 420 LEU A CA 1
ATOM 3220 C C . LEU A 1 420 ? 0.343 2.781 -21.288 1.00 98.25 420 LEU A C 1
ATOM 3222 O O . LEU A 1 420 ? 0.786 2.134 -20.341 1.00 98.25 420 LEU A O 1
ATOM 3226 N N . ILE A 1 421 ? 1.090 3.147 -22.325 1.00 98.31 421 ILE A N 1
ATOM 3227 C CA . ILE A 1 421 ? 2.473 2.719 -22.475 1.00 98.31 421 ILE A CA 1
ATOM 3228 C C . ILE A 1 421 ? 3.387 3.238 -21.355 1.00 98.31 421 ILE A C 1
ATOM 3230 O O . ILE A 1 421 ? 4.360 2.579 -21.001 1.00 98.31 421 ILE A O 1
ATOM 3234 N N . GLU A 1 422 ? 3.040 4.362 -20.724 1.00 98.25 422 GLU A N 1
ATOM 3235 C CA . GLU A 1 422 ? 3.765 4.866 -19.556 1.00 98.25 422 GLU A CA 1
ATOM 3236 C C . GLU A 1 422 ? 3.513 3.997 -18.314 1.00 98.25 422 GLU A C 1
ATOM 3238 O O . GLU A 1 422 ? 4.438 3.729 -17.549 1.00 98.25 422 GLU A O 1
ATOM 3243 N N . ILE A 1 423 ? 2.294 3.468 -18.150 1.00 98.50 423 ILE A N 1
ATOM 3244 C CA . ILE A 1 423 ? 1.977 2.489 -17.096 1.00 98.50 423 ILE A CA 1
ATOM 3245 C C . ILE A 1 423 ? 2.676 1.152 -17.367 1.00 98.50 423 ILE A C 1
ATOM 3247 O O . ILE A 1 423 ? 3.194 0.528 -16.438 1.00 98.50 423 ILE A O 1
ATOM 3251 N N . VAL A 1 424 ? 2.755 0.722 -18.631 1.00 98.31 424 VAL A N 1
ATOM 3252 C CA . VAL A 1 424 ? 3.556 -0.452 -19.019 1.00 98.31 424 VAL A CA 1
ATOM 3253 C C . VAL A 1 424 ? 5.027 -0.243 -18.676 1.00 98.31 424 VAL A C 1
ATOM 3255 O O . VAL A 1 424 ? 5.630 -1.125 -18.067 1.00 98.31 424 VAL A O 1
ATOM 3258 N N . ALA A 1 425 ? 5.583 0.935 -18.960 1.00 97.44 425 ALA A N 1
ATOM 3259 C CA . ALA A 1 425 ? 6.960 1.266 -18.609 1.00 97.44 425 ALA A CA 1
ATOM 3260 C C . ALA A 1 425 ? 7.217 1.219 -17.092 1.00 97.44 425 ALA A C 1
ATOM 3262 O O . ALA A 1 425 ? 8.242 0.683 -16.673 1.00 97.44 425 ALA A O 1
ATOM 3263 N N . LEU A 1 426 ? 6.287 1.710 -16.259 1.00 96.50 426 LEU A N 1
ATOM 3264 C CA . LEU A 1 426 ? 6.398 1.600 -14.795 1.00 96.50 426 LEU A CA 1
ATOM 3265 C C . LEU A 1 426 ? 6.408 0.142 -14.317 1.00 96.50 426 LEU A C 1
ATOM 3267 O O . LEU A 1 426 ? 7.218 -0.225 -13.466 1.00 96.50 426 LEU A O 1
ATOM 3271 N N . ASN A 1 427 ? 5.537 -0.699 -14.877 1.00 97.69 427 ASN A N 1
ATOM 3272 C CA . ASN A 1 427 ? 5.433 -2.110 -14.494 1.00 97.69 427 ASN A CA 1
ATOM 3273 C C . ASN A 1 427 ? 6.567 -2.981 -15.060 1.00 97.69 427 ASN A C 1
ATOM 3275 O O . ASN A 1 427 ? 6.815 -4.058 -14.524 1.00 97.69 427 ASN A O 1
ATOM 3279 N N . ALA A 1 428 ? 7.273 -2.508 -16.092 1.00 95.81 428 ALA A N 1
ATOM 3280 C CA . ALA A 1 428 ? 8.461 -3.136 -16.676 1.00 95.81 428 ALA A CA 1
ATOM 3281 C C . ALA A 1 428 ? 9.772 -2.419 -16.297 1.00 95.81 428 ALA A C 1
ATOM 3283 O O . ALA A 1 428 ? 10.789 -2.550 -16.983 1.00 95.81 428 ALA A O 1
ATOM 3284 N N . ARG A 1 429 ? 9.764 -1.607 -15.227 1.00 92.38 429 ARG A N 1
ATOM 3285 C CA . ARG A 1 429 ? 10.900 -0.735 -14.888 1.00 92.38 429 ARG A CA 1
ATOM 3286 C C . ARG A 1 429 ? 12.206 -1.493 -14.644 1.00 92.38 429 ARG A C 1
ATOM 3288 O O . ARG A 1 429 ? 13.269 -1.008 -15.029 1.00 92.38 429 ARG A O 1
ATOM 3295 N N . SER A 1 430 ? 12.120 -2.671 -14.027 1.00 88.06 430 SER A N 1
ATOM 3296 C CA . SER A 1 430 ? 13.274 -3.521 -13.719 1.00 88.06 430 SER A CA 1
ATOM 3297 C C . SER A 1 430 ? 13.886 -4.098 -14.996 1.00 88.06 430 SER A C 1
ATOM 3299 O O . SER A 1 430 ? 15.105 -4.104 -15.165 1.00 88.06 430 SER A O 1
ATOM 3301 N N . GLU A 1 431 ? 13.030 -4.511 -15.927 1.00 91.12 431 GLU A N 1
ATOM 3302 C CA . GLU A 1 431 ? 13.398 -5.094 -17.212 1.00 91.12 431 GLU A CA 1
ATOM 3303 C C . GLU A 1 431 ? 14.012 -4.056 -18.152 1.00 91.12 431 GLU A C 1
ATOM 3305 O O . GLU A 1 431 ? 15.033 -4.327 -18.779 1.00 91.12 431 GLU A O 1
ATOM 3310 N N . ILE A 1 432 ? 13.421 -2.859 -18.240 1.00 87.31 432 ILE A N 1
ATOM 3311 C CA . ILE A 1 432 ? 13.899 -1.800 -19.143 1.00 87.31 432 ILE A CA 1
ATOM 3312 C C . ILE A 1 432 ? 15.279 -1.304 -18.715 1.00 87.31 432 ILE A C 1
ATOM 3314 O O . ILE A 1 432 ? 16.121 -0.996 -19.559 1.00 87.31 432 ILE A O 1
ATOM 3318 N N . ALA A 1 433 ? 15.526 -1.240 -17.410 1.00 76.88 433 ALA A N 1
ATOM 3319 C CA . ALA A 1 433 ? 16.811 -0.800 -16.909 1.00 76.88 433 ALA A CA 1
ATOM 3320 C C . ALA A 1 433 ? 17.877 -1.905 -16.854 1.00 76.88 433 ALA A C 1
ATOM 3322 O O . ALA A 1 433 ? 19.016 -1.595 -16.533 1.00 76.88 433 ALA A O 1
ATOM 3323 N N . LEU A 1 434 ? 17.556 -3.170 -17.163 1.00 64.38 434 LEU A N 1
ATOM 3324 C CA . LEU A 1 434 ? 18.529 -4.268 -17.316 1.00 64.38 434 LEU A CA 1
ATOM 3325 C C . LEU A 1 434 ? 19.552 -4.388 -16.166 1.00 64.38 434 LEU A C 1
ATOM 3327 O O . LEU A 1 434 ? 20.740 -4.617 -16.395 1.00 64.38 434 LEU A O 1
ATOM 3331 N N . GLY A 1 435 ? 19.116 -4.180 -14.922 1.00 59.28 435 GLY A N 1
ATOM 3332 C CA . GLY A 1 435 ? 20.015 -4.235 -13.765 1.00 59.28 435 GLY A CA 1
ATOM 3333 C C . GLY A 1 435 ? 21.015 -3.072 -13.673 1.00 59.28 435 GLY A C 1
ATOM 3334 O O . GLY A 1 435 ? 22.038 -3.204 -13.004 1.00 59.28 435 GLY A O 1
ATOM 3335 N N . THR A 1 436 ? 20.758 -1.931 -14.325 1.00 58.25 436 THR A N 1
ATOM 3336 C CA . THR A 1 436 ? 21.489 -0.670 -14.073 1.00 58.25 436 THR A CA 1
ATOM 3337 C C . THR A 1 436 ? 20.891 0.136 -12.917 1.00 58.25 436 THR A C 1
ATOM 3339 O O . THR A 1 436 ? 21.447 1.160 -12.534 1.00 58.25 436 THR A O 1
ATOM 3342 N N . LEU A 1 437 ? 19.731 -0.271 -12.395 1.00 61.16 437 LEU A N 1
ATOM 3343 C CA . LEU A 1 437 ? 19.122 0.325 -11.208 1.00 61.16 437 LEU A CA 1
ATOM 3344 C C . LEU A 1 437 ? 19.719 -0.314 -9.953 1.00 61.16 437 LEU A C 1
ATOM 3346 O O . LEU A 1 437 ? 19.596 -1.521 -9.762 1.00 61.16 437 LEU A O 1
ATOM 3350 N N . ASP A 1 438 ? 20.316 0.505 -9.090 1.00 62.22 438 ASP A N 1
ATOM 3351 C CA . ASP A 1 438 ? 20.835 0.077 -7.786 1.00 62.22 438 ASP A CA 1
ATOM 3352 C C . ASP A 1 438 ? 19.720 0.128 -6.721 1.00 62.22 438 ASP A C 1
ATOM 3354 O O . ASP A 1 438 ? 19.672 1.047 -5.901 1.00 62.22 438 ASP A O 1
ATOM 3358 N N . ASP A 1 439 ? 18.768 -0.812 -6.795 1.00 65.06 439 ASP A N 1
ATOM 3359 C CA . ASP A 1 439 ? 17.689 -0.997 -5.804 1.00 65.06 439 ASP A CA 1
ATOM 3360 C C . ASP A 1 439 ? 18.175 -1.950 -4.704 1.00 65.06 439 ASP A C 1
ATOM 3362 O O . ASP A 1 439 ? 18.548 -3.093 -4.980 1.00 65.06 439 ASP A O 1
ATOM 3366 N N . GLY A 1 440 ? 18.252 -1.457 -3.468 1.00 77.69 440 GLY A N 1
ATOM 3367 C CA . GLY A 1 440 ? 18.802 -2.192 -2.331 1.00 77.69 440 GLY A CA 1
ATOM 3368 C C . GLY A 1 440 ? 17.685 -2.833 -1.520 1.00 77.69 440 GLY A C 1
ATOM 3369 O O . GLY A 1 440 ? 16.664 -2.213 -1.256 1.00 77.69 440 GLY A O 1
ATOM 3370 N N . CYS A 1 441 ? 17.837 -4.088 -1.117 1.00 87.88 441 CYS A N 1
ATOM 3371 C CA . CYS A 1 441 ? 16.815 -4.786 -0.345 1.00 87.88 441 CYS A CA 1
ATOM 3372 C C . CYS A 1 441 ? 17.460 -5.720 0.677 1.00 87.88 441 CYS A C 1
ATOM 3374 O O . CYS A 1 441 ? 18.518 -6.305 0.437 1.00 87.88 441 CYS A O 1
ATOM 3376 N N . THR A 1 442 ? 16.791 -5.902 1.811 1.00 95.44 442 THR A N 1
ATOM 3377 C CA . THR A 1 442 ? 17.123 -6.967 2.769 1.00 95.44 442 THR A CA 1
ATOM 3378 C C . THR A 1 442 ? 15.846 -7.672 3.148 1.00 95.44 442 THR A C 1
ATOM 3380 O O . THR A 1 442 ? 14.932 -7.013 3.641 1.00 95.44 442 THR A O 1
ATOM 3383 N N . SER A 1 443 ? 15.772 -8.980 2.929 1.00 97.75 443 SER A N 1
ATOM 3384 C CA . SER A 1 443 ? 14.586 -9.776 3.234 1.00 97.75 443 SER A CA 1
ATOM 3385 C C . SER A 1 443 ? 14.910 -10.969 4.130 1.00 97.75 443 SER A C 1
ATOM 3387 O O . SER A 1 443 ? 16.023 -11.499 4.118 1.00 97.75 443 SER A O 1
ATOM 3389 N N . LEU A 1 444 ? 13.929 -11.345 4.950 1.00 98.31 444 LEU A N 1
ATOM 3390 C CA . LEU A 1 444 ? 13.998 -12.417 5.941 1.00 98.31 444 LEU A CA 1
ATOM 3391 C C . LEU A 1 444 ? 12.689 -13.204 5.919 1.00 98.31 444 LEU A C 1
ATOM 3393 O O . LEU A 1 444 ? 11.617 -12.617 6.058 1.00 98.31 444 LEU A O 1
ATOM 3397 N N . ALA A 1 445 ? 12.781 -14.524 5.825 1.00 98.00 445 ALA A N 1
ATOM 3398 C CA . ALA A 1 445 ? 11.702 -15.441 6.148 1.00 98.00 445 ALA A CA 1
ATOM 3399 C C . ALA A 1 445 ? 12.146 -16.312 7.322 1.00 98.00 445 ALA A C 1
ATOM 3401 O O . ALA A 1 445 ? 13.269 -16.813 7.332 1.00 98.00 445 ALA A O 1
ATOM 3402 N N . TRP A 1 446 ? 11.276 -16.491 8.312 1.00 96.06 446 TRP A N 1
ATOM 3403 C CA . TRP A 1 446 ? 11.578 -17.301 9.489 1.00 96.06 446 TRP A CA 1
ATOM 3404 C C . TRP A 1 446 ? 10.369 -18.148 9.872 1.00 96.06 446 TRP A C 1
ATOM 3406 O O . TRP A 1 446 ? 9.316 -17.621 10.232 1.00 96.06 446 TRP A O 1
ATOM 3416 N N . THR A 1 447 ? 10.536 -19.462 9.777 1.00 93.81 447 THR A N 1
ATOM 3417 C CA . THR A 1 447 ? 9.582 -20.461 10.260 1.00 93.81 447 THR A CA 1
ATOM 3418 C C . THR A 1 447 ? 9.890 -20.765 11.724 1.00 93.81 447 THR A C 1
ATOM 3420 O O . THR A 1 447 ? 10.976 -21.245 12.038 1.00 93.81 447 THR A O 1
ATOM 3423 N N . LEU A 1 448 ? 8.951 -20.471 12.619 1.00 90.25 448 LEU A N 1
ATOM 3424 C CA . LEU A 1 448 ? 9.047 -20.758 14.049 1.00 90.25 448 LEU A CA 1
ATOM 3425 C C . LEU A 1 448 ? 8.051 -21.862 14.393 1.00 90.25 448 LEU A C 1
ATOM 3427 O O . LEU A 1 448 ? 6.854 -21.708 14.140 1.00 90.25 448 LEU A O 1
ATOM 3431 N N . GLU A 1 449 ? 8.532 -22.946 14.992 1.00 84.81 449 GLU A N 1
ATOM 3432 C CA . GLU A 1 449 ? 7.718 -24.096 15.392 1.00 84.81 449 GLU A CA 1
ATOM 3433 C C . GLU A 1 449 ? 7.981 -24.433 16.863 1.00 84.81 449 GLU A C 1
ATOM 3435 O O . GLU A 1 449 ? 9.129 -24.504 17.303 1.00 84.81 449 GLU A O 1
ATOM 3440 N N . GLU A 1 450 ? 6.912 -24.595 17.645 1.00 78.81 450 GLU A N 1
ATOM 3441 C CA . GLU A 1 450 ? 7.010 -25.075 19.026 1.00 78.81 450 GLU A CA 1
ATOM 3442 C C . GLU A 1 450 ? 7.049 -26.605 19.066 1.00 78.81 450 GLU A C 1
ATOM 3444 O O . GLU A 1 450 ? 6.258 -27.274 18.406 1.00 78.81 450 GLU A O 1
ATOM 3449 N N . GLU A 1 451 ? 7.946 -27.163 19.879 1.00 67.31 451 GLU A N 1
ATOM 3450 C CA . GLU A 1 451 ? 8.032 -28.609 20.100 1.00 67.31 451 GLU A CA 1
ATOM 3451 C C . GLU A 1 451 ? 6.865 -29.114 20.977 1.00 67.31 451 GLU A C 1
ATOM 3453 O O . GLU A 1 451 ? 6.561 -28.521 22.014 1.00 67.31 451 GLU A O 1
ATOM 3458 N N . GLY A 1 452 ? 6.244 -30.238 20.589 1.00 59.34 452 GLY A N 1
ATOM 3459 C CA . GLY A 1 452 ? 5.187 -30.934 21.345 1.00 59.34 452 GLY A CA 1
ATOM 3460 C C . GLY A 1 452 ? 3.878 -31.152 20.567 1.00 59.34 452 GLY A C 1
ATOM 3461 O O . GLY A 1 452 ? 3.638 -30.528 19.534 1.00 59.34 452 GLY A O 1
ATOM 3462 N N . GLU A 1 453 ? 3.007 -32.050 21.053 1.00 42.94 453 GLU A N 1
ATOM 3463 C CA . GLU A 1 453 ? 1.656 -32.235 20.491 1.00 42.94 453 GLU A CA 1
ATOM 3464 C C . GLU A 1 453 ? 0.843 -30.935 20.624 1.00 42.94 453 GLU A C 1
ATOM 3466 O O . GLU A 1 453 ? 0.649 -30.419 21.724 1.00 42.94 453 GLU A O 1
ATOM 3471 N N . GLY A 1 454 ? 0.378 -30.392 19.492 1.00 60.53 454 GLY A N 1
ATOM 3472 C CA . GLY A 1 454 ? -0.305 -29.092 19.437 1.00 60.53 454 GLY A CA 1
ATOM 3473 C C . GLY A 1 454 ? 0.626 -27.878 19.303 1.00 60.53 454 GLY A C 1
ATOM 3474 O O . GLY A 1 454 ? 0.172 -26.751 19.513 1.00 60.53 454 GLY A O 1
ATOM 3475 N N . GLY A 1 455 ? 1.903 -28.094 18.963 1.00 65.56 455 GLY A N 1
ATOM 3476 C CA . GLY A 1 455 ? 2.887 -27.038 18.726 1.00 65.56 455 GLY A CA 1
ATOM 3477 C C . GLY A 1 455 ? 2.393 -25.976 17.742 1.00 65.56 455 GLY A C 1
ATOM 3478 O O . GLY A 1 455 ? 1.937 -26.281 16.637 1.00 65.56 455 GLY A O 1
ATOM 3479 N N . LYS A 1 456 ? 2.458 -24.706 18.152 1.00 78.62 456 LYS A N 1
ATOM 3480 C CA . LYS A 1 456 ? 2.073 -23.582 17.296 1.00 78.62 456 LYS A CA 1
ATOM 3481 C C . LYS A 1 456 ? 3.160 -23.316 16.261 1.00 78.62 456 LYS A C 1
ATOM 3483 O O . LYS A 1 456 ? 4.346 -23.291 16.592 1.00 78.62 456 LYS A O 1
ATOM 3488 N N . ARG A 1 457 ? 2.740 -23.056 15.022 1.00 88.81 457 ARG A N 1
ATOM 3489 C CA . ARG A 1 457 ? 3.609 -22.603 13.934 1.00 88.81 457 ARG A CA 1
ATOM 3490 C C . ARG A 1 457 ? 3.362 -21.133 13.642 1.00 88.81 457 ARG A C 1
ATOM 3492 O O . ARG A 1 457 ? 2.217 -20.701 13.556 1.00 88.81 457 ARG A O 1
ATOM 3499 N N . LYS A 1 458 ? 4.436 -20.378 13.450 1.00 92.25 458 LYS A N 1
ATOM 3500 C CA . LYS A 1 458 ? 4.393 -18.978 13.036 1.00 92.25 458 LYS A CA 1
ATOM 3501 C C . LYS A 1 458 ? 5.395 -18.760 11.915 1.00 92.25 458 LYS A C 1
ATOM 3503 O O . LYS A 1 458 ? 6.589 -18.976 12.099 1.00 92.25 458 LYS A O 1
ATOM 3508 N N . GLN A 1 459 ? 4.909 -18.304 10.772 1.00 95.50 459 GLN A N 1
ATOM 3509 C CA . GLN A 1 459 ? 5.736 -17.859 9.666 1.00 95.50 459 GLN A CA 1
ATOM 3510 C C . GLN A 1 459 ? 5.897 -16.342 9.732 1.00 95.50 459 GLN A C 1
ATOM 3512 O O . GLN A 1 459 ? 4.914 -15.609 9.828 1.00 95.50 459 GLN A O 1
ATOM 3517 N N . ILE A 1 460 ? 7.138 -15.872 9.658 1.00 97.31 460 ILE A N 1
ATOM 3518 C CA . ILE A 1 460 ? 7.470 -14.456 9.507 1.00 97.31 460 ILE A CA 1
ATOM 3519 C C . ILE A 1 460 ? 8.028 -14.237 8.105 1.00 97.31 460 ILE A C 1
ATOM 3521 O O . ILE A 1 460 ? 8.829 -15.042 7.625 1.00 97.31 460 ILE A O 1
ATOM 3525 N N . LEU A 1 461 ? 7.623 -13.145 7.465 1.00 98.62 461 LEU A N 1
ATOM 3526 C CA . LEU A 1 461 ? 8.201 -12.658 6.216 1.00 98.62 461 LEU A CA 1
ATOM 3527 C C . LEU A 1 461 ? 8.401 -11.147 6.321 1.00 98.62 461 LEU A C 1
ATOM 3529 O O . LEU A 1 461 ? 7.461 -10.420 6.618 1.00 98.62 461 LEU A O 1
ATOM 3533 N N . ALA A 1 462 ? 9.616 -10.661 6.107 1.00 98.56 462 ALA A N 1
ATOM 3534 C CA . ALA A 1 462 ? 9.954 -9.270 6.360 1.00 98.56 462 ALA A CA 1
ATOM 3535 C C . ALA A 1 462 ? 10.926 -8.702 5.329 1.00 98.56 462 ALA A C 1
ATOM 3537 O O . ALA A 1 462 ? 11.721 -9.441 4.742 1.00 98.56 462 ALA A O 1
ATOM 3538 N N . GLN A 1 463 ? 10.871 -7.385 5.126 1.00 98.31 463 GLN A N 1
ATOM 3539 C CA . GLN A 1 463 ? 11.764 -6.689 4.207 1.00 98.31 463 GLN A CA 1
ATOM 3540 C C . GLN A 1 463 ? 11.963 -5.206 4.549 1.00 98.31 463 GLN A C 1
ATOM 3542 O O . GLN A 1 463 ? 11.010 -4.509 4.893 1.00 98.31 463 GLN A O 1
ATOM 3547 N N . ASN A 1 464 ? 13.199 -4.729 4.367 1.00 97.69 464 ASN A N 1
ATOM 3548 C CA . ASN A 1 464 ? 13.505 -3.325 4.071 1.00 97.69 464 ASN A CA 1
ATOM 3549 C C . ASN A 1 464 ? 13.626 -3.143 2.557 1.00 97.69 464 ASN A C 1
ATOM 3551 O O . ASN A 1 464 ? 14.348 -3.910 1.908 1.00 97.69 464 ASN A O 1
ATOM 3555 N N . TRP A 1 465 ? 12.950 -2.127 2.021 1.00 96.06 465 TRP A N 1
ATOM 3556 C CA . TRP A 1 465 ? 13.083 -1.719 0.623 1.00 96.06 465 TRP A CA 1
ATOM 3557 C C . TRP A 1 465 ? 13.815 -0.376 0.532 1.00 96.06 465 TRP A C 1
ATOM 3559 O O . TRP A 1 465 ? 13.336 0.630 1.070 1.00 96.06 465 TRP A O 1
ATOM 3569 N N . ASP A 1 466 ? 14.967 -0.364 -0.136 1.00 91.81 466 ASP A N 1
ATOM 3570 C CA . ASP A 1 466 ? 15.856 0.788 -0.270 1.00 91.81 466 ASP A CA 1
ATOM 3571 C C . ASP A 1 466 ? 15.782 1.348 -1.689 1.00 91.81 466 ASP A C 1
ATOM 3573 O O . ASP A 1 466 ? 16.213 0.729 -2.662 1.00 91.81 466 ASP A O 1
ATOM 3577 N N . TRP A 1 467 ? 15.287 2.572 -1.810 1.00 91.75 467 TRP A N 1
ATOM 3578 C CA . TRP A 1 467 ? 15.185 3.241 -3.100 1.00 91.75 467 TRP A CA 1
ATOM 3579 C C . TRP A 1 467 ? 15.332 4.751 -2.931 1.00 91.75 467 TRP A C 1
ATOM 3581 O O . TRP A 1 467 ? 15.730 5.236 -1.869 1.00 91.75 467 TRP A O 1
ATOM 3591 N N . THR A 1 468 ? 15.085 5.526 -3.985 1.00 88.44 468 THR A N 1
ATOM 3592 C CA . THR A 1 468 ? 15.232 6.982 -3.892 1.00 88.44 468 THR A CA 1
ATOM 3593 C C . THR A 1 468 ? 14.097 7.627 -3.098 1.00 88.44 468 THR A C 1
ATOM 3595 O O . THR A 1 468 ? 12.922 7.319 -3.308 1.00 88.44 468 THR A O 1
ATOM 3598 N N . GLU A 1 469 ? 14.440 8.566 -2.214 1.00 86.81 469 GLU A N 1
ATOM 3599 C CA . GLU A 1 469 ? 13.475 9.253 -1.344 1.00 86.81 469 GLU A CA 1
ATOM 3600 C C . GLU A 1 469 ? 12.376 9.991 -2.122 1.00 86.81 469 GLU A C 1
ATOM 3602 O O . GLU A 1 469 ? 11.269 10.138 -1.610 1.00 86.81 469 GLU A O 1
ATOM 3607 N N . GLU A 1 470 ? 12.631 10.406 -3.371 1.00 86.44 470 GLU A N 1
ATOM 3608 C CA . GLU A 1 470 ? 11.600 10.997 -4.235 1.00 86.44 470 GLU A CA 1
ATOM 3609 C C . GLU A 1 470 ? 10.443 10.026 -4.498 1.00 86.44 470 GLU A C 1
ATOM 3611 O O . GLU A 1 470 ? 9.285 10.427 -4.421 1.00 86.44 470 GLU A O 1
ATOM 3616 N N . VAL A 1 471 ? 10.743 8.745 -4.739 1.00 89.00 471 VAL A N 1
ATOM 3617 C CA . VAL A 1 471 ? 9.719 7.699 -4.886 1.00 89.00 471 VAL A CA 1
ATOM 3618 C C . VAL A 1 471 ? 9.038 7.411 -3.550 1.00 89.00 471 VAL A C 1
ATOM 3620 O O . VAL A 1 471 ? 7.838 7.150 -3.518 1.00 89.00 471 VAL A O 1
ATOM 3623 N N . GLY A 1 472 ? 9.779 7.503 -2.442 1.00 85.00 472 GLY A N 1
ATOM 3624 C CA . GLY A 1 472 ? 9.252 7.297 -1.090 1.00 85.00 472 GLY A CA 1
ATOM 3625 C C . GLY A 1 472 ? 8.055 8.183 -0.758 1.00 85.00 472 GLY A C 1
ATOM 3626 O O . GLY A 1 472 ? 7.136 7.725 -0.088 1.00 85.00 472 GLY A O 1
ATOM 3627 N N . LYS A 1 473 ? 8.026 9.411 -1.289 1.00 83.56 473 LYS A N 1
ATOM 3628 C CA . LYS A 1 473 ? 6.935 10.383 -1.089 1.00 83.56 473 LYS A CA 1
ATOM 3629 C C . LYS A 1 473 ? 5.605 9.967 -1.719 1.00 83.56 473 LYS A C 1
ATOM 3631 O O . LYS A 1 473 ? 4.578 10.528 -1.361 1.00 83.56 473 LYS A O 1
ATOM 3636 N N . ASN A 1 474 ? 5.631 9.026 -2.660 1.00 85.69 474 ASN A N 1
ATOM 3637 C CA . ASN A 1 474 ? 4.445 8.562 -3.370 1.00 85.69 474 ASN A CA 1
ATOM 3638 C C . ASN A 1 474 ? 3.976 7.180 -2.894 1.00 85.69 474 ASN A C 1
ATOM 3640 O O . ASN A 1 474 ? 2.979 6.691 -3.414 1.00 85.69 474 ASN A O 1
ATOM 3644 N N . LEU A 1 475 ? 4.700 6.503 -1.995 1.00 86.69 475 LEU A N 1
ATOM 3645 C CA . LEU A 1 475 ? 4.341 5.143 -1.593 1.00 86.69 475 LEU A CA 1
ATOM 3646 C C . LEU A 1 475 ? 2.990 5.110 -0.883 1.00 86.69 475 LEU A C 1
ATOM 3648 O O . LEU A 1 475 ? 2.685 5.977 -0.071 1.00 86.69 475 LEU A O 1
ATOM 3652 N N . VAL A 1 476 ? 2.218 4.061 -1.159 1.00 82.12 476 VAL A N 1
ATOM 3653 C CA . VAL A 1 476 ? 0.900 3.867 -0.552 1.00 82.12 476 VAL A CA 1
ATOM 3654 C C . VAL A 1 476 ? 0.708 2.432 -0.092 1.00 82.12 476 VAL A C 1
ATOM 3656 O O . VAL A 1 476 ? 1.279 1.491 -0.654 1.00 82.12 476 VAL A O 1
ATOM 3659 N N . MET A 1 477 ? -0.128 2.262 0.925 1.00 84.38 477 MET A N 1
ATOM 3660 C CA . MET A 1 477 ? -0.722 0.976 1.278 1.00 84.38 477 MET A CA 1
ATOM 3661 C C . MET A 1 477 ? -2.004 0.780 0.470 1.00 84.38 477 MET A C 1
ATOM 3663 O O . MET A 1 477 ? -2.827 1.690 0.416 1.00 84.38 477 MET A O 1
ATOM 3667 N N . ALA A 1 478 ? -2.176 -0.398 -0.125 1.00 81.69 478 ALA A N 1
ATOM 3668 C CA . ALA A 1 478 ? -3.328 -0.751 -0.945 1.00 81.69 478 ALA A CA 1
ATOM 3669 C C . ALA A 1 478 ? -3.952 -2.070 -0.478 1.00 81.69 478 ALA A C 1
ATOM 3671 O O . ALA A 1 478 ? -3.235 -3.011 -0.135 1.00 81.69 478 ALA A O 1
ATOM 3672 N N . SER A 1 479 ? -5.284 -2.155 -0.529 1.00 83.88 479 SER A N 1
ATOM 3673 C CA . SER A 1 479 ? -6.011 -3.429 -0.495 1.00 83.88 479 SER A CA 1
ATOM 3674 C C . SER A 1 479 ? -6.695 -3.644 -1.829 1.00 83.88 479 SER A C 1
ATOM 3676 O O . SER A 1 479 ? -7.257 -2.700 -2.370 1.00 83.88 479 SER A O 1
ATOM 3678 N N . ILE A 1 480 ? -6.626 -4.861 -2.361 1.00 83.75 480 ILE A N 1
ATOM 3679 C CA . ILE A 1 480 ? -7.245 -5.230 -3.633 1.00 83.75 480 ILE A CA 1
ATOM 3680 C C . ILE A 1 480 ? -8.133 -6.441 -3.390 1.00 83.75 480 ILE A C 1
ATOM 3682 O O . ILE A 1 480 ? -7.664 -7.481 -2.933 1.00 83.75 480 ILE A O 1
ATOM 3686 N N . ASP A 1 481 ? -9.411 -6.299 -3.716 1.00 81.88 481 ASP A N 1
ATOM 3687 C CA . ASP A 1 481 ? -10.410 -7.350 -3.578 1.00 81.88 481 ASP A CA 1
ATOM 3688 C C . ASP A 1 481 ? -10.922 -7.737 -4.968 1.00 81.88 481 ASP A C 1
ATOM 3690 O O . ASP A 1 481 ? -11.598 -6.953 -5.635 1.00 81.88 481 ASP A O 1
ATOM 3694 N N . LYS A 1 482 ? -10.523 -8.920 -5.443 1.00 80.88 482 LYS A N 1
ATOM 3695 C CA . LYS A 1 482 ? -10.875 -9.435 -6.769 1.00 80.88 482 LYS A CA 1
ATOM 3696 C C . LYS A 1 482 ? -11.722 -10.698 -6.581 1.00 80.88 482 LYS A C 1
ATOM 3698 O O . LYS A 1 482 ? -11.227 -11.658 -5.992 1.00 80.88 482 LYS A O 1
ATOM 3703 N N . PRO A 1 483 ? -12.959 -10.755 -7.114 1.00 77.31 483 PRO A N 1
ATOM 3704 C CA . PRO A 1 483 ? -13.816 -11.927 -6.962 1.00 77.31 483 PRO A CA 1
ATOM 3705 C C . PRO A 1 483 ? -13.126 -13.220 -7.407 1.00 77.31 483 PRO A C 1
ATOM 3707 O O . PRO A 1 483 ? -12.521 -13.272 -8.480 1.00 77.31 483 PRO A O 1
ATOM 3710 N N . GLY A 1 484 ? -13.227 -14.265 -6.585 1.00 83.44 484 GLY A N 1
ATOM 3711 C CA . GLY A 1 484 ? -12.613 -15.570 -6.855 1.00 83.44 484 GLY A CA 1
ATOM 3712 C C . GLY A 1 484 ? -11.091 -15.619 -6.668 1.00 83.44 484 GLY A C 1
ATOM 3713 O O . GLY A 1 484 ? -10.483 -16.646 -6.969 1.00 83.44 484 GLY A O 1
ATOM 3714 N N . LYS A 1 485 ? -10.467 -14.543 -6.179 1.00 91.25 485 LYS A N 1
ATOM 3715 C CA . LYS A 1 485 ? -9.052 -14.491 -5.800 1.00 91.25 485 LYS A CA 1
ATOM 3716 C C . LYS A 1 485 ? -8.913 -14.105 -4.324 1.00 91.25 485 LYS A C 1
ATOM 3718 O O . LYS A 1 485 ? -9.803 -13.451 -3.784 1.00 91.25 485 LYS A O 1
ATOM 3723 N N . PRO A 1 486 ? -7.804 -14.480 -3.665 1.00 94.38 486 PRO A N 1
ATOM 3724 C CA . PRO A 1 486 ? -7.502 -13.967 -2.338 1.00 94.38 486 PRO A CA 1
ATOM 3725 C C . PRO A 1 486 ? -7.438 -12.437 -2.356 1.00 94.38 486 PRO A C 1
ATOM 3727 O O . PRO A 1 486 ? -6.794 -11.848 -3.223 1.00 94.38 486 PRO A O 1
ATOM 3730 N N . LYS A 1 487 ? -8.072 -11.794 -1.374 1.00 92.19 487 LYS A N 1
ATOM 3731 C CA . LYS A 1 487 ? -7.893 -10.364 -1.100 1.00 92.19 487 LYS A CA 1
ATOM 3732 C C . LYS A 1 487 ? -6.434 -10.063 -0.767 1.00 92.19 487 LYS A C 1
ATOM 3734 O O . LYS A 1 487 ? -5.850 -10.797 0.025 1.00 92.19 487 LYS A O 1
ATOM 3739 N N . ILE A 1 488 ? -5.876 -9.007 -1.347 1.00 94.75 488 ILE A N 1
ATOM 3740 C CA . ILE A 1 488 ? -4.464 -8.613 -1.243 1.00 94.75 488 ILE A CA 1
ATOM 3741 C C . ILE A 1 488 ? -4.338 -7.366 -0.364 1.00 94.75 488 ILE A C 1
ATOM 3743 O O . ILE A 1 488 ? -5.188 -6.476 -0.434 1.00 94.75 488 ILE A O 1
ATOM 3747 N N . TRP A 1 489 ? -3.250 -7.280 0.401 1.00 94.69 489 TRP A N 1
ATOM 3748 C CA . TRP A 1 489 ? -2.755 -6.077 1.070 1.00 94.69 489 TRP A CA 1
ATOM 3749 C C . TRP A 1 489 ? -1.275 -5.891 0.752 1.00 94.69 489 TRP A C 1
ATOM 3751 O O . TRP A 1 489 ? -0.473 -6.797 0.967 1.00 94.69 489 TRP A O 1
ATOM 3761 N N . MET A 1 490 ? -0.892 -4.728 0.232 1.00 95.00 490 MET A N 1
ATOM 3762 C CA . MET A 1 490 ? 0.492 -4.472 -0.169 1.00 95.00 490 MET A CA 1
ATOM 3763 C C . MET A 1 490 ? 0.901 -3.019 0.031 1.00 95.00 490 MET A C 1
ATOM 3765 O O . MET A 1 490 ? 0.070 -2.114 -0.008 1.00 95.00 490 MET A O 1
ATOM 3769 N N . VAL A 1 491 ? 2.201 -2.799 0.202 1.00 94.19 491 VAL A N 1
ATOM 3770 C CA . VAL A 1 491 ? 2.826 -1.488 0.018 1.00 94.19 491 VAL A CA 1
ATOM 3771 C C . VAL A 1 491 ? 3.262 -1.410 -1.437 1.00 94.19 491 VAL A C 1
ATOM 3773 O O . VAL A 1 491 ? 3.978 -2.293 -1.910 1.00 94.19 491 VAL A O 1
ATOM 3776 N N . MET A 1 492 ? 2.851 -0.374 -2.160 1.00 91.94 492 MET A N 1
ATOM 3777 C CA . MET A 1 492 ? 3.084 -0.263 -3.599 1.00 91.94 492 MET A CA 1
ATOM 3778 C C . MET A 1 492 ? 3.518 1.138 -4.035 1.00 91.94 492 MET A C 1
ATOM 3780 O O . MET A 1 492 ? 3.283 2.132 -3.352 1.00 91.94 492 MET A O 1
ATOM 3784 N N . GLU A 1 493 ? 4.177 1.202 -5.192 1.00 93.75 493 GLU A N 1
ATOM 3785 C CA . GLU A 1 493 ? 4.357 2.455 -5.927 1.00 93.75 493 GLU A CA 1
ATOM 3786 C C . GLU A 1 493 ? 3.125 2.684 -6.810 1.00 93.75 493 GLU A C 1
ATOM 3788 O O . GLU A 1 493 ? 2.751 1.773 -7.558 1.00 93.75 493 GLU A O 1
ATOM 3793 N N . PRO A 1 494 ? 2.500 3.869 -6.768 1.00 91.19 494 PRO A N 1
ATOM 3794 C CA . PRO A 1 494 ? 1.383 4.201 -7.639 1.00 91.19 494 PRO A CA 1
ATOM 3795 C C . PRO A 1 494 ? 1.703 3.969 -9.117 1.00 91.19 494 PRO A C 1
ATOM 3797 O O . PRO A 1 494 ? 2.740 4.387 -9.631 1.00 91.19 494 PRO A O 1
ATOM 3800 N N . GLY A 1 495 ? 0.796 3.285 -9.804 1.00 94.62 495 GLY A N 1
ATOM 3801 C CA . GLY A 1 495 ? 0.921 2.859 -11.195 1.00 94.62 495 GLY A CA 1
ATOM 3802 C C . GLY A 1 495 ? 1.388 1.411 -11.370 1.00 94.62 495 GLY A C 1
ATOM 3803 O O . GLY A 1 495 ? 1.211 0.860 -12.456 1.00 94.62 495 GLY A O 1
ATOM 3804 N N . ILE A 1 496 ? 1.939 0.768 -10.332 1.00 96.44 496 ILE A N 1
ATOM 3805 C CA . ILE A 1 496 ? 2.413 -0.625 -10.383 1.00 96.44 496 ILE A CA 1
ATOM 3806 C C . ILE A 1 496 ? 1.339 -1.589 -9.853 1.00 96.44 496 ILE A C 1
ATOM 3808 O O . ILE A 1 496 ? 0.767 -1.363 -8.791 1.00 96.44 496 ILE A O 1
ATOM 3812 N N . VAL A 1 497 ? 1.060 -2.681 -10.572 1.00 96.19 497 VAL A N 1
ATOM 3813 C CA . VAL A 1 497 ? -0.039 -3.613 -10.234 1.00 96.19 497 VAL A CA 1
ATOM 3814 C C . VAL A 1 497 ? 0.298 -4.616 -9.128 1.00 96.19 497 VAL A C 1
ATOM 3816 O O . VAL A 1 497 ? -0.612 -5.183 -8.528 1.00 96.19 497 VAL A O 1
ATOM 3819 N N . GLY A 1 498 ? 1.577 -4.871 -8.856 1.00 96.44 498 GLY A N 1
ATOM 3820 C CA . GLY A 1 498 ? 2.023 -5.807 -7.824 1.00 96.44 498 GLY A CA 1
ATOM 3821 C C . GLY A 1 498 ? 3.364 -5.400 -7.238 1.00 96.44 498 GLY A C 1
ATOM 3822 O O . GLY A 1 498 ? 4.270 -5.022 -7.976 1.00 96.44 498 GLY A O 1
ATOM 3823 N N . LYS A 1 499 ? 3.483 -5.465 -5.909 1.00 96.00 499 LYS A N 1
ATOM 3824 C CA . LYS A 1 499 ? 4.732 -5.180 -5.191 1.00 96.00 499 LYS A CA 1
ATOM 3825 C C . LYS A 1 499 ? 4.853 -6.066 -3.940 1.00 96.00 499 LYS A C 1
ATOM 3827 O O . LYS A 1 499 ? 4.726 -7.278 -4.058 1.00 96.00 499 LYS A O 1
ATOM 3832 N N . ILE A 1 500 ? 5.124 -5.488 -2.769 1.00 98.12 500 IL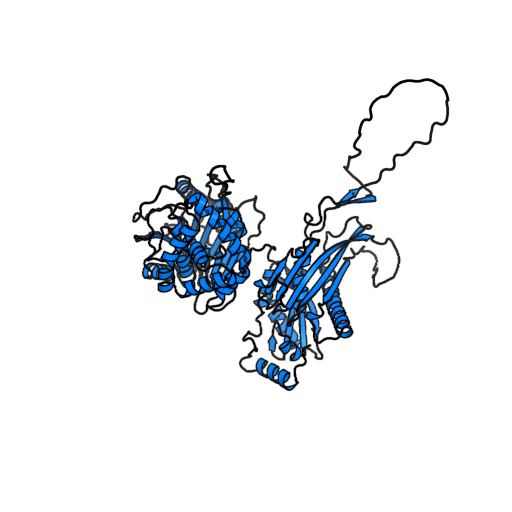E A N 1
ATOM 3833 C CA . ILE A 1 500 ? 5.470 -6.214 -1.539 1.00 98.12 500 ILE A CA 1
ATOM 3834 C C . ILE A 1 500 ? 4.257 -6.232 -0.610 1.00 98.12 500 ILE A C 1
ATOM 3836 O O . ILE A 1 500 ? 3.715 -5.175 -0.280 1.00 98.12 500 ILE A O 1
ATOM 3840 N N . GLY A 1 501 ? 3.836 -7.416 -0.175 1.00 98.12 501 GLY A N 1
ATOM 3841 C CA . GLY A 1 501 ? 2.613 -7.572 0.607 1.00 98.12 501 GLY A CA 1
ATOM 3842 C C . GLY A 1 501 ? 2.213 -9.023 0.820 1.00 98.12 501 GLY A C 1
ATOM 3843 O O . GLY A 1 501 ? 3.014 -9.932 0.612 1.00 98.12 501 GLY A O 1
ATOM 3844 N N . PHE A 1 502 ? 0.961 -9.233 1.209 1.00 98.56 502 PHE A N 1
ATOM 3845 C CA . PHE A 1 502 ? 0.381 -10.547 1.453 1.00 98.56 502 PHE A CA 1
ATOM 3846 C C . PHE A 1 502 ? -1.101 -10.597 1.082 1.00 98.56 502 PHE A C 1
ATOM 3848 O O . PHE A 1 502 ? -1.691 -9.592 0.684 1.00 98.56 502 PHE A O 1
ATOM 3855 N N . ASN A 1 503 ? -1.712 -11.771 1.201 1.00 97.81 503 ASN A N 1
ATOM 3856 C CA . ASN A 1 503 ? -3.123 -11.966 0.901 1.00 97.81 503 ASN A CA 1
ATOM 3857 C C . ASN A 1 503 ? -3.883 -12.722 2.002 1.00 97.81 503 ASN A C 1
ATOM 3859 O O . ASN A 1 503 ? -3.303 -13.229 2.957 1.00 97.81 503 ASN A O 1
ATOM 3863 N N . SER A 1 504 ? -5.203 -12.806 1.846 1.00 95.88 504 SER A N 1
ATOM 3864 C CA . SER A 1 504 ? -6.140 -13.490 2.757 1.00 95.88 504 SER A CA 1
ATOM 3865 C C . SER A 1 504 ? -5.984 -15.012 2.818 1.00 95.88 504 SER A C 1
ATOM 3867 O O . SER A 1 504 ? -6.524 -15.634 3.725 1.00 95.88 504 SER A O 1
ATOM 3869 N N . SER A 1 505 ? -5.225 -15.619 1.902 1.00 96.50 505 SER A N 1
ATOM 3870 C CA . SER A 1 505 ? -4.782 -17.018 2.002 1.00 96.50 505 SER A CA 1
ATOM 3871 C C . SER A 1 505 ? -3.452 -17.157 2.748 1.00 96.50 505 SER A C 1
ATOM 3873 O O . SER A 1 505 ? -2.855 -18.230 2.748 1.00 96.50 505 SER A O 1
ATOM 3875 N N . SER A 1 506 ? -2.985 -16.083 3.389 1.00 97.31 506 SER A N 1
ATOM 3876 C CA . SER A 1 506 ? -1.735 -16.035 4.141 1.00 97.31 506 SER A CA 1
ATOM 3877 C C . SER A 1 506 ? -0.496 -16.312 3.288 1.00 97.31 506 SER A C 1
ATOM 3879 O O . SER A 1 506 ? 0.468 -16.879 3.793 1.00 97.31 506 SER A O 1
ATOM 3881 N N . VAL A 1 507 ? -0.510 -15.908 2.012 1.00 98.25 507 VAL A N 1
ATOM 3882 C CA . VAL A 1 507 ? 0.666 -15.919 1.127 1.00 98.25 507 VAL A CA 1
ATOM 3883 C C . VAL A 1 507 ? 1.265 -14.519 1.086 1.00 98.25 507 VAL A C 1
ATOM 3885 O O . VAL A 1 507 ? 0.578 -13.569 0.711 1.00 98.25 507 VAL A O 1
ATOM 3888 N N . GLY A 1 508 ? 2.535 -14.388 1.462 1.00 98.50 508 GLY A N 1
ATOM 3889 C CA . GLY A 1 508 ? 3.295 -13.139 1.424 1.00 98.50 508 GLY A CA 1
ATOM 3890 C C . GLY A 1 508 ? 4.439 -13.175 0.419 1.00 98.50 508 GLY A C 1
ATOM 3891 O O . GLY A 1 508 ? 5.056 -14.222 0.229 1.00 98.50 508 GLY A O 1
ATOM 3892 N N . VAL A 1 509 ? 4.756 -12.025 -0.179 1.00 98.38 509 VAL A N 1
ATOM 3893 C CA . VAL A 1 509 ? 5.882 -11.847 -1.108 1.00 98.38 509 VAL A CA 1
ATOM 3894 C C . VAL A 1 509 ? 6.719 -10.618 -0.757 1.00 98.38 509 VAL A C 1
ATOM 3896 O O . VAL A 1 509 ? 6.197 -9.539 -0.466 1.00 98.38 509 VAL A O 1
ATOM 3899 N N . CYS A 1 510 ? 8.032 -10.776 -0.864 1.00 98.44 510 CYS A N 1
ATOM 3900 C CA . CYS A 1 510 ? 9.032 -9.715 -0.871 1.00 98.44 510 CYS A CA 1
ATOM 3901 C C . CYS A 1 510 ? 9.856 -9.808 -2.164 1.00 98.44 510 CYS A C 1
ATOM 3903 O O . CYS A 1 510 ? 9.973 -10.885 -2.752 1.00 98.44 510 CYS A O 1
ATOM 3905 N N . LEU A 1 511 ? 10.462 -8.698 -2.588 1.00 96.88 511 LEU A N 1
ATOM 3906 C CA . LEU A 1 511 ? 11.270 -8.642 -3.810 1.00 96.88 511 LEU A CA 1
ATOM 3907 C C . LEU A 1 511 ? 12.645 -8.054 -3.516 1.00 96.88 511 LEU A C 1
ATOM 3909 O O . LEU A 1 511 ? 12.729 -6.986 -2.919 1.00 96.88 511 LEU A O 1
ATOM 3913 N N . ASN A 1 512 ? 13.708 -8.695 -3.987 1.00 94.44 512 ASN A N 1
ATOM 3914 C CA . ASN A 1 512 ? 15.039 -8.109 -4.001 1.00 94.44 512 ASN A CA 1
ATOM 3915 C C . ASN A 1 512 ? 15.560 -8.018 -5.438 1.00 94.44 512 ASN A C 1
ATOM 3917 O O . ASN A 1 512 ? 15.528 -9.002 -6.182 1.00 94.44 512 ASN A O 1
ATOM 3921 N N . ALA A 1 513 ? 16.085 -6.850 -5.806 1.00 90.31 513 ALA A N 1
ATOM 3922 C CA . ALA A 1 513 ? 16.684 -6.648 -7.118 1.00 90.31 513 ALA A CA 1
ATOM 3923 C C . ALA A 1 513 ? 18.027 -7.367 -7.251 1.00 90.31 513 ALA A C 1
ATOM 3925 O O . ALA A 1 513 ? 18.864 -7.270 -6.355 1.00 90.31 513 ALA A O 1
ATOM 3926 N N . ILE A 1 514 ? 18.246 -8.032 -8.388 1.00 88.69 514 ILE A N 1
ATOM 3927 C CA . ILE A 1 514 ? 19.528 -8.646 -8.753 1.00 88.69 514 ILE A CA 1
ATOM 3928 C C . ILE A 1 514 ? 20.023 -8.024 -10.058 1.00 88.69 514 ILE A C 1
ATOM 3930 O O . ILE A 1 514 ? 19.263 -7.831 -11.009 1.00 88.69 514 ILE A O 1
ATOM 3934 N N . ARG A 1 515 ? 21.316 -7.699 -10.109 1.00 84.81 515 ARG A N 1
ATOM 3935 C CA . ARG A 1 515 ? 21.948 -7.115 -11.295 1.00 84.81 515 ARG A CA 1
ATOM 3936 C C . ARG A 1 515 ? 22.536 -8.223 -12.158 1.00 84.81 515 ARG A C 1
ATOM 3938 O O . ARG A 1 515 ? 23.649 -8.666 -11.923 1.00 84.81 515 ARG A O 1
ATOM 3945 N N . ALA A 1 516 ? 21.818 -8.655 -13.188 1.00 83.62 516 ALA A N 1
ATOM 3946 C CA . ALA A 1 516 ? 22.327 -9.668 -14.110 1.00 83.62 516 ALA A CA 1
ATOM 3947 C C . ALA A 1 516 ? 22.027 -9.335 -15.571 1.00 83.62 516 ALA A C 1
ATOM 3949 O O . ALA A 1 516 ? 21.016 -8.709 -15.899 1.00 83.62 516 ALA A O 1
ATOM 3950 N N . ARG A 1 517 ? 22.919 -9.780 -16.461 1.00 74.81 517 ARG A N 1
ATOM 3951 C CA . ARG A 1 517 ? 22.790 -9.587 -17.909 1.00 74.81 517 ARG A CA 1
ATOM 3952 C C . ARG A 1 517 ? 21.915 -10.683 -18.489 1.00 74.81 517 ARG A C 1
ATOM 3954 O O . ARG A 1 517 ? 22.420 -11.745 -18.831 1.00 74.81 517 ARG A O 1
ATOM 3961 N N . SER A 1 518 ? 20.612 -10.439 -18.591 1.00 80.94 518 SER A N 1
ATOM 3962 C CA . SER A 1 518 ? 19.673 -11.179 -19.451 1.00 80.94 518 SER A CA 1
ATOM 3963 C C . SER A 1 518 ? 18.278 -10.583 -19.322 1.00 80.94 518 SER A C 1
ATOM 3965 O O . SER A 1 518 ? 17.832 -10.282 -18.217 1.00 80.94 518 SER A O 1
ATOM 3967 N N . MET A 1 519 ? 17.577 -10.436 -20.445 1.00 88.88 519 MET A N 1
ATOM 3968 C CA . MET A 1 519 ? 16.183 -10.003 -20.458 1.00 88.88 519 MET A CA 1
ATOM 3969 C C . MET A 1 519 ? 15.442 -10.606 -21.648 1.00 88.88 519 MET A C 1
ATOM 3971 O O . MET A 1 519 ? 16.005 -10.722 -22.737 1.00 88.88 519 MET A O 1
ATOM 3975 N N . SER A 1 520 ? 14.185 -10.993 -21.432 1.00 93.50 520 SER A N 1
ATOM 3976 C CA . SER A 1 520 ? 13.313 -11.549 -22.467 1.00 93.50 520 SER A CA 1
ATOM 3977 C C . SER A 1 520 ? 11.977 -10.819 -22.502 1.00 93.50 520 SER A C 1
ATOM 3979 O O . SER A 1 520 ? 11.170 -10.932 -21.583 1.00 93.50 520 SER A O 1
ATOM 3981 N N . THR A 1 521 ? 11.691 -10.138 -23.613 1.00 94.44 521 THR A N 1
ATOM 3982 C CA . THR A 1 521 ? 10.389 -9.486 -23.843 1.00 94.44 521 THR A CA 1
ATOM 3983 C C . THR A 1 521 ? 9.259 -10.478 -24.127 1.00 94.44 521 THR A C 1
ATOM 3985 O O . THR A 1 521 ? 8.097 -10.087 -24.214 1.00 94.44 521 THR A O 1
ATOM 3988 N N . SER A 1 522 ? 9.581 -11.768 -24.280 1.00 95.75 522 SER A N 1
ATOM 3989 C CA . SER A 1 522 ? 8.602 -12.849 -24.467 1.00 95.75 522 SER A CA 1
ATOM 3990 C C . SER A 1 522 ? 8.064 -13.417 -23.146 1.00 95.75 522 SER A C 1
ATOM 3992 O O . SER A 1 522 ? 7.133 -14.226 -23.178 1.00 95.75 522 SER A O 1
ATOM 3994 N N . LEU A 1 523 ? 8.627 -12.985 -22.011 1.00 97.00 523 LEU A N 1
ATOM 3995 C CA . LEU A 1 523 ? 8.230 -13.346 -20.648 1.00 97.00 523 LEU A CA 1
ATOM 3996 C C . LEU A 1 523 ? 7.621 -12.138 -19.913 1.00 97.00 523 LEU A C 1
ATOM 3998 O O . LEU A 1 523 ? 7.688 -11.003 -20.392 1.00 97.00 523 LEU A O 1
ATOM 4002 N N . LEU A 1 524 ? 6.992 -12.377 -18.760 1.00 97.81 524 LEU A N 1
ATOM 4003 C CA . LEU A 1 524 ? 6.321 -11.323 -17.992 1.00 97.81 524 LEU A CA 1
ATOM 4004 C C . LEU A 1 524 ? 7.304 -10.502 -17.141 1.00 97.81 524 LEU A C 1
ATOM 4006 O O . LEU A 1 524 ? 8.194 -11.085 -16.517 1.00 97.81 524 LEU A O 1
ATOM 4010 N N . PRO A 1 525 ? 7.112 -9.171 -17.039 1.00 97.38 525 PRO A N 1
ATOM 4011 C CA . PRO A 1 525 ? 7.831 -8.349 -16.069 1.00 97.38 525 PRO A CA 1
ATOM 4012 C C . PRO A 1 525 ? 7.618 -8.807 -14.624 1.00 97.38 525 PRO A C 1
ATOM 4014 O O . PRO A 1 525 ? 6.535 -9.288 -14.267 1.00 97.38 525 PRO A O 1
ATOM 4017 N N . ILE A 1 526 ? 8.626 -8.607 -13.772 1.00 96.50 526 ILE A N 1
ATOM 4018 C CA . ILE A 1 526 ? 8.627 -9.140 -12.404 1.00 96.50 526 ILE A CA 1
ATOM 4019 C C . ILE A 1 526 ? 7.439 -8.662 -11.560 1.00 96.50 526 ILE A C 1
ATOM 4021 O O . ILE A 1 526 ? 6.854 -9.458 -10.830 1.00 96.50 526 ILE A O 1
ATOM 4025 N N . HIS A 1 527 ? 7.018 -7.400 -11.692 1.00 97.56 527 HIS A N 1
ATOM 4026 C CA . HIS A 1 527 ? 5.907 -6.852 -10.899 1.00 97.56 527 HIS A CA 1
ATOM 4027 C C . HIS A 1 527 ? 4.562 -7.517 -11.225 1.00 97.56 527 HIS A C 1
ATOM 4029 O O . HIS A 1 527 ? 3.701 -7.636 -10.353 1.00 97.56 527 HIS A O 1
ATOM 4035 N N . LEU A 1 528 ? 4.391 -8.030 -12.450 1.00 98.38 528 LEU A N 1
ATOM 4036 C CA . LEU A 1 528 ? 3.217 -8.831 -12.805 1.00 98.38 528 LEU A CA 1
ATOM 4037 C C . LEU A 1 528 ? 3.293 -10.228 -12.180 1.00 98.38 528 LEU A C 1
ATOM 4039 O O . LEU A 1 528 ? 2.275 -10.737 -11.716 1.00 98.38 528 LEU A O 1
ATOM 4043 N N . LEU A 1 529 ? 4.484 -10.831 -12.109 1.00 98.25 529 LEU A N 1
ATOM 4044 C CA . LEU A 1 529 ? 4.672 -12.109 -11.417 1.00 98.25 529 LEU A CA 1
ATOM 4045 C C . LEU A 1 529 ? 4.466 -11.983 -9.903 1.00 98.25 529 LEU A C 1
ATOM 4047 O O . LEU A 1 529 ? 3.852 -12.867 -9.310 1.00 98.25 529 LEU A O 1
ATOM 4051 N N . LEU A 1 530 ? 4.878 -10.870 -9.284 1.00 98.31 530 LEU A N 1
ATOM 4052 C CA . LEU A 1 530 ? 4.548 -10.577 -7.884 1.00 98.31 530 LEU A CA 1
ATOM 4053 C C . LEU A 1 530 ? 3.038 -10.492 -7.671 1.00 98.31 530 LEU A C 1
ATOM 4055 O O . LEU A 1 530 ? 2.520 -11.065 -6.716 1.00 98.31 530 LEU A O 1
ATOM 4059 N N . ARG A 1 531 ? 2.316 -9.823 -8.579 1.00 97.94 531 ARG A N 1
ATOM 4060 C CA . ARG A 1 531 ? 0.851 -9.775 -8.522 1.00 97.94 531 ARG A CA 1
ATOM 4061 C C . ARG A 1 531 ? 0.231 -11.169 -8.646 1.00 97.94 531 ARG A C 1
ATOM 4063 O O . ARG A 1 531 ? -0.695 -11.479 -7.909 1.00 97.94 531 ARG A O 1
ATOM 4070 N N . ILE A 1 532 ? 0.749 -12.021 -9.526 1.00 97.94 532 ILE A N 1
ATOM 4071 C CA . ILE A 1 532 ? 0.273 -13.405 -9.695 1.00 97.94 532 ILE A CA 1
ATOM 4072 C C . ILE A 1 532 ? 0.549 -14.252 -8.443 1.00 97.94 532 ILE A C 1
ATOM 4074 O O . ILE A 1 532 ? -0.317 -15.017 -8.010 1.00 97.94 532 ILE A O 1
ATOM 4078 N N . ALA A 1 533 ? 1.711 -14.076 -7.813 1.00 98.25 533 ALA A N 1
ATOM 4079 C CA . ALA A 1 533 ? 2.023 -14.711 -6.536 1.00 98.25 533 ALA A CA 1
ATOM 4080 C C . ALA A 1 533 ? 1.094 -14.212 -5.410 1.00 98.25 533 ALA A C 1
ATOM 4082 O O . ALA A 1 533 ? 0.569 -15.019 -4.648 1.00 98.25 533 ALA A O 1
ATOM 4083 N N . LEU A 1 534 ? 0.793 -12.911 -5.360 1.00 98.38 534 LEU A N 1
ATOM 4084 C CA . LEU A 1 534 ? -0.198 -12.336 -4.439 1.00 98.38 534 LEU A CA 1
ATOM 4085 C C . LEU A 1 534 ? -1.638 -12.795 -4.727 1.00 98.38 534 LEU A C 1
ATOM 4087 O O . LEU A 1 534 ? -2.465 -12.792 -3.823 1.00 98.38 534 LEU A O 1
ATOM 4091 N N . GLU A 1 535 ? -1.959 -13.219 -5.949 1.00 97.44 535 GLU A N 1
ATOM 4092 C CA . GLU A 1 535 ? -3.258 -13.813 -6.310 1.00 97.44 535 GLU A CA 1
ATOM 4093 C C . GLU A 1 535 ? -3.313 -15.343 -6.083 1.00 97.44 535 GLU A C 1
ATOM 4095 O O . GLU A 1 535 ? -4.306 -15.982 -6.449 1.00 97.44 535 GLU A O 1
ATOM 4100 N N . SER A 1 536 ? -2.263 -15.946 -5.508 1.00 97.88 536 SER A N 1
ATOM 4101 C CA . SER A 1 536 ? -2.149 -17.393 -5.273 1.00 97.88 536 SER A CA 1
ATOM 4102 C C . SER A 1 536 ? -2.562 -17.812 -3.862 1.00 97.88 536 SER A C 1
ATOM 4104 O O . SER A 1 536 ? -2.467 -17.040 -2.916 1.00 97.88 536 SER A O 1
ATOM 4106 N N . THR A 1 537 ? -3.005 -19.060 -3.705 1.00 96.62 537 THR A N 1
ATOM 4107 C CA . THR A 1 537 ? -3.518 -19.587 -2.426 1.00 96.62 537 THR A CA 1
ATOM 4108 C C . THR A 1 537 ? -2.468 -20.299 -1.570 1.00 96.62 537 THR A C 1
ATOM 4110 O O . THR A 1 537 ? -2.738 -20.598 -0.414 1.00 96.62 537 THR A O 1
ATOM 4113 N N . SER A 1 538 ? -1.293 -20.596 -2.129 1.00 97.44 538 SER A N 1
ATOM 4114 C CA . SER A 1 538 ? -0.130 -21.137 -1.414 1.00 97.44 538 SER A CA 1
ATOM 4115 C C . SER A 1 538 ? 1.170 -20.786 -2.146 1.00 97.44 538 SER A C 1
ATOM 4117 O O . SER A 1 538 ? 1.140 -20.370 -3.312 1.00 97.44 538 SER A O 1
ATOM 4119 N N . VAL A 1 539 ? 2.310 -20.990 -1.485 1.00 97.31 539 VAL A N 1
ATOM 4120 C CA . VAL A 1 539 ? 3.651 -20.878 -2.079 1.00 97.31 539 VAL A CA 1
ATOM 4121 C C . VAL A 1 539 ? 3.796 -21.825 -3.269 1.00 97.31 539 VAL A C 1
ATOM 4123 O O . VAL A 1 539 ? 4.255 -21.405 -4.329 1.00 97.31 539 VAL A O 1
ATOM 4126 N N . GLU A 1 540 ? 3.368 -23.081 -3.137 1.00 97.25 540 GLU A N 1
ATOM 4127 C CA . GLU A 1 540 ? 3.445 -24.068 -4.220 1.00 97.25 540 GLU A CA 1
ATOM 4128 C C . GLU A 1 540 ? 2.600 -23.655 -5.429 1.00 97.25 540 GLU A C 1
ATOM 4130 O O . GLU A 1 540 ? 3.055 -23.783 -6.565 1.00 97.25 540 GLU A O 1
ATOM 4135 N N . HIS A 1 541 ? 1.396 -23.118 -5.198 1.00 97.38 541 HIS A N 1
ATOM 4136 C CA . HIS A 1 541 ? 0.550 -22.608 -6.275 1.00 97.38 541 HIS A CA 1
ATOM 4137 C C . HIS A 1 541 ? 1.213 -21.423 -6.990 1.00 97.38 541 HIS A C 1
ATOM 4139 O O . HIS A 1 541 ? 1.221 -21.373 -8.219 1.00 97.38 541 HIS A O 1
ATOM 4145 N N . ALA A 1 542 ? 1.817 -20.496 -6.240 1.00 97.88 542 ALA A N 1
ATOM 4146 C CA . ALA A 1 542 ? 2.531 -19.357 -6.813 1.00 97.88 542 ALA A CA 1
ATOM 4147 C C . ALA A 1 542 ? 3.737 -19.792 -7.662 1.00 97.88 542 ALA A C 1
ATOM 4149 O O . ALA A 1 542 ? 3.901 -19.306 -8.781 1.00 97.88 542 ALA A O 1
ATOM 4150 N N . ILE A 1 543 ? 4.556 -20.724 -7.159 1.00 97.38 543 ILE A N 1
ATOM 4151 C CA . ILE A 1 543 ? 5.702 -21.279 -7.896 1.00 97.38 543 ILE A CA 1
ATOM 4152 C C . ILE A 1 543 ? 5.223 -21.956 -9.181 1.00 97.38 543 ILE A C 1
ATOM 4154 O O . ILE A 1 543 ? 5.732 -21.645 -10.257 1.00 97.38 543 ILE A O 1
ATOM 4158 N N . SER A 1 544 ? 4.201 -22.811 -9.084 1.00 97.62 544 SER A N 1
ATOM 4159 C CA . SER A 1 544 ? 3.651 -23.522 -10.240 1.00 97.62 544 SER A CA 1
ATOM 4160 C C . SER A 1 544 ? 3.137 -22.562 -11.316 1.00 97.62 544 SER A C 1
ATOM 4162 O O . SER A 1 544 ? 3.413 -22.770 -12.496 1.00 97.62 544 SER A O 1
ATOM 4164 N N . GLU A 1 545 ? 2.457 -21.475 -10.936 1.00 97.50 545 GLU A N 1
ATOM 4165 C CA . GLU A 1 545 ? 2.001 -20.466 -11.896 1.00 97.50 545 GLU A CA 1
ATOM 4166 C C . GLU A 1 545 ? 3.161 -19.690 -12.536 1.00 97.50 545 GLU A C 1
ATOM 4168 O O . GLU A 1 545 ? 3.142 -19.459 -13.747 1.00 97.50 545 GLU A O 1
ATOM 4173 N N . ILE A 1 546 ? 4.195 -19.327 -11.769 1.00 96.75 546 ILE A N 1
ATOM 4174 C CA . ILE A 1 546 ? 5.398 -18.666 -12.305 1.00 96.75 546 ILE A CA 1
ATOM 4175 C C . ILE A 1 546 ? 6.106 -19.573 -13.325 1.00 96.75 546 ILE A C 1
ATOM 4177 O O . ILE A 1 546 ? 6.479 -19.112 -14.407 1.00 96.75 546 ILE A O 1
ATOM 4181 N N . GLU A 1 547 ? 6.260 -20.861 -13.015 1.00 96.12 547 GLU A N 1
ATOM 4182 C CA . GLU A 1 547 ? 6.855 -21.852 -13.920 1.00 96.12 547 GLU A CA 1
ATOM 4183 C C . GLU A 1 547 ? 5.996 -22.072 -15.169 1.00 96.12 547 GLU A C 1
ATOM 4185 O O . GLU A 1 547 ? 6.518 -22.066 -16.287 1.00 96.12 547 GLU A O 1
ATOM 4190 N N . ARG A 1 548 ? 4.671 -22.185 -15.009 1.00 97.31 548 ARG A N 1
ATOM 4191 C CA . ARG A 1 548 ? 3.715 -22.334 -16.119 1.00 97.31 548 ARG A CA 1
ATOM 4192 C C . ARG A 1 548 ? 3.785 -21.162 -17.101 1.00 97.31 548 ARG A C 1
ATOM 4194 O O . ARG A 1 548 ? 3.552 -21.342 -18.297 1.00 97.31 548 ARG A O 1
ATOM 4201 N N . LEU A 1 549 ? 4.098 -19.965 -16.608 1.00 96.50 549 LEU A N 1
ATOM 4202 C CA . LEU A 1 549 ? 4.264 -18.749 -17.410 1.00 96.50 549 LEU A CA 1
ATOM 4203 C C . LEU A 1 549 ? 5.661 -18.615 -18.042 1.00 96.50 549 LEU A C 1
ATOM 4205 O O . LEU A 1 549 ? 5.873 -17.700 -18.839 1.00 96.50 549 LEU A O 1
ATOM 4209 N N . GLY A 1 550 ? 6.583 -19.533 -17.738 1.00 94.38 550 GLY A N 1
ATOM 4210 C CA . GLY A 1 550 ? 7.937 -19.574 -18.293 1.00 94.38 550 GLY A CA 1
ATOM 4211 C C . GLY A 1 550 ? 8.979 -18.770 -17.510 1.00 94.38 550 GLY A C 1
ATOM 4212 O O . GLY A 1 550 ? 10.093 -18.608 -18.001 1.00 94.38 550 GLY A O 1
ATOM 4213 N N . GLY A 1 551 ? 8.650 -18.277 -16.312 1.00 94.31 551 GLY A N 1
ATOM 4214 C CA . GLY A 1 551 ? 9.551 -17.465 -15.489 1.00 94.31 551 GLY A CA 1
ATOM 4215 C C . GLY A 1 551 ? 9.550 -15.963 -15.826 1.00 94.31 551 GLY A C 1
ATOM 4216 O O . GLY A 1 551 ? 8.688 -15.480 -16.568 1.00 94.31 551 GLY A O 1
ATOM 4217 N N . PRO A 1 552 ? 10.478 -15.188 -15.231 1.00 95.75 552 PRO A N 1
ATOM 4218 C CA . PRO A 1 552 ? 10.495 -13.733 -15.341 1.00 95.75 552 PRO A CA 1
ATOM 4219 C C . PRO A 1 552 ? 11.211 -13.227 -16.594 1.00 95.75 552 PRO A C 1
ATOM 4221 O O . PRO A 1 552 ? 12.149 -13.832 -17.112 1.00 95.75 552 PRO A O 1
ATOM 4224 N N . ALA A 1 553 ? 10.826 -12.030 -17.024 1.00 95.50 553 ALA A N 1
ATOM 4225 C CA . ALA A 1 553 ? 11.510 -11.287 -18.073 1.00 95.50 553 ALA A CA 1
ATOM 4226 C C . ALA A 1 553 ? 12.894 -10.768 -17.674 1.00 95.50 553 ALA A C 1
ATOM 4228 O O . ALA A 1 553 ? 13.688 -10.486 -18.567 1.00 95.50 553 ALA A O 1
ATOM 4229 N N . SER A 1 554 ? 13.199 -10.642 -16.380 1.00 92.62 554 SER A N 1
ATOM 4230 C CA . SER A 1 554 ? 14.503 -10.216 -15.864 1.00 92.62 554 SER A CA 1
ATOM 4231 C C . SER A 1 554 ? 14.902 -10.996 -14.610 1.00 92.62 554 SER A C 1
ATOM 4233 O O . SER A 1 554 ? 14.074 -11.653 -13.980 1.00 92.62 554 SER A O 1
ATOM 4235 N N . SER A 1 555 ? 16.186 -10.947 -14.261 1.00 93.00 555 SER A N 1
ATOM 4236 C CA . SER A 1 555 ? 16.733 -11.623 -13.081 1.00 93.00 555 SER A CA 1
ATOM 4237 C C . SER A 1 555 ? 16.396 -10.902 -11.783 1.00 93.00 555 SER A C 1
ATOM 4239 O O . SER A 1 555 ? 16.656 -9.706 -11.663 1.00 93.00 555 SER A O 1
ATOM 4241 N N . GLN A 1 556 ? 15.828 -11.618 -10.816 1.00 93.62 556 GLN A N 1
ATOM 4242 C CA . GLN A 1 556 ? 15.330 -11.068 -9.552 1.00 93.62 556 GLN A CA 1
ATOM 4243 C C . GLN A 1 556 ? 15.336 -12.151 -8.466 1.00 93.62 556 GLN A C 1
ATOM 4245 O O . GLN A 1 556 ? 15.460 -13.341 -8.761 1.00 93.62 556 GLN A O 1
ATOM 4250 N N . HIS A 1 557 ? 15.138 -11.750 -7.214 1.00 95.81 557 HIS A N 1
ATOM 4251 C CA . HIS A 1 557 ? 14.842 -12.678 -6.129 1.00 95.81 557 HIS A CA 1
ATOM 4252 C C . HIS A 1 557 ? 13.471 -12.386 -5.516 1.00 95.81 557 HIS A C 1
ATOM 4254 O O . HIS A 1 557 ? 13.209 -11.265 -5.076 1.00 95.81 557 HIS A O 1
ATOM 4260 N N . ILE A 1 558 ? 12.611 -13.403 -5.459 1.00 98.25 558 ILE A N 1
ATOM 4261 C CA . ILE A 1 558 ? 11.318 -13.347 -4.770 1.00 98.25 558 ILE A CA 1
ATOM 4262 C C . ILE A 1 558 ? 11.435 -14.171 -3.489 1.00 98.25 558 ILE A C 1
ATOM 4264 O O . ILE A 1 558 ? 11.610 -15.387 -3.556 1.00 98.25 558 ILE A O 1
ATOM 4268 N N . LEU A 1 559 ? 11.289 -13.535 -2.327 1.00 98.56 559 LEU A N 1
ATOM 4269 C CA . LEU A 1 559 ? 11.102 -14.269 -1.076 1.00 98.56 559 LEU A CA 1
ATOM 4270 C C . LEU A 1 559 ? 9.608 -14.442 -0.847 1.00 98.56 559 LEU A C 1
ATOM 4272 O O . LEU A 1 559 ? 8.898 -13.453 -0.666 1.00 98.56 559 LEU A O 1
ATOM 4276 N N . ILE A 1 560 ? 9.137 -15.681 -0.862 1.00 98.50 560 ILE A N 1
ATOM 4277 C CA . ILE A 1 560 ? 7.725 -16.011 -0.688 1.00 98.50 560 ILE A CA 1
ATOM 4278 C C . ILE A 1 560 ? 7.556 -16.899 0.538 1.00 98.50 560 ILE A C 1
ATOM 4280 O O . ILE A 1 560 ? 8.418 -17.725 0.845 1.00 98.50 560 ILE A O 1
ATOM 4284 N N . ALA A 1 561 ? 6.461 -16.724 1.266 1.00 98.00 561 ALA A N 1
ATOM 4285 C CA . ALA A 1 561 ? 6.131 -17.596 2.380 1.00 98.00 561 ALA A CA 1
ATOM 4286 C C . ALA A 1 561 ? 4.621 -17.731 2.550 1.00 98.00 561 ALA A C 1
ATOM 4288 O O . ALA A 1 561 ? 3.880 -16.795 2.249 1.00 98.00 561 ALA A O 1
ATOM 4289 N N . ASP A 1 562 ? 4.184 -18.866 3.089 1.00 96.12 562 ASP A N 1
ATOM 4290 C CA . ASP A 1 562 ? 2.818 -19.030 3.580 1.00 96.12 562 ASP A CA 1
ATOM 4291 C C . ASP A 1 562 ? 2.770 -19.686 4.966 1.00 96.12 562 ASP A C 1
ATOM 4293 O O . ASP A 1 562 ? 3.782 -20.161 5.491 1.00 96.12 562 ASP A O 1
ATOM 4297 N N . ALA A 1 563 ? 1.583 -19.688 5.577 1.00 91.69 563 ALA A N 1
ATOM 4298 C CA . ALA A 1 563 ? 1.368 -20.223 6.922 1.00 91.69 563 ALA A CA 1
ATOM 4299 C C . ALA A 1 563 ? 1.728 -21.719 7.072 1.00 91.69 563 ALA A C 1
ATOM 4301 O O . ALA A 1 563 ? 2.052 -22.163 8.174 1.00 91.69 563 ALA A O 1
ATOM 4302 N N . THR A 1 564 ? 1.655 -22.502 5.993 1.00 88.56 564 THR A N 1
ATOM 4303 C CA . THR A 1 564 ? 1.656 -23.977 5.992 1.00 88.56 564 THR A CA 1
ATOM 4304 C C . THR A 1 564 ? 2.896 -24.629 5.379 1.00 88.56 564 THR A C 1
ATOM 4306 O O . THR A 1 564 ? 3.301 -25.700 5.826 1.00 88.56 564 THR A O 1
ATOM 4309 N N . SER A 1 565 ? 3.532 -24.022 4.382 1.00 88.81 565 SER A N 1
ATOM 4310 C CA . SER A 1 565 ? 4.704 -24.557 3.673 1.00 88.81 565 SER A CA 1
ATOM 4311 C C . SER A 1 565 ? 6.012 -23.884 4.110 1.00 88.81 565 SER A C 1
ATOM 4313 O O . SER A 1 565 ? 7.103 -24.449 3.943 1.00 88.81 565 SER A O 1
ATOM 4315 N N . GLY A 1 566 ? 5.901 -22.721 4.760 1.00 89.31 566 GLY A N 1
ATOM 4316 C CA . GLY A 1 566 ? 7.009 -21.917 5.259 1.00 89.31 566 GLY A CA 1
ATOM 4317 C C . GLY A 1 566 ? 7.598 -21.011 4.183 1.00 89.31 566 GLY A C 1
ATOM 4318 O O . GLY A 1 566 ? 6.941 -20.693 3.197 1.00 89.31 566 GLY A O 1
ATOM 4319 N N . GLY A 1 567 ? 8.843 -20.574 4.376 1.00 94.31 567 GLY A N 1
ATOM 4320 C CA . GLY A 1 567 ? 9.551 -19.739 3.401 1.00 94.31 567 GLY A CA 1
ATOM 4321 C C . GLY A 1 567 ? 10.146 -20.520 2.221 1.00 94.31 567 GLY A C 1
ATOM 4322 O O . GLY A 1 567 ? 10.588 -21.667 2.367 1.00 94.31 567 GLY A O 1
ATOM 4323 N N . ARG A 1 568 ? 10.219 -19.868 1.057 1.00 97.56 568 ARG A N 1
ATOM 4324 C CA . ARG A 1 568 ? 11.028 -20.244 -0.114 1.00 97.56 568 ARG A CA 1
ATOM 4325 C C . ARG A 1 568 ? 11.666 -18.993 -0.713 1.00 97.56 568 ARG A C 1
ATOM 4327 O O . ARG A 1 568 ? 10.991 -17.981 -0.894 1.00 97.56 568 ARG A O 1
ATOM 4334 N N . ALA A 1 569 ? 12.951 -19.071 -1.040 1.00 97.81 569 ALA A N 1
ATOM 4335 C CA . ALA A 1 569 ? 13.649 -18.024 -1.782 1.00 97.81 569 ALA A CA 1
ATOM 4336 C C . ALA A 1 569 ? 13.748 -18.438 -3.247 1.00 97.81 569 ALA A C 1
ATOM 4338 O O . ALA A 1 569 ? 14.307 -19.489 -3.557 1.00 97.81 569 ALA A O 1
ATOM 4339 N N . LEU A 1 570 ? 13.172 -17.639 -4.140 1.00 98.06 570 LEU A N 1
ATOM 4340 C CA . LEU A 1 570 ? 13.146 -17.912 -5.569 1.00 98.06 570 LEU A CA 1
ATOM 4341 C C . LEU A 1 570 ? 14.145 -16.997 -6.272 1.00 98.06 570 LEU A C 1
ATOM 4343 O O . LEU A 1 570 ? 13.850 -15.829 -6.526 1.00 98.06 570 LEU A O 1
ATOM 4347 N N . GLU A 1 571 ? 15.314 -17.529 -6.608 1.00 97.38 571 GLU A N 1
ATOM 4348 C CA . GLU A 1 571 ? 16.271 -16.860 -7.482 1.00 97.38 571 GLU A CA 1
ATOM 4349 C C . GLU A 1 571 ? 15.876 -17.118 -8.932 1.00 97.38 571 GLU A C 1
ATOM 4351 O O . GLU A 1 571 ? 16.143 -18.183 -9.496 1.00 97.38 571 GLU A O 1
ATOM 4356 N N . VAL A 1 572 ? 15.198 -16.147 -9.533 1.00 96.06 572 VAL A N 1
ATOM 4357 C CA . VAL A 1 572 ? 14.539 -16.305 -10.828 1.00 96.06 572 VAL A CA 1
ATOM 4358 C C . VAL A 1 572 ? 15.290 -15.560 -11.927 1.00 96.06 572 VAL A C 1
ATOM 4360 O O . VAL A 1 572 ? 15.848 -14.486 -11.696 1.00 96.06 572 VAL A O 1
ATOM 4363 N N . SER A 1 573 ? 15.312 -16.121 -13.137 1.00 95.00 573 SER A N 1
ATOM 4364 C CA . SER A 1 573 ? 15.934 -15.483 -14.302 1.00 95.00 573 SER A CA 1
ATOM 4365 C C . SER A 1 573 ? 15.282 -15.922 -15.616 1.00 95.00 573 SER A C 1
ATOM 4367 O O . SER A 1 573 ? 14.663 -16.988 -15.661 1.00 95.00 573 SER A O 1
ATOM 4369 N N . PRO A 1 574 ? 15.486 -15.177 -16.719 1.00 94.06 574 PRO A N 1
ATOM 4370 C CA . PRO A 1 574 ? 14.982 -15.576 -18.034 1.00 94.06 574 PRO A CA 1
ATOM 4371 C C . PRO A 1 574 ? 15.552 -16.902 -18.560 1.00 94.06 574 PRO A C 1
ATOM 4373 O O . PRO A 1 574 ? 15.005 -17.453 -19.512 1.00 94.06 574 PRO A O 1
ATOM 4376 N N . LEU A 1 575 ? 16.668 -17.386 -17.996 1.00 94.06 575 LEU A N 1
ATOM 4377 C CA . LEU A 1 575 ? 17.364 -18.601 -18.440 1.00 94.06 575 LEU A CA 1
ATOM 4378 C C . LEU A 1 575 ? 17.215 -19.781 -17.467 1.00 94.06 575 LEU A C 1
ATOM 4380 O O . LEU A 1 575 ? 17.735 -20.860 -17.742 1.00 94.06 575 LEU A O 1
ATOM 4384 N N . GLY A 1 576 ? 16.520 -19.593 -16.343 1.00 92.81 576 GLY A N 1
ATOM 4385 C CA . GLY A 1 576 ? 16.313 -20.641 -15.346 1.00 92.81 576 GLY A CA 1
ATOM 4386 C C . GLY A 1 576 ? 16.180 -20.105 -13.925 1.00 92.81 576 GLY A C 1
ATOM 4387 O O . GLY A 1 576 ? 16.741 -19.061 -13.574 1.00 92.81 576 GLY A O 1
ATOM 4388 N N . ASN A 1 577 ? 15.450 -20.853 -13.102 1.00 95.00 577 ASN A N 1
ATOM 4389 C CA . ASN A 1 577 ? 15.178 -20.520 -11.709 1.00 95.00 577 ASN A CA 1
ATOM 4390 C C . ASN A 1 577 ? 15.878 -21.516 -10.774 1.00 95.00 577 ASN A C 1
ATOM 4392 O O . ASN A 1 577 ? 15.958 -22.703 -11.088 1.00 95.00 577 ASN A O 1
ATOM 4396 N N . VAL A 1 578 ? 16.319 -21.042 -9.610 1.00 96.75 578 VAL A N 1
ATOM 4397 C CA . VAL A 1 578 ? 16.846 -21.865 -8.512 1.00 96.75 578 VAL A CA 1
ATOM 4398 C C . VAL A 1 578 ? 16.114 -21.494 -7.228 1.00 96.75 578 VAL A C 1
ATOM 4400 O O . VAL A 1 578 ? 15.909 -20.314 -6.944 1.00 96.75 578 VAL A O 1
ATOM 4403 N N . TYR A 1 579 ? 15.674 -22.499 -6.470 1.00 96.62 579 TYR A N 1
ATOM 4404 C CA . TYR A 1 579 ? 14.842 -22.306 -5.282 1.00 96.62 579 TYR A CA 1
ATOM 4405 C C . TYR A 1 579 ? 15.569 -22.760 -4.022 1.00 96.62 579 TYR A C 1
ATOM 4407 O O . TYR A 1 579 ? 15.828 -23.950 -3.836 1.00 96.62 579 TYR A O 1
ATOM 4415 N N . LEU A 1 580 ? 15.845 -21.807 -3.136 1.00 96.25 580 LEU A N 1
ATOM 4416 C CA . LEU A 1 580 ? 16.505 -22.049 -1.863 1.00 96.25 580 LEU A CA 1
ATOM 4417 C C . LEU A 1 580 ? 15.478 -22.450 -0.804 1.00 96.25 580 LEU A C 1
ATOM 4419 O O . LEU A 1 580 ? 14.377 -21.886 -0.704 1.00 96.25 580 LEU A O 1
ATOM 4423 N N . LYS A 1 581 ? 15.864 -23.427 0.013 1.00 93.62 581 LYS A N 1
ATOM 4424 C CA . LYS A 1 581 ? 15.087 -23.887 1.165 1.00 93.62 581 LYS A CA 1
ATOM 4425 C C . LYS A 1 581 ? 15.549 -23.175 2.441 1.00 93.62 581 LYS A C 1
ATOM 4427 O O . LYS A 1 581 ? 16.683 -22.700 2.482 1.00 93.62 581 LYS A O 1
ATOM 4432 N N . PRO A 1 582 ? 14.696 -23.119 3.478 1.00 94.06 582 PRO A N 1
ATOM 4433 C CA . PRO A 1 582 ? 15.129 -22.695 4.802 1.00 94.06 582 PRO A CA 1
ATOM 4434 C C . PRO A 1 582 ? 16.304 -23.529 5.307 1.00 94.06 582 PRO A C 1
ATOM 4436 O O . PRO A 1 582 ? 16.399 -24.720 4.994 1.00 94.06 582 PRO A O 1
ATOM 4439 N N . ASP A 1 583 ? 17.170 -22.902 6.099 1.00 93.44 583 ASP A N 1
ATOM 4440 C CA . ASP A 1 583 ? 18.206 -23.609 6.844 1.00 93.44 583 ASP A CA 1
ATOM 4441 C C . ASP A 1 583 ? 17.594 -24.542 7.912 1.00 93.44 583 ASP A C 1
ATOM 4443 O O . ASP A 1 583 ? 16.376 -24.614 8.107 1.00 93.44 583 ASP A O 1
ATOM 4447 N N . GLU A 1 584 ? 18.450 -25.246 8.651 1.00 89.88 584 GLU A N 1
ATOM 4448 C CA . GLU A 1 584 ? 18.055 -26.131 9.761 1.00 89.88 584 GLU A CA 1
ATOM 4449 C C . GLU A 1 584 ? 17.251 -25.431 10.877 1.00 89.88 584 GLU A C 1
ATOM 4451 O O . GLU A 1 584 ? 16.641 -26.092 11.713 1.00 89.88 584 GLU A O 1
ATOM 4456 N N . ASN A 1 585 ? 17.230 -24.096 10.885 1.00 88.62 585 ASN A N 1
ATOM 4457 C CA . ASN A 1 585 ? 16.554 -23.257 11.868 1.00 88.62 585 ASN A CA 1
ATOM 4458 C C . ASN A 1 585 ? 15.295 -22.583 11.297 1.00 88.62 585 ASN A C 1
ATOM 4460 O O . ASN A 1 585 ? 14.732 -21.690 11.939 1.00 88.62 585 ASN A O 1
ATOM 4464 N N . GLY A 1 586 ? 14.870 -22.976 10.092 1.00 92.06 586 GLY A N 1
ATOM 4465 C CA . GLY A 1 586 ? 13.699 -22.425 9.419 1.00 92.06 586 GLY A CA 1
ATOM 4466 C C . GLY A 1 586 ? 13.908 -21.017 8.858 1.00 92.06 586 GLY A C 1
ATOM 4467 O O . GLY A 1 586 ? 12.915 -20.338 8.582 1.00 92.06 586 GLY A O 1
ATOM 4468 N N . ILE A 1 587 ? 15.154 -20.562 8.696 1.00 95.31 587 ILE A N 1
ATOM 4469 C CA . ILE A 1 587 ? 15.510 -19.199 8.290 1.00 95.31 587 ILE A CA 1
ATOM 4470 C C . ILE A 1 587 ? 15.947 -19.162 6.822 1.00 95.31 587 ILE A C 1
ATOM 4472 O O . ILE A 1 587 ? 16.722 -19.995 6.356 1.00 95.31 587 ILE A O 1
ATOM 4476 N N . ILE A 1 588 ? 15.482 -18.140 6.104 1.00 97.81 588 ILE A N 1
ATOM 4477 C CA . ILE A 1 588 ? 16.006 -17.715 4.804 1.00 97.81 588 ILE A CA 1
ATOM 4478 C C . ILE A 1 588 ? 16.268 -16.217 4.881 1.00 97.81 588 ILE A C 1
ATOM 4480 O O . ILE A 1 588 ? 15.402 -15.451 5.303 1.00 97.81 588 ILE A O 1
ATOM 4484 N N . VAL A 1 589 ? 17.437 -15.786 4.427 1.00 97.75 589 VAL A N 1
ATOM 4485 C CA . VAL A 1 589 ? 17.774 -14.370 4.272 1.00 97.75 589 VAL A CA 1
ATOM 4486 C C . VAL A 1 589 ? 18.321 -14.124 2.883 1.00 97.75 589 VAL A C 1
ATOM 4488 O O . VAL A 1 589 ? 19.012 -14.975 2.329 1.00 97.75 589 VAL A O 1
ATOM 4491 N N . HIS A 1 590 ? 18.026 -12.953 2.331 1.00 97.19 590 HIS A N 1
ATOM 4492 C CA . HIS A 1 590 ? 18.525 -12.584 1.017 1.00 97.19 590 HIS A CA 1
ATOM 4493 C C . HIS A 1 590 ? 18.743 -11.076 0.901 1.00 97.19 590 HIS A C 1
ATOM 4495 O O . HIS A 1 590 ? 18.010 -10.265 1.481 1.00 97.19 590 HIS A O 1
ATOM 4501 N N . THR A 1 591 ? 19.745 -10.699 0.110 1.00 94.25 591 THR A N 1
ATOM 4502 C CA . THR A 1 591 ? 20.018 -9.310 -0.279 1.00 94.25 591 THR A CA 1
ATOM 4503 C C . THR A 1 591 ? 19.905 -9.174 -1.797 1.00 94.25 591 THR A C 1
ATOM 4505 O O . THR A 1 591 ? 18.844 -9.505 -2.312 1.00 94.25 591 THR A O 1
ATOM 4508 N N . ASN A 1 592 ? 20.902 -8.697 -2.533 1.00 92.31 592 ASN A N 1
ATOM 4509 C CA . ASN A 1 592 ? 20.771 -8.279 -3.934 1.00 92.31 592 ASN A CA 1
ATOM 4510 C C . ASN A 1 592 ? 21.689 -9.033 -4.922 1.00 92.31 592 ASN A C 1
ATOM 4512 O O . ASN A 1 592 ? 21.927 -8.537 -6.022 1.00 92.31 592 ASN A O 1
ATOM 4516 N N . HIS A 1 593 ? 22.194 -10.213 -4.550 1.00 91.44 593 HIS A N 1
ATOM 4517 C CA . HIS A 1 593 ? 23.051 -11.065 -5.390 1.00 91.44 593 HIS A CA 1
ATOM 4518 C C . HIS A 1 593 ? 22.531 -12.502 -5.440 1.00 91.44 593 HIS A C 1
ATOM 4520 O O . HIS A 1 593 ? 21.764 -12.886 -4.558 1.00 91.44 593 HIS A O 1
ATOM 4526 N N . PHE A 1 594 ? 22.941 -13.293 -6.436 1.00 93.38 594 PHE A N 1
ATOM 4527 C CA . PHE A 1 594 ? 22.583 -14.711 -6.491 1.00 93.38 594 PHE A CA 1
ATOM 4528 C C . PHE A 1 594 ? 23.442 -15.543 -5.534 1.00 93.38 594 PHE A C 1
ATOM 4530 O O . PHE A 1 594 ? 24.662 -15.646 -5.686 1.00 93.38 594 PHE A O 1
ATOM 4537 N N . ILE A 1 595 ? 22.801 -16.248 -4.610 1.00 94.44 595 ILE A N 1
ATOM 4538 C CA . ILE A 1 595 ? 23.445 -17.215 -3.723 1.00 94.44 595 ILE A CA 1
ATOM 4539 C C . ILE A 1 595 ? 23.759 -18.502 -4.493 1.00 94.44 595 ILE A C 1
ATOM 4541 O O . ILE A 1 595 ? 24.912 -18.939 -4.461 1.00 94.44 595 ILE A O 1
ATOM 4545 N N . GLU A 1 596 ? 22.810 -19.070 -5.251 1.00 95.31 596 GLU A N 1
ATOM 4546 C CA . GLU A 1 596 ? 23.002 -20.364 -5.943 1.00 95.31 596 GLU A CA 1
ATOM 4547 C C . GLU A 1 596 ? 22.763 -20.337 -7.458 1.00 95.31 596 GLU A C 1
ATOM 4549 O O . GLU A 1 596 ? 23.373 -21.127 -8.182 1.00 95.31 596 GLU A O 1
ATOM 4554 N N . ASN A 1 597 ? 21.917 -19.451 -7.978 1.00 94.12 597 ASN A N 1
ATOM 4555 C CA . ASN A 1 597 ? 21.603 -19.397 -9.400 1.00 94.12 597 ASN A CA 1
ATOM 4556 C C . ASN A 1 597 ? 22.828 -18.936 -10.201 1.00 94.12 597 ASN A C 1
ATOM 4558 O O . ASN A 1 597 ? 23.425 -17.890 -9.938 1.00 94.12 597 ASN A O 1
ATOM 4562 N N . ARG A 1 598 ? 23.222 -19.750 -11.184 1.00 93.56 598 ARG A N 1
ATOM 4563 C CA . ARG A 1 598 ? 24.350 -19.498 -12.097 1.00 93.56 598 ARG A CA 1
ATOM 4564 C C . ARG A 1 598 ? 23.944 -19.583 -13.571 1.00 93.56 598 ARG A C 1
ATOM 4566 O O . ARG A 1 598 ? 24.808 -19.675 -14.438 1.00 93.56 598 ARG A O 1
ATOM 4573 N N . HIS A 1 599 ? 22.643 -19.573 -13.875 1.00 90.44 599 HIS A N 1
ATOM 4574 C CA . HIS A 1 599 ? 22.141 -19.642 -15.254 1.00 90.44 599 HIS A CA 1
ATOM 4575 C C . HIS A 1 599 ? 22.395 -18.361 -16.056 1.00 90.44 599 HIS A C 1
ATOM 4577 O O . HIS A 1 599 ? 22.375 -18.389 -17.284 1.00 90.44 599 HIS A O 1
ATOM 4583 N N . VAL A 1 600 ? 22.636 -17.245 -15.371 1.00 85.62 600 VAL A N 1
ATOM 4584 C CA . VAL A 1 600 ? 22.871 -15.920 -15.951 1.00 85.62 600 VAL A CA 1
ATOM 4585 C C . VAL A 1 600 ? 24.150 -15.314 -15.381 1.00 85.62 600 VAL A C 1
ATOM 4587 O O . VAL A 1 600 ? 24.512 -15.566 -14.234 1.00 85.62 600 VAL A O 1
ATOM 4590 N N . GLU A 1 601 ? 24.825 -14.487 -16.181 1.00 83.19 601 GLU A N 1
ATOM 4591 C CA . GLU A 1 601 ? 25.985 -13.721 -15.724 1.00 83.19 601 GLU A CA 1
ATOM 4592 C C . GLU A 1 601 ? 25.515 -12.580 -14.813 1.00 83.19 601 GLU A C 1
ATOM 4594 O O . GLU A 1 601 ? 24.888 -11.610 -15.262 1.00 83.19 601 GLU A O 1
ATOM 4599 N N . GLU A 1 602 ? 25.812 -12.704 -13.523 1.00 83.31 602 GLU A N 1
ATOM 4600 C CA . GLU A 1 602 ? 25.627 -11.624 -12.565 1.00 83.31 602 GLU A CA 1
ATOM 4601 C C . GLU A 1 602 ? 26.687 -10.541 -12.790 1.00 83.31 602 GLU A C 1
ATOM 4603 O O . GLU A 1 602 ? 27.882 -10.819 -12.905 1.00 83.31 602 GLU A O 1
ATOM 4608 N N . ILE A 1 603 ? 26.248 -9.287 -12.854 1.00 77.12 603 ILE A N 1
ATOM 4609 C CA . ILE A 1 603 ? 27.154 -8.146 -12.809 1.00 77.12 603 ILE A CA 1
ATOM 4610 C C . ILE A 1 603 ? 27.456 -7.916 -11.332 1.00 77.12 603 ILE A C 1
ATOM 4612 O O . ILE A 1 603 ? 26.509 -7.666 -10.584 1.00 77.12 603 ILE A O 1
ATOM 4616 N N . PRO A 1 604 ? 28.734 -7.931 -10.911 1.00 66.56 604 PRO A N 1
ATOM 4617 C CA . PRO A 1 604 ? 29.080 -7.702 -9.519 1.00 66.56 604 PRO A CA 1
ATOM 4618 C C . PRO A 1 604 ? 28.390 -6.448 -8.983 1.00 66.56 604 PRO A C 1
ATOM 4620 O O . PRO A 1 604 ? 28.540 -5.350 -9.535 1.00 66.56 604 PRO A O 1
ATOM 4623 N N . TRP A 1 605 ? 27.628 -6.610 -7.902 1.00 63.16 605 TRP A N 1
ATOM 4624 C CA . TRP A 1 605 ? 27.188 -5.475 -7.107 1.00 63.16 605 TRP A CA 1
ATOM 4625 C C . TRP A 1 605 ? 28.440 -4.802 -6.570 1.00 63.16 605 TRP A C 1
ATOM 4627 O O . TRP A 1 605 ? 29.130 -5.353 -5.716 1.00 63.16 605 TRP A O 1
ATOM 4637 N N . ASN A 1 606 ? 28.756 -3.613 -7.082 1.00 52.38 606 ASN A N 1
ATOM 4638 C CA . ASN A 1 606 ? 30.021 -2.974 -6.738 1.00 52.38 606 ASN A CA 1
ATOM 4639 C C . ASN A 1 606 ? 30.143 -2.644 -5.246 1.00 52.38 606 ASN A C 1
ATOM 4641 O O . ASN A 1 606 ? 31.245 -2.314 -4.817 1.00 52.38 606 ASN A O 1
ATOM 4645 N N . ILE A 1 607 ? 29.069 -2.703 -4.440 1.00 59.16 607 ILE A N 1
ATOM 4646 C CA . ILE A 1 607 ? 29.177 -2.384 -3.019 1.00 59.16 607 ILE A CA 1
ATOM 4647 C C . ILE A 1 607 ? 28.067 -3.052 -2.156 1.00 59.16 607 ILE A C 1
ATOM 4649 O O . ILE A 1 607 ? 26.876 -2.886 -2.416 1.00 59.16 607 ILE A O 1
ATOM 4653 N N . GLY A 1 608 ? 28.466 -3.797 -1.110 1.00 75.25 608 GLY A N 1
ATOM 4654 C CA . GLY A 1 608 ? 27.710 -4.009 0.144 1.00 75.25 608 GLY A CA 1
ATOM 4655 C C . GLY A 1 608 ? 26.730 -5.181 0.275 1.00 75.25 608 GLY A C 1
ATOM 4656 O O . GLY A 1 608 ? 26.394 -5.532 1.407 1.00 75.25 608 GLY A O 1
ATOM 4657 N N . SER A 1 609 ? 26.275 -5.815 -0.813 1.00 88.06 609 SER A N 1
ATOM 4658 C CA . SER A 1 609 ? 25.216 -6.842 -0.730 1.00 88.06 609 SER A CA 1
ATOM 4659 C C . SER A 1 609 ? 25.615 -8.082 0.087 1.00 88.06 609 SER A C 1
ATOM 4661 O O . SER A 1 609 ? 24.837 -8.523 0.937 1.00 88.06 609 SER A O 1
ATOM 4663 N N . GLU A 1 610 ? 26.804 -8.640 -0.150 1.00 90.12 610 GLU A N 1
ATOM 4664 C CA . GLU A 1 610 ? 27.321 -9.804 0.589 1.00 90.12 610 GLU A CA 1
ATOM 4665 C C . GLU A 1 610 ? 27.563 -9.462 2.064 1.00 90.12 610 GLU A C 1
ATOM 4667 O O . GLU A 1 610 ? 27.149 -10.192 2.959 1.00 90.12 610 GLU A O 1
ATOM 4672 N N . SER A 1 611 ? 28.158 -8.297 2.342 1.00 90.56 611 SER A N 1
ATOM 4673 C CA . SER A 1 611 ? 28.388 -7.832 3.716 1.00 90.56 611 SER A CA 1
ATOM 4674 C C . SER A 1 611 ? 27.078 -7.650 4.484 1.00 90.56 611 SER A C 1
ATOM 4676 O O . SER A 1 611 ? 26.998 -7.996 5.662 1.00 90.56 611 SER A O 1
ATOM 4678 N N . ARG A 1 612 ? 26.033 -7.152 3.813 1.00 92.19 612 ARG A N 1
ATOM 4679 C CA . ARG A 1 612 ? 24.691 -7.010 4.382 1.00 92.19 612 ARG A CA 1
ATOM 4680 C C . ARG A 1 612 ? 24.046 -8.369 4.670 1.00 92.19 612 ARG A C 1
ATOM 4682 O O . ARG A 1 612 ? 23.409 -8.513 5.712 1.00 92.19 612 ARG A O 1
ATOM 4689 N N . LEU A 1 613 ? 24.251 -9.358 3.794 1.00 94.44 613 LEU A N 1
ATOM 4690 C CA . LEU A 1 613 ? 23.796 -10.736 4.007 1.00 94.44 613 LEU A CA 1
ATOM 4691 C C . LEU A 1 613 ? 24.471 -11.352 5.243 1.00 94.44 613 LEU A C 1
ATOM 4693 O O . LEU A 1 613 ? 23.786 -11.845 6.138 1.00 94.44 613 LEU A O 1
ATOM 4697 N N . SER A 1 614 ? 25.795 -11.231 5.351 1.00 95.19 614 SER A N 1
ATOM 4698 C CA . SER A 1 614 ? 26.543 -11.683 6.532 1.00 95.19 614 SER A CA 1
ATOM 4699 C C . SER A 1 614 ? 26.078 -10.977 7.809 1.00 95.19 614 SER A C 1
ATOM 4701 O O . SER A 1 614 ? 25.936 -11.606 8.858 1.00 95.19 614 SER A O 1
ATOM 4703 N N . ARG A 1 615 ? 25.782 -9.671 7.730 1.00 96.12 615 ARG A N 1
ATOM 4704 C CA . ARG A 1 615 ? 25.323 -8.882 8.878 1.00 96.12 615 ARG A CA 1
ATOM 4705 C C . ARG A 1 615 ? 23.957 -9.331 9.395 1.00 96.12 615 ARG A C 1
ATOM 4707 O O . ARG A 1 615 ? 23.797 -9.496 10.602 1.00 96.12 615 ARG A O 1
ATOM 4714 N N . ILE A 1 616 ? 22.975 -9.562 8.520 1.00 96.75 616 ILE A N 1
ATOM 4715 C CA . ILE A 1 616 ? 21.659 -10.044 8.973 1.00 96.75 616 ILE A CA 1
ATOM 4716 C C . ILE A 1 616 ? 21.758 -11.446 9.596 1.00 96.75 616 ILE A C 1
ATOM 4718 O O . ILE A 1 616 ? 21.124 -11.698 10.621 1.00 96.75 616 ILE A O 1
ATOM 4722 N N . GLN A 1 617 ? 22.608 -12.329 9.058 1.00 96.31 617 GLN A N 1
ATOM 4723 C CA . GLN A 1 617 ? 22.868 -13.658 9.633 1.00 96.31 617 GLN A CA 1
ATOM 4724 C C . GLN A 1 617 ? 23.494 -13.574 11.036 1.00 96.31 617 GLN A C 1
ATOM 4726 O O . GLN A 1 617 ? 23.090 -14.304 11.949 1.00 96.31 617 GLN A O 1
ATOM 4731 N N . GLU A 1 618 ? 24.442 -12.654 11.237 1.00 96.25 618 GLU A N 1
ATOM 4732 C CA . GLU A 1 618 ? 25.046 -12.378 12.545 1.00 96.25 618 GLU A CA 1
ATOM 4733 C C . GLU A 1 618 ? 23.989 -11.915 13.561 1.00 96.25 618 GLU A C 1
ATOM 4735 O O . GLU A 1 618 ? 23.889 -12.473 14.657 1.00 96.25 618 GLU A O 1
ATOM 4740 N N . LEU A 1 619 ? 23.154 -10.940 13.188 1.00 96.12 619 LEU A N 1
ATOM 4741 C CA . LEU A 1 619 ? 22.109 -10.390 14.057 1.00 96.12 619 LEU A CA 1
ATOM 4742 C C . LEU A 1 619 ? 21.068 -11.444 14.452 1.00 96.12 619 LEU A C 1
ATOM 4744 O O . LEU A 1 619 ? 20.689 -11.530 15.622 1.00 96.12 619 LEU A O 1
ATOM 4748 N N . ILE A 1 620 ? 20.657 -12.299 13.513 1.00 94.31 620 ILE A N 1
ATOM 4749 C CA . ILE A 1 620 ? 19.760 -13.428 13.797 1.00 94.31 620 ILE A CA 1
ATOM 4750 C C . ILE A 1 620 ? 20.418 -14.405 14.774 1.00 94.31 620 ILE A C 1
ATOM 4752 O O . ILE A 1 620 ? 19.790 -14.827 15.747 1.00 94.31 620 ILE A O 1
ATOM 4756 N N . THR A 1 621 ? 21.700 -14.720 14.575 1.00 92.19 621 THR A N 1
ATOM 4757 C CA . THR A 1 621 ? 22.459 -15.585 15.489 1.00 92.19 621 THR A CA 1
ATOM 4758 C C . THR A 1 621 ? 22.506 -15.002 16.905 1.00 92.19 621 THR A C 1
ATOM 4760 O O . THR A 1 621 ? 22.336 -15.738 17.880 1.00 92.19 621 THR A O 1
ATOM 4763 N N . LEU A 1 622 ? 22.684 -13.685 17.044 1.00 91.38 622 LEU A N 1
ATOM 4764 C CA . LEU A 1 622 ? 22.669 -12.997 18.340 1.00 91.38 622 LEU A CA 1
ATOM 4765 C C . LEU A 1 622 ? 21.288 -13.039 19.010 1.00 91.38 622 LEU A C 1
ATOM 4767 O O . LEU A 1 622 ? 21.202 -13.334 20.204 1.00 91.38 622 LEU A O 1
ATOM 4771 N N . ILE A 1 623 ? 20.209 -12.806 18.255 1.00 90.44 623 ILE A N 1
ATOM 4772 C CA . ILE A 1 623 ? 18.828 -12.919 18.760 1.00 90.44 623 ILE A CA 1
ATOM 4773 C C . ILE A 1 623 ? 18.564 -14.333 19.287 1.00 90.44 623 ILE A C 1
ATOM 4775 O O . ILE A 1 623 ? 18.006 -14.497 20.374 1.00 90.44 623 ILE A O 1
ATOM 4779 N N . ARG A 1 624 ? 19.019 -15.353 18.551 1.00 86.75 624 ARG A N 1
ATOM 4780 C CA . ARG A 1 624 ? 18.873 -16.757 18.945 1.00 86.75 624 ARG A CA 1
ATOM 4781 C C . ARG A 1 624 ? 19.678 -17.102 20.195 1.00 86.75 624 ARG A C 1
ATOM 4783 O O . ARG A 1 624 ? 19.129 -17.729 21.090 1.00 86.75 624 ARG A O 1
ATOM 4790 N N . LYS A 1 625 ? 20.938 -16.661 20.309 1.00 82.06 625 LYS A N 1
ATOM 4791 C CA . LYS A 1 625 ? 21.778 -16.918 21.501 1.00 82.06 625 LYS A CA 1
ATOM 4792 C C . LYS A 1 625 ? 21.213 -16.296 22.778 1.00 82.06 625 LYS A C 1
ATOM 4794 O O . LYS A 1 625 ? 21.343 -16.881 23.848 1.00 82.06 625 LYS A O 1
ATOM 4799 N N . ASN A 1 626 ? 20.571 -15.135 22.665 1.00 73.81 626 ASN A N 1
ATOM 4800 C CA . ASN A 1 626 ? 19.945 -14.455 23.800 1.00 73.81 626 ASN A CA 1
ATOM 4801 C C . ASN A 1 626 ? 18.591 -15.073 24.210 1.00 73.81 626 ASN A C 1
ATOM 4803 O O . ASN A 1 626 ? 18.007 -14.641 25.203 1.00 73.81 626 ASN A O 1
ATOM 4807 N N . SER A 1 627 ? 18.107 -16.093 23.490 1.00 64.56 627 SER A N 1
ATOM 4808 C CA . SER A 1 627 ? 16.973 -16.938 23.881 1.00 64.56 627 SER A CA 1
ATOM 4809 C C . SER A 1 627 ? 17.487 -18.342 24.248 1.00 64.56 627 SER A C 1
ATOM 4811 O O . SER A 1 627 ? 17.764 -19.137 23.356 1.00 64.56 627 SER A O 1
ATOM 4813 N N . PRO A 1 628 ? 17.633 -18.688 25.544 1.00 50.47 628 PRO A N 1
ATOM 4814 C CA . PRO A 1 628 ? 18.262 -19.944 25.987 1.00 50.47 628 PRO A CA 1
ATOM 4815 C C . PRO A 1 628 ? 17.493 -21.232 25.619 1.00 50.47 628 PRO A C 1
ATOM 4817 O O . PRO A 1 628 ? 17.983 -22.332 25.857 1.00 50.47 628 PRO A O 1
ATOM 4820 N N . THR A 1 629 ? 16.312 -21.114 25.013 1.00 54.56 629 THR A N 1
ATOM 4821 C CA . THR A 1 629 ? 15.556 -22.197 24.364 1.00 54.56 629 THR A CA 1
ATOM 4822 C C . THR A 1 629 ? 15.217 -21.751 22.943 1.00 54.56 629 THR A C 1
ATOM 4824 O O . THR A 1 629 ? 15.002 -20.550 22.769 1.00 54.56 629 THR A O 1
ATOM 4827 N N . ASN A 1 630 ? 15.131 -22.678 21.972 1.00 57.75 630 ASN A N 1
ATOM 4828 C CA . ASN A 1 630 ? 14.667 -22.423 20.594 1.00 57.75 630 ASN A CA 1
ATOM 4829 C C . ASN A 1 630 ? 13.613 -21.293 20.585 1.00 57.75 630 ASN A C 1
ATOM 4831 O O . ASN A 1 630 ? 12.663 -21.399 21.374 1.00 57.75 630 ASN A O 1
ATOM 4835 N N . PRO A 1 631 ? 13.813 -20.175 19.850 1.00 59.75 631 PRO A N 1
ATOM 4836 C CA . PRO A 1 631 ? 12.939 -19.013 19.956 1.00 59.75 631 PRO A CA 1
ATOM 4837 C C . PRO A 1 631 ? 11.482 -19.434 19.786 1.00 59.75 631 PRO A C 1
ATOM 4839 O O . PRO A 1 631 ? 11.058 -19.875 18.721 1.00 59.75 631 PRO A O 1
ATOM 4842 N N . ARG A 1 632 ? 10.716 -19.329 20.874 1.00 65.81 632 ARG A N 1
ATOM 4843 C CA . ARG A 1 632 ? 9.299 -19.694 20.877 1.00 65.81 632 ARG A CA 1
ATOM 4844 C C . ARG A 1 632 ? 8.546 -18.730 19.967 1.00 65.81 632 ARG A C 1
ATOM 4846 O O . ARG A 1 632 ? 8.939 -17.573 19.817 1.00 65.81 632 ARG A O 1
ATOM 4853 N N . THR A 1 633 ? 7.402 -19.152 19.435 1.00 63.78 633 THR A N 1
ATOM 4854 C CA . THR A 1 633 ? 6.582 -18.324 18.524 1.00 63.78 633 THR A CA 1
ATOM 4855 C C . THR A 1 633 ? 6.270 -16.924 19.076 1.00 63.78 633 THR A C 1
ATOM 4857 O O . THR A 1 633 ? 6.145 -15.961 18.316 1.00 63.78 633 THR A O 1
ATOM 4860 N N . LYS A 1 634 ? 6.192 -16.789 20.408 1.00 67.56 634 LYS A N 1
ATOM 4861 C CA . LYS A 1 634 ? 5.928 -15.530 21.120 1.00 67.56 634 LYS A CA 1
ATOM 4862 C C . LYS A 1 634 ? 7.144 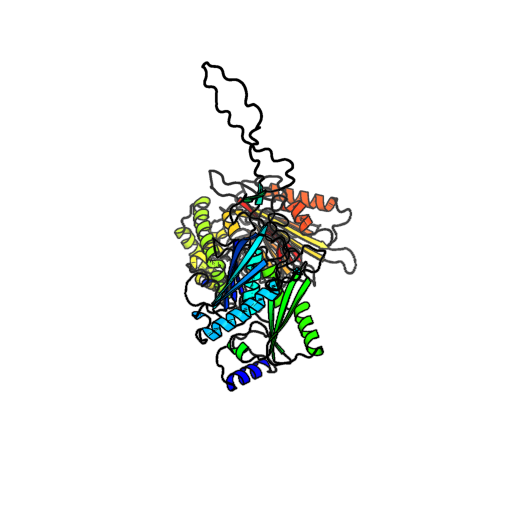-14.618 21.316 1.00 67.56 634 LYS A C 1
ATOM 4864 O O . LYS A 1 634 ? 6.939 -13.435 21.559 1.00 67.56 634 LYS A O 1
ATOM 4869 N N . SER A 1 635 ? 8.378 -15.126 21.264 1.00 79.81 635 SER A N 1
ATOM 4870 C CA . SER A 1 635 ? 9.570 -14.309 21.558 1.00 79.81 635 SER A CA 1
ATOM 4871 C C . SER A 1 635 ? 10.037 -13.482 20.365 1.00 79.81 635 SER A C 1
ATOM 4873 O O . SER A 1 635 ? 10.697 -12.466 20.554 1.00 79.81 635 SER A O 1
ATOM 4875 N N . ILE A 1 636 ? 9.701 -13.900 19.142 1.00 89.25 636 ILE A N 1
ATOM 4876 C CA . ILE A 1 636 ? 10.047 -13.167 17.925 1.00 89.25 636 ILE A CA 1
ATOM 4877 C C . ILE A 1 636 ? 8.846 -12.327 17.492 1.00 89.25 636 ILE A C 1
ATOM 4879 O O . ILE A 1 636 ? 7.879 -12.832 16.908 1.00 89.25 636 ILE A O 1
ATOM 4883 N N . THR A 1 637 ? 8.905 -11.034 17.806 1.00 90.75 637 THR A N 1
ATOM 4884 C CA . THR A 1 637 ? 7.876 -10.048 17.452 1.00 90.75 637 THR A CA 1
ATOM 4885 C C . THR A 1 637 ? 8.368 -9.111 16.343 1.00 90.75 637 THR A C 1
ATOM 4887 O O . THR A 1 637 ? 9.584 -8.971 16.155 1.00 90.75 637 THR A O 1
ATOM 4890 N N . PRO A 1 638 ? 7.459 -8.454 15.598 1.00 92.88 638 PRO A N 1
ATOM 4891 C CA . PRO A 1 638 ? 7.843 -7.427 14.635 1.00 92.88 638 PRO A CA 1
ATOM 4892 C C . PRO A 1 638 ? 8.698 -6.316 15.235 1.00 92.88 638 PRO A C 1
ATOM 4894 O O . PRO A 1 638 ? 9.676 -5.900 14.621 1.00 92.88 638 PRO A O 1
ATOM 4897 N N . GLU A 1 639 ? 8.381 -5.865 16.446 1.00 91.81 639 GLU A N 1
ATOM 4898 C CA . GLU A 1 639 ? 9.118 -4.804 17.131 1.00 91.81 639 GLU A CA 1
ATOM 4899 C C . GLU A 1 639 ? 10.565 -5.216 17.398 1.00 91.81 639 GLU A C 1
ATOM 4901 O O . GLU A 1 639 ? 11.479 -4.454 17.082 1.00 91.81 639 GLU A O 1
ATOM 4906 N N . LEU A 1 640 ? 10.784 -6.447 17.879 1.00 93.12 640 LEU A N 1
ATOM 4907 C CA . LEU A 1 640 ? 12.126 -6.983 18.100 1.00 93.12 640 LEU A CA 1
ATOM 4908 C C . LEU A 1 640 ? 12.931 -7.034 16.797 1.00 93.12 640 LEU A C 1
ATOM 4910 O O . LEU A 1 640 ? 14.076 -6.584 16.761 1.00 93.12 640 LEU A O 1
ATOM 4914 N N . LEU A 1 641 ? 12.351 -7.586 15.726 1.00 95.81 641 LEU A N 1
ATOM 4915 C CA . LEU A 1 641 ? 13.033 -7.689 14.432 1.00 95.81 641 LEU A CA 1
ATOM 4916 C C . LEU A 1 641 ? 13.330 -6.303 13.851 1.00 95.81 641 LEU A C 1
ATOM 4918 O O . LEU A 1 641 ? 14.404 -6.079 13.292 1.00 95.81 641 LEU A O 1
ATOM 4922 N N . ARG A 1 642 ? 12.408 -5.354 14.019 1.00 94.88 642 ARG A N 1
ATOM 4923 C CA . ARG A 1 642 ? 12.590 -3.974 13.578 1.00 94.88 642 ARG A CA 1
ATOM 4924 C C . ARG A 1 642 ? 13.741 -3.290 14.305 1.00 94.88 642 ARG A C 1
ATOM 4926 O O . ARG A 1 642 ? 14.584 -2.704 13.640 1.00 94.88 642 ARG A O 1
ATOM 4933 N N . GLU A 1 643 ? 13.793 -3.403 15.631 1.00 92.50 643 GLU A N 1
ATOM 4934 C CA . GLU A 1 643 ? 14.812 -2.776 16.486 1.00 92.50 643 GLU A CA 1
ATOM 4935 C C . GLU A 1 643 ? 16.195 -3.437 16.356 1.00 92.50 643 GLU A C 1
ATOM 4937 O O . GLU A 1 643 ? 17.228 -2.772 16.425 1.00 92.50 643 GLU A O 1
ATOM 4942 N N . ARG A 1 644 ? 16.242 -4.765 16.200 1.00 94.12 644 ARG A N 1
ATOM 4943 C CA . ARG A 1 644 ? 17.504 -5.522 16.242 1.00 94.12 644 ARG A CA 1
ATOM 4944 C C . ARG A 1 644 ? 18.095 -5.825 14.878 1.00 94.12 644 ARG A C 1
ATOM 4946 O O . ARG A 1 644 ? 19.302 -6.021 14.803 1.00 94.12 644 ARG A O 1
ATOM 4953 N N . ILE A 1 645 ? 17.271 -5.896 13.834 1.00 96.56 645 ILE A N 1
ATOM 4954 C CA . ILE A 1 645 ? 17.712 -6.227 12.476 1.00 96.56 645 ILE A CA 1
ATOM 4955 C C . ILE A 1 645 ? 17.491 -5.041 11.547 1.00 96.56 645 ILE A C 1
ATOM 4957 O O . ILE A 1 645 ? 18.441 -4.500 10.990 1.00 96.56 645 ILE A O 1
ATOM 4961 N N . PHE A 1 646 ? 16.238 -4.627 11.368 1.00 97.44 646 PHE A N 1
ATOM 4962 C CA . PHE A 1 646 ? 15.893 -3.716 10.276 1.00 97.44 646 PHE A CA 1
ATOM 4963 C C . PHE A 1 646 ? 16.261 -2.250 10.528 1.00 97.44 646 PHE A C 1
ATOM 4965 O O . PHE A 1 646 ? 16.266 -1.476 9.574 1.00 97.44 646 PHE A O 1
ATOM 4972 N N . SER A 1 647 ? 16.608 -1.866 11.761 1.00 96.19 647 SER A N 1
ATOM 4973 C CA . SER A 1 647 ? 17.207 -0.564 12.085 1.00 96.19 647 SER A CA 1
ATOM 4974 C C . SER A 1 647 ? 18.735 -0.580 12.169 1.00 96.19 647 SER A C 1
ATOM 4976 O O . SER A 1 647 ? 19.326 0.436 12.530 1.00 96.19 647 SER A O 1
ATOM 4978 N N . ASP A 1 648 ? 19.390 -1.707 11.870 1.00 96.38 648 ASP A N 1
ATOM 4979 C CA . ASP A 1 648 ? 20.849 -1.806 11.929 1.00 96.38 648 ASP A CA 1
ATOM 4980 C C . ASP A 1 648 ? 21.500 -0.914 10.863 1.00 96.38 648 ASP A C 1
ATOM 4982 O O . ASP A 1 648 ? 21.247 -1.046 9.663 1.00 96.38 648 ASP A O 1
ATOM 4986 N N . THR A 1 649 ? 22.349 0.006 11.320 1.00 94.44 649 THR A N 1
ATOM 4987 C CA . THR A 1 649 ? 23.092 0.959 10.484 1.00 94.44 649 THR A CA 1
ATOM 4988 C C . THR A 1 649 ? 24.567 0.573 10.324 1.00 94.44 649 THR A C 1
ATOM 4990 O O . THR A 1 649 ? 25.352 1.332 9.748 1.00 94.44 649 THR A O 1
ATOM 4993 N N . GLN A 1 650 ? 24.975 -0.609 10.804 1.00 92.88 650 GLN A N 1
ATOM 4994 C CA . GLN A 1 650 ? 26.343 -1.093 10.651 1.00 92.88 650 GLN A CA 1
ATOM 4995 C C . GLN A 1 650 ? 26.619 -1.449 9.182 1.00 92.88 650 GLN A C 1
ATOM 4997 O O . GLN A 1 650 ? 25.836 -2.126 8.524 1.00 92.88 650 GLN A O 1
ATOM 5002 N N . GLY A 1 651 ? 27.749 -0.974 8.653 1.00 86.25 651 GLY A N 1
ATOM 5003 C CA . GLY A 1 651 ? 28.050 -1.068 7.219 1.00 86.25 651 GLY A CA 1
ATOM 5004 C C . GLY A 1 651 ? 27.459 0.077 6.385 1.00 86.25 651 GLY A C 1
ATOM 5005 O O . GLY A 1 651 ? 27.354 -0.042 5.164 1.00 86.25 651 GLY A O 1
ATOM 5006 N N . ALA A 1 652 ? 27.068 1.192 7.020 1.00 86.00 652 ALA A N 1
ATOM 5007 C CA . ALA A 1 652 ? 26.673 2.417 6.326 1.00 86.00 652 ALA A CA 1
ATOM 5008 C C . ALA A 1 652 ? 27.734 2.852 5.284 1.00 86.00 652 ALA A C 1
ATOM 5010 O O . ALA A 1 652 ? 28.931 2.718 5.543 1.00 86.00 652 ALA A O 1
ATOM 5011 N N . PRO A 1 653 ? 27.321 3.384 4.115 1.00 80.94 653 PRO A N 1
ATOM 5012 C CA . PRO A 1 653 ? 25.952 3.789 3.759 1.00 80.94 653 PRO A CA 1
ATOM 5013 C C . PRO A 1 653 ? 25.021 2.643 3.305 1.00 80.94 653 PRO A C 1
ATOM 5015 O O . PRO A 1 653 ? 23.848 2.884 3.025 1.00 80.94 653 PRO A O 1
ATOM 5018 N N . GLN A 1 654 ? 25.505 1.398 3.244 1.00 77.62 654 GLN A N 1
ATOM 5019 C CA . GLN A 1 654 ? 24.787 0.243 2.673 1.00 77.62 654 GLN A CA 1
ATOM 5020 C C . GLN A 1 654 ? 24.355 -0.791 3.709 1.00 77.62 654 GLN A C 1
ATOM 5022 O O . GLN A 1 654 ? 24.129 -1.956 3.375 1.00 77.62 654 GLN A O 1
ATOM 5027 N N . ALA A 1 655 ? 24.205 -0.347 4.950 1.00 91.12 655 ALA A N 1
ATOM 5028 C CA . ALA A 1 655 ? 23.643 -1.141 6.025 1.00 91.12 655 ALA A CA 1
ATOM 5029 C C . ALA A 1 655 ? 22.246 -1.687 5.677 1.00 91.12 655 ALA A C 1
ATOM 5031 O O . ALA A 1 655 ? 21.633 -1.291 4.682 1.00 91.12 655 ALA A O 1
ATOM 5032 N N . ILE A 1 656 ? 21.733 -2.576 6.529 1.00 94.50 656 ILE A N 1
ATOM 5033 C CA . ILE A 1 656 ? 20.362 -3.098 6.425 1.00 94.50 656 ILE A CA 1
ATOM 5034 C C . ILE A 1 656 ? 19.344 -1.948 6.450 1.00 94.50 656 ILE A C 1
ATOM 5036 O O . ILE A 1 656 ? 18.407 -1.938 5.652 1.00 94.50 656 ILE A O 1
ATOM 5040 N N . CYS A 1 657 ? 19.541 -0.973 7.341 1.00 94.38 657 CYS A N 1
ATOM 5041 C CA . CYS A 1 657 ? 18.867 0.321 7.307 1.00 94.38 657 CYS A CA 1
ATOM 5042 C C . CYS A 1 657 ? 19.713 1.299 6.480 1.00 94.38 657 CYS A C 1
ATOM 5044 O O . CYS A 1 657 ? 20.640 1.944 6.983 1.00 94.38 657 CYS A O 1
ATOM 5046 N N . CYS A 1 658 ? 19.434 1.360 5.181 1.00 89.88 658 CYS A N 1
ATOM 5047 C CA . CYS A 1 658 ? 20.231 2.110 4.224 1.00 89.88 658 CYS A CA 1
ATOM 5048 C C . CYS A 1 658 ? 19.975 3.621 4.331 1.00 89.88 658 CYS A C 1
ATOM 5050 O O . CYS A 1 658 ? 18.837 4.081 4.479 1.00 89.88 658 CYS A O 1
ATOM 5052 N N . TYR A 1 659 ? 21.048 4.404 4.203 1.00 89.88 659 TYR A N 1
ATOM 5053 C CA . TYR A 1 659 ? 20.968 5.835 3.933 1.00 89.88 659 TYR A CA 1
ATOM 5054 C C . TYR A 1 659 ? 22.226 6.316 3.217 1.00 89.88 659 TYR A C 1
ATOM 5056 O O . TYR A 1 659 ? 23.341 6.214 3.735 1.00 89.88 659 TYR A O 1
ATOM 5064 N N . ARG A 1 660 ? 22.022 6.894 2.039 1.00 86.19 660 ARG A N 1
ATOM 5065 C CA . ARG A 1 660 ? 23.027 7.564 1.229 1.00 86.19 660 ARG A CA 1
ATOM 5066 C C . ARG A 1 660 ? 22.464 8.933 0.834 1.00 86.19 660 ARG A C 1
ATOM 5068 O O . ARG A 1 660 ? 21.536 8.977 0.027 1.00 86.19 660 ARG A O 1
ATOM 5075 N N . PRO A 1 661 ? 23.007 10.039 1.370 1.00 82.94 661 PRO A N 1
ATOM 5076 C CA . PRO A 1 661 ? 22.574 11.369 0.963 1.00 82.94 661 PRO A CA 1
ATOM 5077 C C . PRO A 1 661 ? 22.888 11.611 -0.518 1.00 82.94 661 PRO A C 1
ATOM 5079 O O . PRO A 1 661 ? 23.758 10.951 -1.099 1.00 82.94 661 PRO A O 1
ATOM 5082 N N . ALA A 1 662 ? 22.191 12.582 -1.111 1.00 80.75 662 ALA A N 1
ATOM 5083 C CA . ALA A 1 662 ? 22.473 13.028 -2.469 1.00 80.75 662 ALA A CA 1
ATOM 5084 C C . ALA A 1 662 ? 23.950 13.421 -2.615 1.00 80.75 662 ALA A C 1
ATOM 5086 O O . ALA A 1 662 ? 24.508 14.111 -1.761 1.00 80.75 662 ALA A O 1
ATOM 5087 N N . ASN A 1 663 ? 24.578 12.964 -3.695 1.00 69.31 663 ASN A N 1
ATOM 5088 C CA . ASN A 1 663 ? 25.957 13.291 -4.038 1.00 69.31 663 ASN A CA 1
ATOM 5089 C C . ASN A 1 663 ? 26.027 13.950 -5.423 1.00 69.31 663 ASN A C 1
ATOM 5091 O O . ASN A 1 663 ? 25.035 14.020 -6.147 1.00 69.31 663 ASN A O 1
ATOM 5095 N N . GLU A 1 664 ? 27.215 14.423 -5.797 1.00 51.81 664 GLU A N 1
ATOM 5096 C CA . GLU A 1 664 ? 27.439 15.134 -7.061 1.00 51.81 664 GLU A CA 1
ATOM 5097 C C . GLU A 1 664 ? 27.274 14.251 -8.313 1.00 51.81 664 GLU A C 1
ATOM 5099 O O . GLU A 1 664 ? 27.087 14.783 -9.404 1.00 51.81 664 GLU A O 1
ATOM 5104 N N . THR A 1 665 ? 27.333 12.917 -8.188 1.00 55.97 665 THR A N 1
ATOM 5105 C CA . THR A 1 665 ? 27.331 12.002 -9.342 1.00 55.97 665 THR A CA 1
ATOM 5106 C C . THR A 1 665 ? 25.939 11.627 -9.836 1.00 55.97 665 THR A C 1
ATOM 5108 O O . THR A 1 665 ? 25.738 11.589 -11.048 1.00 55.97 665 THR A O 1
ATOM 5111 N N . ASP A 1 666 ? 24.981 11.352 -8.943 1.00 66.44 666 ASP A N 1
ATOM 5112 C CA . ASP A 1 666 ? 23.606 11.015 -9.343 1.00 66.44 666 ASP A CA 1
ATOM 5113 C C . ASP A 1 666 ? 22.529 11.943 -8.767 1.00 66.44 666 ASP A C 1
ATOM 5115 O O . ASP A 1 666 ? 21.373 11.840 -9.179 1.00 66.44 666 ASP A O 1
ATOM 5119 N N . GLY A 1 667 ? 22.884 12.857 -7.854 1.00 70.50 667 GLY A N 1
ATOM 5120 C CA . GLY A 1 667 ? 21.978 13.860 -7.283 1.00 70.50 667 GLY A CA 1
ATOM 5121 C C . GLY A 1 667 ? 20.831 13.290 -6.443 1.00 70.50 667 GLY A C 1
ATOM 5122 O O . GLY A 1 667 ? 19.956 14.047 -6.021 1.00 70.50 667 GLY A O 1
ATOM 5123 N N . ARG A 1 668 ? 20.801 11.973 -6.193 1.00 80.75 668 ARG A N 1
ATOM 5124 C CA . ARG A 1 668 ? 19.678 11.291 -5.535 1.00 80.75 668 ARG A CA 1
ATOM 5125 C C . ARG A 1 668 ? 20.023 10.916 -4.106 1.00 80.75 668 ARG A C 1
ATOM 5127 O O . ARG A 1 668 ? 21.029 10.262 -3.847 1.00 80.75 668 ARG A O 1
ATOM 5134 N N . SER A 1 669 ? 19.116 11.249 -3.194 1.00 85.25 669 SER A N 1
ATOM 5135 C CA . SER A 1 669 ? 19.084 10.644 -1.866 1.00 85.25 669 SER A CA 1
ATOM 5136 C C . SER A 1 669 ? 18.461 9.249 -1.966 1.00 85.25 669 SER A C 1
ATOM 5138 O O . SER A 1 669 ? 17.409 9.077 -2.598 1.00 85.25 669 SER A O 1
ATOM 5140 N N . VAL A 1 670 ? 19.126 8.253 -1.385 1.00 87.44 670 VAL A N 1
ATOM 5141 C CA . VAL A 1 670 ? 18.678 6.857 -1.313 1.00 87.44 670 VAL A CA 1
ATOM 5142 C C . VAL A 1 670 ? 18.599 6.450 0.148 1.00 87.44 670 VAL A C 1
ATOM 5144 O O . VAL A 1 670 ? 19.504 6.734 0.931 1.00 87.44 670 VAL A O 1
ATOM 5147 N N . GLY A 1 671 ? 17.549 5.736 0.521 1.00 91.00 671 GLY A N 1
ATOM 5148 C CA . GLY A 1 671 ? 17.456 5.152 1.849 1.00 91.00 671 GLY A CA 1
ATOM 5149 C C . GLY A 1 671 ? 16.379 4.089 1.927 1.00 91.00 671 GLY A C 1
ATOM 5150 O O . GLY A 1 671 ? 15.615 3.897 0.981 1.00 91.00 671 GLY A O 1
ATOM 5151 N N . THR A 1 672 ? 16.308 3.409 3.068 1.00 93.44 672 THR A N 1
ATOM 5152 C CA . THR A 1 672 ? 15.186 2.517 3.369 1.00 93.44 672 THR A CA 1
ATOM 5153 C C . THR A 1 672 ? 13.898 3.337 3.420 1.00 93.44 672 THR A C 1
ATOM 5155 O O . THR A 1 672 ? 13.737 4.208 4.280 1.00 93.44 672 THR A O 1
ATOM 5158 N N . LEU A 1 673 ? 12.990 3.074 2.480 1.00 93.50 673 LEU A N 1
ATOM 5159 C CA . LEU A 1 673 ? 11.756 3.841 2.302 1.00 93.50 673 LEU A CA 1
ATOM 5160 C C . LEU A 1 673 ? 10.581 3.259 3.071 1.00 93.50 673 LEU A C 1
ATOM 5162 O O . LEU A 1 673 ? 9.651 3.991 3.393 1.00 93.50 673 LEU A O 1
ATOM 5166 N N . PHE A 1 674 ? 10.608 1.960 3.354 1.00 95.31 674 PHE A N 1
ATOM 5167 C CA . PHE A 1 674 ? 9.718 1.340 4.321 1.00 95.31 674 PHE A CA 1
ATOM 5168 C C . PHE A 1 674 ? 10.288 0.007 4.809 1.00 95.31 674 PHE A C 1
ATOM 5170 O O . PHE A 1 674 ? 11.116 -0.627 4.146 1.00 95.31 674 PHE A O 1
ATOM 5177 N N . ASN A 1 675 ? 9.787 -0.417 5.962 1.00 97.81 675 ASN A N 1
ATOM 5178 C CA . ASN A 1 675 ? 9.931 -1.753 6.511 1.00 97.81 675 ASN A CA 1
ATOM 5179 C C . ASN A 1 675 ? 8.551 -2.402 6.608 1.00 97.81 675 ASN A C 1
ATOM 5181 O O . ASN A 1 675 ? 7.608 -1.766 7.078 1.00 97.81 675 ASN A O 1
ATOM 5185 N N . ILE A 1 676 ? 8.443 -3.659 6.195 1.00 98.06 676 ILE A N 1
ATOM 5186 C CA . ILE A 1 676 ? 7.249 -4.484 6.391 1.00 98.06 676 ILE A CA 1
ATOM 5187 C C . ILE A 1 676 ? 7.634 -5.780 7.095 1.00 98.06 676 ILE A C 1
ATOM 5189 O O . ILE A 1 676 ? 8.644 -6.399 6.754 1.00 98.06 676 ILE A O 1
ATOM 5193 N N . ILE A 1 677 ? 6.833 -6.189 8.076 1.00 98.62 677 ILE A N 1
ATOM 5194 C CA . ILE A 1 677 ? 6.982 -7.458 8.792 1.00 98.62 677 ILE A CA 1
ATOM 5195 C C . ILE A 1 677 ? 5.619 -8.140 8.843 1.00 98.62 677 ILE A C 1
ATOM 5197 O O . ILE A 1 677 ? 4.729 -7.704 9.568 1.00 98.62 677 ILE A O 1
ATOM 5201 N N . MET A 1 678 ? 5.474 -9.210 8.071 1.00 98.38 678 MET A N 1
ATOM 5202 C CA . MET A 1 678 ? 4.274 -10.029 7.932 1.00 98.38 678 MET A CA 1
ATOM 5203 C C . MET A 1 678 ? 4.357 -11.253 8.845 1.00 98.38 678 MET A C 1
ATOM 5205 O O . MET A 1 678 ? 5.438 -11.809 9.067 1.00 98.38 678 MET A O 1
ATOM 5209 N N . GLN A 1 679 ? 3.212 -11.672 9.370 1.00 96.00 679 GLN A N 1
ATOM 5210 C CA . GLN A 1 679 ? 3.046 -12.799 10.277 1.00 96.00 679 GLN A CA 1
ATOM 5211 C C . GLN A 1 679 ? 1.879 -13.666 9.807 1.00 96.00 679 GLN A C 1
ATOM 5213 O O . GLN A 1 679 ? 0.753 -13.183 9.666 1.00 96.00 679 GLN A O 1
ATOM 5218 N N . PHE A 1 680 ? 2.149 -14.956 9.623 1.00 95.75 680 PHE A N 1
ATOM 5219 C CA . PHE A 1 680 ? 1.153 -15.950 9.244 1.00 95.75 680 PHE A CA 1
ATOM 5220 C C . PHE A 1 680 ? 1.155 -17.089 10.257 1.00 95.75 680 PHE A C 1
ATOM 5222 O O . PHE A 1 680 ? 2.184 -17.723 10.497 1.00 95.75 680 PHE A O 1
ATOM 5229 N N . VAL A 1 681 ? -0.001 -17.352 10.853 1.00 92.19 681 VAL A N 1
ATOM 5230 C CA . VAL A 1 681 ? -0.208 -18.455 11.794 1.00 92.19 681 VAL A CA 1
ATOM 5231 C C . VAL A 1 681 ? -1.338 -19.320 11.234 1.00 92.19 681 VAL A C 1
ATOM 5233 O O . VAL A 1 681 ? -2.384 -18.774 10.880 1.00 92.19 681 VAL A O 1
ATOM 5236 N N . PRO A 1 682 ? -1.160 -20.649 11.096 1.00 90.31 682 PRO A N 1
ATOM 5237 C CA . PRO A 1 682 ? -2.221 -21.522 10.606 1.00 90.31 682 PRO A CA 1
ATOM 5238 C C . PRO A 1 682 ? -3.519 -21.360 11.402 1.00 90.31 682 PRO A C 1
ATOM 5240 O O . PRO A 1 682 ? -3.528 -21.517 12.621 1.00 90.31 682 PRO A O 1
ATOM 5243 N N . GLY A 1 683 ? -4.616 -21.070 10.701 1.00 86.44 683 GLY A N 1
ATOM 5244 C CA . GLY A 1 683 ? -5.939 -20.881 11.303 1.00 86.44 683 GLY A CA 1
ATOM 5245 C C . GLY A 1 683 ? -6.196 -19.496 11.908 1.00 86.44 683 GLY A C 1
ATOM 5246 O O . GLY A 1 683 ? -7.298 -19.270 12.402 1.00 86.44 683 GLY A O 1
ATOM 5247 N N . GLU A 1 684 ? -5.234 -18.573 11.856 1.00 89.94 684 GLU A N 1
ATOM 5248 C CA . GLU A 1 684 ? -5.419 -17.169 12.240 1.00 89.94 684 GLU A CA 1
ATOM 5249 C C . GLU A 1 684 ? -5.424 -16.268 10.995 1.00 89.94 684 GLU A C 1
ATOM 5251 O O . GLU A 1 684 ? -4.889 -16.629 9.942 1.00 89.94 684 GLU A O 1
ATOM 5256 N N . GLU A 1 685 ? -6.032 -15.085 11.108 1.00 91.56 685 GLU A N 1
ATOM 5257 C CA . GLU A 1 685 ? -5.981 -14.091 10.035 1.00 91.56 685 GLU A CA 1
ATOM 5258 C C . GLU A 1 685 ? -4.540 -13.589 9.829 1.00 91.56 685 GLU A C 1
ATOM 5260 O O . GLU A 1 685 ? -3.823 -13.334 10.805 1.00 91.56 685 GLU A O 1
ATOM 5265 N N . PRO A 1 686 ? -4.086 -13.436 8.573 1.00 95.44 686 PRO A N 1
ATOM 5266 C CA . PRO A 1 686 ? -2.748 -12.939 8.296 1.00 95.44 686 PRO A CA 1
ATOM 5267 C C . PRO A 1 686 ? -2.628 -11.474 8.710 1.00 95.44 686 PRO A C 1
ATOM 5269 O O . PRO A 1 686 ? -3.565 -10.697 8.536 1.00 95.44 686 PRO A O 1
ATOM 5272 N N . SER A 1 687 ? -1.460 -11.079 9.216 1.00 94.75 687 SER A N 1
ATOM 5273 C CA . SER A 1 687 ? -1.219 -9.697 9.637 1.00 94.75 687 SER A CA 1
ATOM 5274 C C . SER A 1 687 ? 0.161 -9.188 9.234 1.00 94.75 687 SER A C 1
ATOM 5276 O O . SER A 1 687 ? 1.083 -9.969 9.004 1.00 94.75 687 SER A O 1
ATOM 5278 N N . ALA A 1 688 ? 0.335 -7.870 9.170 1.00 96.56 688 ALA A N 1
ATOM 5279 C CA . ALA A 1 688 ? 1.631 -7.234 8.994 1.00 96.56 688 ALA A CA 1
ATOM 5280 C C . ALA A 1 688 ? 1.728 -5.894 9.725 1.00 96.56 688 ALA A C 1
ATOM 5282 O O . ALA A 1 688 ? 0.731 -5.201 9.922 1.00 96.56 688 ALA A O 1
ATOM 5283 N N . GLU A 1 689 ? 2.953 -5.512 10.071 1.00 95.50 689 GLU A N 1
ATOM 5284 C CA . GLU A 1 689 ? 3.300 -4.164 10.507 1.00 95.50 689 GLU A CA 1
ATOM 5285 C C . GLU A 1 689 ? 4.145 -3.462 9.446 1.00 95.50 689 GLU A C 1
ATOM 5287 O O . GLU A 1 689 ? 5.127 -4.031 8.962 1.00 95.50 689 GLU A O 1
ATOM 5292 N N . VAL A 1 690 ? 3.791 -2.219 9.118 1.00 93.44 690 VAL A N 1
ATOM 5293 C CA . VAL A 1 690 ? 4.480 -1.383 8.130 1.00 93.44 690 VAL A CA 1
ATOM 5294 C C . VAL A 1 690 ? 4.954 -0.093 8.785 1.00 93.44 690 VAL A C 1
ATOM 5296 O O . VAL A 1 690 ? 4.173 0.631 9.395 1.00 93.44 690 VAL A O 1
ATOM 5299 N N . LEU A 1 691 ? 6.236 0.220 8.628 1.00 90.88 691 LEU A N 1
ATOM 5300 C CA . LEU A 1 691 ? 6.817 1.508 8.996 1.00 90.88 691 LEU A CA 1
ATOM 5301 C C . LEU A 1 691 ? 7.327 2.188 7.727 1.00 90.88 691 LEU A C 1
ATOM 5303 O O . LEU A 1 691 ? 8.227 1.660 7.079 1.00 90.88 691 LEU A O 1
ATOM 5307 N N . PHE A 1 692 ? 6.798 3.363 7.393 1.00 88.06 692 PHE A N 1
ATOM 5308 C CA . PHE A 1 692 ? 7.365 4.192 6.330 1.00 88.06 692 PHE A CA 1
ATOM 5309 C C . PHE A 1 692 ? 8.616 4.932 6.814 1.00 88.06 692 PHE A C 1
ATOM 5311 O O . PHE A 1 692 ? 8.708 5.376 7.960 1.00 88.06 692 PHE A O 1
ATOM 5318 N N . GLY A 1 693 ? 9.588 5.069 5.919 1.00 88.00 693 GLY A N 1
ATOM 5319 C CA . GLY A 1 693 ? 10.921 5.589 6.189 1.00 88.00 693 GLY A CA 1
ATOM 5320 C C . GLY A 1 693 ? 11.855 4.580 6.861 1.00 88.00 693 GLY A C 1
ATOM 5321 O O . GLY A 1 693 ? 11.564 3.393 7.005 1.00 88.00 693 GLY A O 1
ATOM 5322 N N . ARG A 1 694 ? 13.011 5.089 7.291 1.00 90.62 694 ARG A N 1
ATOM 5323 C CA . ARG A 1 694 ? 14.094 4.301 7.894 1.00 90.62 694 ARG A CA 1
ATOM 5324 C C . ARG A 1 694 ? 13.701 3.779 9.280 1.00 90.62 694 ARG A C 1
ATOM 5326 O O . ARG A 1 694 ? 13.338 4.596 10.125 1.00 90.62 694 ARG A O 1
ATOM 5333 N N . PRO A 1 695 ? 13.794 2.474 9.575 1.00 90.31 695 PRO A N 1
ATOM 5334 C CA . PRO A 1 695 ? 13.607 1.978 10.935 1.00 90.31 695 PRO A CA 1
ATOM 5335 C C . PRO A 1 695 ? 14.703 2.485 11.879 1.00 90.31 695 PRO A C 1
ATOM 5337 O O . PRO A 1 695 ? 15.880 2.494 11.523 1.00 90.31 695 PRO A O 1
ATOM 5340 N N . GLY A 1 696 ? 14.325 2.892 13.093 1.00 83.81 696 GLY A N 1
ATOM 5341 C CA . GLY A 1 696 ? 15.258 3.323 14.137 1.00 83.81 696 GLY A CA 1
ATOM 5342 C C . GLY A 1 696 ? 14.795 4.568 14.904 1.00 83.81 696 GLY A C 1
ATOM 5343 O O . GLY A 1 696 ? 13.778 5.169 14.559 1.00 83.81 696 GLY A O 1
ATOM 5344 N N . PRO A 1 697 ? 15.553 5.000 15.929 1.00 71.38 697 PRO A N 1
ATOM 5345 C CA . PRO A 1 697 ? 15.138 6.049 16.870 1.00 71.38 697 PRO A CA 1
ATOM 5346 C C . PRO A 1 697 ? 14.932 7.434 16.234 1.00 71.38 697 PRO A C 1
ATOM 5348 O O . PRO A 1 697 ? 14.284 8.295 16.822 1.00 71.38 697 PRO A O 1
ATOM 5351 N N . GLY A 1 698 ? 15.478 7.668 15.036 1.00 69.50 698 GLY A N 1
ATOM 5352 C CA . GLY A 1 698 ? 15.302 8.920 14.296 1.00 69.50 698 GLY A CA 1
ATOM 5353 C C . GLY A 1 698 ? 13.979 9.032 13.531 1.00 69.50 698 GLY A C 1
ATOM 5354 O O . GLY A 1 698 ? 13.657 10.119 13.057 1.00 69.50 698 GLY A O 1
ATOM 5355 N N . ASN A 1 699 ? 13.216 7.944 13.390 1.00 75.81 699 ASN A N 1
ATOM 5356 C CA . ASN A 1 699 ? 11.953 7.937 12.659 1.00 75.81 699 ASN A CA 1
ATOM 5357 C C . ASN A 1 699 ? 10.769 7.985 13.629 1.00 75.81 699 ASN A C 1
ATOM 5359 O O . ASN A 1 699 ? 10.628 7.127 14.496 1.00 75.81 699 ASN A O 1
ATOM 5363 N N . ARG A 1 700 ? 9.923 9.007 13.472 1.00 70.00 700 ARG A N 1
ATOM 5364 C CA . ARG A 1 700 ? 8.720 9.230 14.290 1.00 70.00 700 ARG A CA 1
ATOM 5365 C C . ARG A 1 700 ? 7.428 8.812 13.587 1.00 70.00 700 ARG A C 1
ATOM 5367 O O . ARG A 1 700 ? 6.349 9.102 14.094 1.00 70.00 700 ARG A O 1
ATOM 5374 N N . SER A 1 701 ? 7.531 8.184 12.416 1.00 70.81 701 SER A N 1
ATOM 5375 C CA . SER A 1 701 ? 6.365 7.695 11.682 1.00 70.81 701 SER A CA 1
ATOM 5376 C C . SER A 1 701 ? 5.651 6.616 12.500 1.00 70.81 701 SER A C 1
ATOM 5378 O O . SER A 1 701 ? 6.319 5.808 13.153 1.00 70.81 701 SER A O 1
ATOM 5380 N N . PRO A 1 702 ? 4.310 6.581 12.483 1.00 74.94 702 PRO A N 1
ATOM 5381 C CA . PRO A 1 702 ? 3.569 5.518 13.140 1.00 74.94 702 PRO A CA 1
ATOM 5382 C C . PRO A 1 702 ? 3.844 4.171 12.462 1.00 74.94 702 PRO A C 1
ATOM 5384 O O . PRO A 1 702 ? 4.161 4.097 11.272 1.00 74.94 702 PRO A O 1
ATOM 5387 N N . VAL A 1 703 ? 3.689 3.099 13.236 1.00 82.25 703 VAL A N 1
ATOM 5388 C CA . VAL A 1 703 ? 3.666 1.735 12.708 1.00 82.25 703 VAL A CA 1
ATOM 5389 C C . VAL A 1 703 ? 2.225 1.407 12.330 1.00 82.25 703 VAL A C 1
ATOM 5391 O O . VAL A 1 703 ? 1.349 1.338 13.192 1.00 82.25 703 VAL A O 1
ATOM 5394 N N . TYR A 1 704 ? 1.980 1.216 11.041 1.00 81.62 704 TYR A N 1
ATOM 5395 C CA . TYR A 1 704 ? 0.681 0.833 10.502 1.00 81.62 704 TYR A CA 1
ATOM 5396 C C . TYR A 1 704 ? 0.486 -0.680 10.597 1.00 81.62 704 TYR A C 1
ATOM 5398 O O . TYR A 1 704 ? 1.450 -1.439 10.489 1.00 81.62 704 TYR A O 1
ATOM 5406 N N . ARG A 1 705 ? -0.761 -1.130 10.765 1.00 84.00 705 ARG A N 1
ATOM 5407 C CA . ARG A 1 705 ? -1.130 -2.552 10.757 1.00 84.00 705 ARG A CA 1
ATOM 5408 C C . ARG A 1 705 ? -1.935 -2.896 9.506 1.00 84.00 705 ARG A C 1
ATOM 5410 O O . ARG A 1 705 ? -2.708 -2.075 9.021 1.00 84.00 705 ARG A O 1
ATOM 5417 N N . MET A 1 706 ? -1.718 -4.097 8.981 1.00 83.19 706 MET A N 1
ATOM 5418 C CA . MET A 1 706 ? -2.480 -4.697 7.886 1.00 83.19 706 MET A CA 1
ATOM 5419 C C . MET A 1 706 ? -2.985 -6.082 8.322 1.00 83.19 706 MET A C 1
ATOM 5421 O O . MET A 1 706 ? -2.204 -6.794 8.951 1.00 83.19 706 MET A O 1
ATOM 5425 N N . PRO A 1 707 ? -4.204 -6.506 7.945 1.00 76.75 707 PRO A N 1
ATOM 5426 C CA . PRO A 1 707 ? -5.306 -5.635 7.533 1.00 76.75 707 PRO A CA 1
ATOM 5427 C C . PRO A 1 707 ? -5.624 -4.600 8.633 1.00 76.75 707 PRO A C 1
ATOM 5429 O O . PRO A 1 707 ? -5.318 -4.828 9.803 1.00 76.75 707 PRO A O 1
ATOM 5432 N N . TRP A 1 708 ? -6.122 -3.429 8.231 1.00 67.19 708 TRP A N 1
ATOM 5433 C CA . TRP A 1 708 ? -6.376 -2.277 9.111 1.00 67.19 708 TRP A CA 1
ATOM 5434 C C . TRP A 1 708 ? -7.753 -2.304 9.767 1.00 67.19 708 TRP A C 1
ATOM 5436 O O . TRP A 1 708 ? -8.686 -2.871 9.150 1.00 67.19 708 TRP A O 1
#

Radius of gyration: 30.8 Å; chains: 1; bounding box: 77×108×71 Å

pLDDT: mean 77.68, std 19.46, range [26.77, 98.62]

Foldseek 3Di:
DPDDDPVLLVVQLCQCPDPQRADPVRDDQLDWADKDKDKCPPVVALIWMKIWTNFQLLCVPPPDDTPTWIKIKGKHKDKDWQDDDDDDDDDDDDDDDDPLPQQAEQEFEDEDCVQPVPDDPVVNVVVRVVLRCVLCVLCSDSLFRFPPQDQDVNTMGIHMYMYMYTHHHFFPNQLRRQLRRLRRLQRRFDFDKDFDDDDDPDPDPDDPDDDDDDDDDDDDDDDDDPDDDPDDPDGPDIDTPDPSHVGDHGHTPFGRKGKWKWQDSPPDTGGGDGPSRVVSGFKIKIWIWTADPNFTDTPDIDIGGDDDDDPVSVVVVVCCLGPDRVSNVVSVCSRPPPDDPAEDEDDDELLQLLQSLQQSLLVLLVLVLVVLQLVCCQQVVDHPVRLLVLLVLLLVLCCVLPVSVLSSLVSNCNNNVHDSSSLSSVQQVLQSSQQSFPKKKKKKWAWFWDDDDVIWIKIKIKMFTKDFVSQLSSWYWYWDDYPPFFIWIATDRRSQQAAFTATQLQKGKHKAAFRFHAFDSNAAAPSVLRNQSRRDNAPVRSVVSCVVRQWHRAFIWMWMAGQPPTIWIWGTGNQDIDIDAADPRSMDMAIHYDPPDDRTGTDDPPDDRVVQRVVLVVLVVVLCVVPPDSQGPVNDDPVCCLARACLDQPRPCNHSFHWDAQDPSRRTTMTRQKMKMWMHIVPDGTKMWMFGHGRDPVDPGDIDMPPD

InterPro domains:
  IPR001247 Exoribonuclease, phosphorolytic domain 1 [PF01138] (31-191)
  IPR005079 Peptidase C45, hydrolase domain [PF03417] (457-621)
  IPR020568 Ribosomal protein uS5 domain 2-type superfamily [SSF54211] (7-222)
  IPR027408 PNPase/RNase PH domain superfamily [G3DSA:3.30.230.70] (5-340)
  IPR036345 Exoribonuclease, PH domain 2 superfamily [SSF55666] (255-325)
  IPR047794 Peptidase C45-like [NF040521] (352-679)
  IPR047801 Peptidase C45 [PTHR34180] (352-706)

Organism: Sanghuangporus baumii (NCBI:txid108892)

Sequence (708 aa):
MASSSKSEQSYIQASLLADTPVRADGRALDDFRPIALETQVVPLANGSARVCIGGAASLIGVGVGSLGTEVLAAAKLEVEDIPNGNGVEGGRMETGKFILFAFNLHASLTSSPSAYPHLNTNALDDLQYDLTTSVQEALCHPSLHPNNLSILSGKKSWLLHLDLLVLSDVGNILDALFLAAAATLHDTRIPRTRSVEYRARKEDASTIDRMAVDDVSMEEEGKTSGLDTRSIKKAADFELEDYWDEGEPLKCGGSWPVCVTLNLVPPIHYLDATPIEESATSLRLVLLFSFQDSRSLLHGMRLLGPGEIDAPMLKPLLHSAYLRDPSVQQLQVLSKASFRSDLIIFRSFLKQIGVQHGTLLRTQIQSQLLIYRKIFKALSGLTWPKVLEYAEKFEPTIQRLAPDLYSEMKGIAKGADVPLIEIVALNARSEIALGTLDDGCTSLAWTLEEEGEGGKRKQILAQNWDWTEEVGKNLVMASIDKPGKPKIWMVMEPGIVGKIGFNSSSVGVCLNAIRARSMSTSLLPIHLLLRIALESTSVEHAISEIERLGGPASSQHILIADATSGGRALEVSPLGNVYLKPDENGIIVHTNHFIENRHVEEIPWNIGSESRLSRIQELITLIRKNSPTNPRTKSITPELLRERIFSDTQGAPQAICCYRPANETDGRSVGTLFNIIMQFVPGEEPSAEVLFGRPGPGNRSPVYRMPW